Protein AF-0000000075251664 (afdb_homodimer)

Solvent-accessible surface area (backbone atoms only — not comparable to full-atom values): 30124 Å² total; per-residue (Å²): 134,82,79,71,75,82,80,78,74,79,74,78,77,71,72,78,75,77,76,72,76,68,73,71,71,70,67,67,68,66,70,62,72,68,68,76,52,74,74,71,52,50,31,38,42,36,59,42,83,40,33,34,38,37,40,30,72,66,52,72,68,51,50,54,52,48,50,52,50,46,50,72,36,30,91,71,31,74,67,47,73,44,79,52,74,90,24,44,32,39,33,38,47,71,43,55,19,51,52,51,89,83,38,60,64,51,37,52,40,32,52,44,28,53,49,44,49,52,50,51,35,30,63,73,9,37,38,80,66,46,55,38,42,62,50,46,46,84,40,59,39,33,36,36,34,29,35,51,43,84,76,45,61,79,62,59,47,63,32,37,38,40,64,38,87,41,32,34,39,35,35,33,64,56,55,66,69,54,55,52,47,46,51,59,70,54,42,88,43,53,66,46,71,48,79,52,95,72,31,35,38,37,33,42,60,69,38,53,25,58,44,57,78,63,42,45,51,52,33,51,50,51,51,48,50,49,52,48,46,34,45,68,68,45,28,35,78,72,44,52,40,39,64,43,40,42,47,82,88,59,59,46,62,34,29,34,38,33,31,38,22,54,68,80,66,48,87,65,55,85,72,79,83,99,139,84,80,70,75,81,79,78,76,80,77,74,76,71,72,79,72,77,78,71,76,71,74,72,70,71,70,68,68,66,71,65,72,67,67,76,54,75,74,71,51,50,31,38,41,35,59,41,83,41,33,33,38,38,39,32,71,64,52,72,68,50,49,54,52,47,51,52,51,46,49,72,38,30,91,72,31,72,67,49,73,45,78,51,75,91,24,44,33,40,32,38,47,72,41,56,21,51,52,50,90,84,38,61,65,53,37,52,41,31,52,44,29,53,49,44,48,53,50,51,36,30,64,73,10,39,38,80,66,45,57,38,44,62,50,45,47,86,39,59,40,33,37,36,32,27,36,52,44,84,76,45,61,78,62,60,47,65,30,37,38,40,67,39,86,41,33,34,38,36,36,33,66,56,56,66,70,55,55,52,47,45,51,60,70,53,41,88,43,53,67,47,72,48,78,52,96,72,32,36,39,36,34,41,61,68,40,53,24,57,43,56,78,62,41,44,53,51,34,51,51,50,51,48,51,50,51,47,44,34,46,66,68,45,29,34,77,72,45,52,39,39,65,43,40,42,48,83,89,58,59,46,62,35,29,35,38,32,30,38,22,53,66,81,66,48,86,63,54,86,70,81,84,100

Structure (mmCIF, N/CA/C/O backbone):
data_AF-0000000075251664-model_v1
#
loop_
_entity.id
_entity.type
_entity.pdbx_description
1 polymer 'Uncharacterized protein'
#
loop_
_atom_site.group_PDB
_atom_site.id
_atom_site.type_symbol
_atom_site.label_atom_id
_atom_site.label_alt_id
_atom_site.label_comp_id
_atom_site.label_asym_id
_atom_site.label_entity_id
_atom_site.label_seq_id
_atom_site.pdbx_PDB_ins_code
_atom_site.Cartn_x
_atom_site.Cartn_y
_atom_site.Cartn_z
_atom_site.occupancy
_atom_site.B_iso_or_equiv
_atom_site.auth_seq_id
_atom_site.auth_comp_id
_atom_site.auth_asym_id
_atom_site.auth_atom_id
_atom_site.pdbx_PDB_model_num
ATOM 1 N N . MET A 1 1 ? 38.344 79.875 70.438 1 25.27 1 MET A N 1
ATOM 2 C CA . MET A 1 1 ? 37.469 78.875 71.062 1 25.27 1 MET A CA 1
ATOM 3 C C . MET A 1 1 ? 37.438 77.625 70.25 1 25.27 1 MET A C 1
ATOM 5 O O . MET A 1 1 ? 37.312 77.625 69.062 1 25.27 1 MET A O 1
ATOM 9 N N . ASP A 1 2 ? 38.031 76.5 70.75 1 26.92 2 ASP A N 1
ATOM 10 C CA . ASP A 1 2 ? 38.625 75.188 70.375 1 26.92 2 ASP A CA 1
ATOM 11 C C . ASP A 1 2 ? 37.531 74.188 69.875 1 26.92 2 ASP A C 1
ATOM 13 O O . ASP A 1 2 ? 36.719 73.75 70.688 1 26.92 2 ASP A O 1
ATOM 17 N N . ARG A 1 3 ? 36.906 74.625 68.812 1 30.91 3 ARG A N 1
ATOM 18 C CA . ARG A 1 3 ? 35.656 74 68.375 1 30.91 3 ARG A CA 1
ATOM 19 C C . ARG A 1 3 ? 35.844 72.5 68.188 1 30.91 3 ARG A C 1
ATOM 21 O O . ARG A 1 3 ? 36.656 72.062 67.375 1 30.91 3 ARG A O 1
ATOM 28 N N . LYS A 1 4 ? 35.688 71.812 69.312 1 30.16 4 LYS A N 1
ATOM 29 C CA . LYS A 1 4 ? 35.969 70.438 69.5 1 30.16 4 LYS A CA 1
ATOM 30 C C . LYS A 1 4 ? 35.281 69.562 68.438 1 30.16 4 LYS A C 1
ATOM 32 O O . LYS A 1 4 ? 34.094 69.75 68.188 1 30.16 4 LYS A O 1
ATOM 37 N N . PRO A 1 5 ? 36 68.75 67.625 1 32.19 5 PRO A N 1
ATOM 38 C CA . PRO A 1 5 ? 35.562 68 66.438 1 32.19 5 PRO A CA 1
ATOM 39 C C . PRO A 1 5 ? 34.531 66.938 66.75 1 32.19 5 PRO A C 1
ATOM 41 O O . PRO A 1 5 ? 34.531 66.375 67.875 1 32.19 5 PRO A O 1
ATOM 44 N N . PRO A 1 6 ? 33.281 67.062 66.312 1 29.72 6 PRO A N 1
ATOM 45 C CA . PRO A 1 6 ? 32.188 66.188 66.812 1 29.72 6 PRO A CA 1
ATOM 46 C C . PRO A 1 6 ? 32.531 64.688 66.812 1 29.72 6 PRO A C 1
ATOM 48 O O . PRO A 1 6 ? 33.406 64.312 66 1 29.72 6 PRO A O 1
ATOM 51 N N . ALA A 1 7 ? 32.5 64 67.875 1 24.28 7 ALA A N 1
ATOM 52 C CA . ALA A 1 7 ? 32.781 62.656 68.375 1 24.28 7 ALA A CA 1
ATOM 53 C C . ALA A 1 7 ? 32.125 61.625 67.438 1 24.28 7 ALA A C 1
ATOM 55 O O . ALA A 1 7 ? 30.953 61.719 67.125 1 24.28 7 ALA A O 1
ATOM 56 N N . TYR A 1 8 ? 32.875 60.938 66.562 1 25.16 8 TYR A N 1
ATOM 57 C CA . TYR A 1 8 ? 32.656 59.875 65.562 1 25.16 8 TYR A CA 1
ATOM 58 C C . TYR A 1 8 ? 32.062 58.625 66.188 1 25.16 8 TYR A C 1
ATOM 60 O O . TYR A 1 8 ? 32.75 57.875 66.875 1 25.16 8 TYR A O 1
ATOM 68 N N . ASP A 1 9 ? 31.016 58.844 66.938 1 23.27 9 ASP A N 1
ATOM 69 C CA . ASP A 1 9 ? 30.625 57.688 67.75 1 23.27 9 ASP A CA 1
ATOM 70 C C . ASP A 1 9 ? 30.578 56.406 66.938 1 23.27 9 ASP A C 1
ATOM 72 O O . ASP A 1 9 ? 30.203 56.469 65.75 1 23.27 9 ASP A O 1
ATOM 76 N N . GLY A 1 10 ? 31.391 55.406 67.25 1 23.98 10 GLY A N 1
ATOM 77 C CA . GLY A 1 10 ? 31.734 54.031 66.812 1 23.98 10 GLY A CA 1
ATOM 78 C C . GLY A 1 10 ? 30.531 53.125 66.75 1 23.98 10 GLY A C 1
ATOM 79 O O . GLY A 1 10 ? 29.953 52.75 67.75 1 23.98 10 GLY A O 1
ATOM 80 N N . GLY A 1 11 ? 29.562 53.438 65.875 1 23.66 11 GLY A N 1
ATOM 81 C CA . GLY A 1 11 ? 28.297 52.719 65.812 1 23.66 11 GLY A CA 1
ATOM 82 C C . GLY A 1 11 ? 28.469 51.219 65.812 1 23.66 11 GLY A C 1
ATOM 83 O O . GLY A 1 11 ? 29.453 50.719 65.25 1 23.66 11 GLY A O 1
ATOM 84 N N . SER A 1 12 ? 28.094 50.531 66.938 1 24.06 12 SER A N 1
ATOM 85 C CA . SER A 1 12 ? 28.109 49.125 67.312 1 24.06 12 SER A CA 1
ATOM 86 C C . SER A 1 12 ? 27.609 48.219 66.188 1 24.06 12 SER A C 1
ATOM 88 O O . SER A 1 12 ? 26.641 48.562 65.5 1 24.06 12 SER A O 1
ATOM 90 N N . GLU A 1 13 ? 28.531 47.469 65.562 1 24.22 13 GLU A N 1
ATOM 91 C CA . GLU A 1 13 ? 28.422 46.5 64.5 1 24.22 13 GLU A CA 1
ATOM 92 C C . GLU A 1 13 ? 27.375 45.438 64.812 1 24.22 13 GLU A C 1
ATOM 94 O O . GLU A 1 13 ? 27.531 44.656 65.75 1 24.22 13 GLU A O 1
ATOM 99 N N . LYS A 1 14 ? 26.141 45.844 64.938 1 26.12 14 LYS A N 1
ATOM 100 C CA . LYS A 1 14 ? 25.125 44.844 65.188 1 26.12 14 LYS A CA 1
ATOM 101 C C . LYS A 1 14 ? 25.375 43.562 64.375 1 26.12 14 LYS A C 1
ATOM 103 O O . LYS A 1 14 ? 25.641 43.625 63.188 1 26.12 14 LYS A O 1
ATOM 108 N N . ARG A 1 15 ? 25.766 42.594 65.125 1 25.86 15 ARG A N 1
ATOM 109 C CA . ARG A 1 15 ? 26.047 41.219 64.688 1 25.86 15 ARG A CA 1
ATOM 110 C C . ARG A 1 15 ? 24.922 40.688 63.781 1 25.86 15 ARG A C 1
ATOM 112 O O . ARG A 1 15 ? 23.75 40.781 64.125 1 25.86 15 ARG A O 1
ATOM 119 N N . PRO A 1 16 ? 25.172 40.625 62.469 1 25.05 16 PRO A N 1
ATOM 120 C CA . PRO A 1 16 ? 24.078 40.188 61.594 1 25.05 16 PRO A CA 1
ATOM 121 C C . PRO A 1 16 ? 23.453 38.875 62.062 1 25.05 16 PRO A C 1
ATOM 123 O O . PRO A 1 16 ? 24.141 38 62.594 1 25.05 16 PRO A O 1
ATOM 126 N N . ALA A 1 17 ? 22.266 38.969 62.594 1 24.88 17 ALA A N 1
ATOM 127 C CA . ALA A 1 17 ? 21.406 37.875 62.969 1 24.88 17 ALA A CA 1
ATOM 128 C C . ALA A 1 17 ? 21.625 36.656 62.062 1 24.88 17 ALA A C 1
ATOM 130 O O . ALA A 1 17 ? 22.016 36.812 60.906 1 24.88 17 ALA A O 1
ATOM 131 N N . GLU A 1 18 ? 21.828 35.5 62.688 1 23.39 18 GLU A N 1
ATOM 132 C CA . GLU A 1 18 ? 22.031 34.125 62.25 1 23.39 18 GLU A CA 1
ATOM 133 C C . GLU A 1 18 ? 21.031 33.781 61.125 1 23.39 18 GLU A C 1
ATOM 135 O O . GLU A 1 18 ? 19.844 34.031 61.25 1 23.39 18 GLU A O 1
ATOM 140 N N . SER A 1 19 ? 21.5 33.875 59.906 1 24.19 19 SER A N 1
ATOM 141 C CA . SER A 1 19 ? 20.75 33.469 58.719 1 24.19 19 SER A CA 1
ATOM 142 C C . SER A 1 19 ? 20.062 32.125 58.969 1 24.19 19 SER A C 1
ATOM 144 O O . SER A 1 19 ? 20.688 31.156 59.375 1 24.19 19 SER A O 1
ATOM 146 N N . SER A 1 20 ? 18.906 32.125 59.656 1 25.36 20 SER A N 1
ATOM 147 C CA . SER A 1 20 ? 18.094 30.906 59.688 1 25.36 20 SER A CA 1
ATOM 148 C C . SER A 1 20 ? 18.25 30.094 58.406 1 25.36 20 SER A C 1
ATOM 150 O O . SER A 1 20 ? 18.188 30.641 57.312 1 25.36 20 SER A O 1
ATOM 152 N N . GLN A 1 21 ? 19.031 29.047 58.531 1 25.2 21 GLN A N 1
ATOM 153 C CA . GLN A 1 21 ? 19.203 27.984 57.531 1 25.2 21 GLN A CA 1
ATOM 154 C C . GLN A 1 21 ? 17.859 27.609 56.875 1 25.2 21 GLN A C 1
ATOM 156 O O . GLN A 1 21 ? 16.969 27.109 57.562 1 25.2 21 GLN A O 1
ATOM 161 N N . LEU A 1 22 ? 17.25 28.531 56.188 1 25.81 22 LEU A N 1
ATOM 162 C CA . LEU A 1 22 ? 16.141 28.062 55.375 1 25.81 22 LEU A CA 1
ATOM 163 C C . LEU A 1 22 ? 16.406 26.656 54.844 1 25.81 22 LEU A C 1
ATOM 165 O O . LEU A 1 22 ? 17.438 26.422 54.188 1 25.81 22 LEU A O 1
ATOM 169 N N . GLU A 1 23 ? 16.078 25.656 55.625 1 25.62 23 GLU A N 1
ATOM 170 C CA . GLU A 1 23 ? 16.016 24.281 55.156 1 25.62 23 GLU A CA 1
ATOM 171 C C . GLU A 1 23 ? 15.57 24.234 53.688 1 25.62 23 GLU A C 1
ATOM 173 O O . GLU A 1 23 ? 14.508 24.75 53.344 1 25.62 23 GLU A O 1
ATOM 178 N N . SER A 1 24 ? 16.516 24.516 52.812 1 27.05 24 SER A N 1
ATOM 179 C CA . SER A 1 24 ? 16.281 24.234 51.406 1 27.05 24 SER A CA 1
ATOM 180 C C . SER A 1 24 ? 15.477 22.953 51.219 1 27.05 24 SER A C 1
ATOM 182 O O . SER A 1 24 ? 15.945 21.859 51.562 1 27.05 24 SER A O 1
ATOM 184 N N . SER A 1 25 ? 14.289 22.922 51.75 1 26.98 25 SER A N 1
ATOM 185 C CA . SER A 1 25 ? 13.477 21.812 51.25 1 26.98 25 SER A CA 1
ATOM 186 C C . SER A 1 25 ? 13.805 21.484 49.812 1 26.98 25 SER A C 1
ATOM 188 O O . SER A 1 25 ? 13.602 22.312 48.906 1 26.98 25 SER A O 1
ATOM 190 N N . GLN A 1 26 ? 14.93 20.875 49.656 1 27.27 26 GLN A N 1
ATOM 191 C CA . GLN A 1 26 ? 15.195 20.203 48.406 1 27.27 26 GLN A CA 1
ATOM 192 C C . GLN A 1 26 ? 13.914 19.641 47.781 1 27.27 26 GLN A C 1
ATOM 194 O O . GLN A 1 26 ? 13.336 18.688 48.312 1 27.27 26 GLN A O 1
ATOM 199 N N . VAL A 1 27 ? 12.984 20.5 47.531 1 28.64 27 VAL A N 1
ATOM 200 C CA . VAL A 1 27 ? 11.961 19.969 46.625 1 28.64 27 VAL A CA 1
ATOM 201 C C . VAL A 1 27 ? 12.602 19.031 45.625 1 28.64 27 VAL A C 1
ATOM 203 O O . VAL A 1 27 ? 13.461 19.438 44.844 1 28.64 27 VAL A O 1
ATOM 206 N N . GLU A 1 28 ? 12.914 17.844 46.094 1 26.59 28 GLU A N 1
ATOM 207 C CA . GLU A 1 28 ? 13.164 16.781 45.125 1 26.59 28 GLU A CA 1
ATOM 208 C C . GLU A 1 28 ? 12.367 17 43.844 1 26.59 28 GLU A C 1
ATOM 210 O O . GLU A 1 28 ? 11.133 17.016 43.875 1 26.59 28 GLU A O 1
ATOM 215 N N . ALA A 1 29 ? 12.852 17.953 43.156 1 28.92 29 ALA A N 1
ATOM 216 C CA . ALA A 1 29 ? 12.336 17.953 41.781 1 28.92 29 ALA A CA 1
ATOM 217 C C . ALA A 1 29 ? 12 16.547 41.312 1 28.92 29 ALA A C 1
ATOM 219 O O . ALA A 1 29 ? 12.891 15.695 41.188 1 28.92 29 ALA A O 1
ATOM 220 N N . GLN A 1 30 ? 10.969 16.016 41.938 1 27.67 30 GLN A N 1
ATOM 221 C CA . GLN A 1 30 ? 10.461 14.805 41.312 1 27.67 30 GLN A CA 1
ATOM 222 C C . GLN A 1 30 ? 10.805 14.789 39.812 1 27.67 30 GLN A C 1
ATOM 224 O O . GLN A 1 30 ? 10.391 15.672 39.062 1 27.67 30 GLN A O 1
ATOM 229 N N . LEU A 1 31 ? 12.102 14.555 39.562 1 29.08 31 LEU A N 1
ATOM 230 C CA . LEU A 1 31 ? 12.359 14.102 38.188 1 29.08 31 LEU A CA 1
ATOM 231 C C . LEU A 1 31 ? 11.094 13.516 37.562 1 29.08 31 LEU A C 1
ATOM 233 O O . LEU A 1 31 ? 10.641 12.438 37.969 1 29.08 31 LEU A O 1
ATOM 237 N N . SER A 1 32 ? 10.055 14.266 37.625 1 30.16 32 SER A N 1
ATOM 238 C CA . SER A 1 32 ? 8.945 13.781 36.812 1 30.16 32 SER A CA 1
ATOM 239 C C . SER A 1 32 ? 9.438 12.914 35.656 1 30.16 32 SER A C 1
ATOM 241 O O . SER A 1 32 ? 10.32 13.32 34.906 1 30.16 32 SER A O 1
ATOM 243 N N . ALA A 1 33 ? 9.672 11.656 35.938 1 32.16 33 ALA A N 1
ATOM 244 C CA . ALA A 1 33 ? 9.969 10.656 34.906 1 32.16 33 ALA A CA 1
ATOM 245 C C . ALA A 1 33 ? 9.508 11.125 33.531 1 32.16 33 ALA A C 1
ATOM 247 O O . ALA A 1 33 ? 8.312 11.227 33.281 1 32.16 33 ALA A O 1
ATOM 248 N N . THR A 1 34 ? 10.117 12.078 33.062 1 34.78 34 THR A N 1
ATOM 249 C CA . THR A 1 34 ? 9.898 12.336 31.656 1 34.78 34 THR A CA 1
ATOM 250 C C . THR A 1 34 ? 9.578 11.039 30.906 1 34.78 34 THR A C 1
ATOM 252 O O . THR A 1 34 ? 10.406 10.125 30.859 1 34.78 34 THR A O 1
ATOM 255 N N . ALA A 1 35 ? 8.594 10.352 31.25 1 34.88 35 ALA A N 1
ATOM 256 C CA . ALA A 1 35 ? 8.117 9.234 30.422 1 34.88 35 ALA A CA 1
ATOM 257 C C . ALA A 1 35 ? 8.781 9.258 29.047 1 34.88 35 ALA A C 1
ATOM 259 O O . ALA A 1 35 ? 8.594 10.195 28.266 1 34.88 35 ALA A O 1
ATOM 260 N N . THR A 1 36 ? 10.031 8.938 28.891 1 40.97 36 THR A N 1
ATOM 261 C CA . THR A 1 36 ? 10.734 8.727 27.641 1 40.97 36 THR A CA 1
ATOM 262 C C . THR A 1 36 ? 9.766 8.281 26.547 1 40.97 36 THR A C 1
ATOM 264 O O . THR A 1 36 ? 9.203 7.184 26.609 1 40.97 36 THR A O 1
ATOM 267 N N . SER A 1 37 ? 8.852 9.086 26.172 1 46.38 37 SER A N 1
ATOM 268 C CA . SER A 1 37 ? 7.785 8.938 25.188 1 46.38 37 SER A CA 1
ATOM 269 C C . SER A 1 37 ? 8.211 8.031 24.047 1 46.38 37 SER A C 1
ATOM 271 O O . SER A 1 37 ? 9.328 8.133 23.547 1 46.38 37 SER A O 1
ATOM 273 N N . PHE A 1 38 ? 7.75 6.875 24.016 1 48.31 38 PHE A N 1
ATOM 274 C CA . PHE A 1 38 ? 7.926 5.953 22.891 1 48.31 38 PHE A CA 1
ATOM 275 C C . PHE A 1 38 ? 8.055 6.711 21.578 1 48.31 38 PHE A C 1
ATOM 277 O O . PHE A 1 38 ? 7.195 7.535 21.25 1 48.31 38 PHE A O 1
ATOM 284 N N . ARG A 1 39 ? 9.367 7.02 21.172 1 62.47 39 ARG A N 1
ATOM 285 C CA . ARG A 1 39 ? 9.531 7.625 19.844 1 62.47 39 ARG A CA 1
ATOM 286 C C . ARG A 1 39 ? 10.062 6.609 18.844 1 62.47 39 ARG A C 1
ATOM 288 O O . ARG A 1 39 ? 11.07 5.941 19.109 1 62.47 39 ARG A O 1
ATOM 295 N N . THR A 1 40 ? 9.18 6.219 17.906 1 70.19 40 THR A N 1
ATOM 296 C CA . THR A 1 40 ? 9.641 5.387 16.797 1 70.19 40 THR A CA 1
ATOM 297 C C . THR A 1 40 ? 10.367 6.23 15.75 1 70.19 40 THR A C 1
ATOM 299 O O . THR A 1 40 ? 9.969 7.363 15.469 1 70.19 40 THR A O 1
ATOM 302 N N . ASN A 1 41 ? 11.547 5.773 15.438 1 88.69 41 ASN A N 1
ATOM 303 C CA . ASN A 1 41 ? 12.266 6.375 14.32 1 88.69 41 ASN A CA 1
ATOM 304 C C . ASN A 1 41 ? 11.719 5.895 12.984 1 88.69 41 ASN A C 1
ATOM 306 O O . ASN A 1 41 ? 11.523 4.695 12.781 1 88.69 41 ASN A O 1
ATOM 310 N N . PHE A 1 42 ? 11.414 6.902 12.18 1 96.19 42 PHE A N 1
ATOM 311 C CA . PHE A 1 42 ? 10.953 6.582 10.836 1 96.19 42 PHE A CA 1
ATOM 312 C C . PHE A 1 42 ? 12.016 6.938 9.805 1 96.19 42 PHE A C 1
ATOM 314 O O . PHE A 1 42 ? 12.852 7.812 10.039 1 96.19 42 PHE A O 1
ATOM 321 N N . ALA A 1 43 ? 11.977 6.238 8.75 1 98 43 ALA A N 1
ATOM 322 C CA . ALA A 1 43 ? 12.852 6.477 7.605 1 98 43 ALA A CA 1
ATOM 323 C C . ALA A 1 43 ? 12.125 6.207 6.293 1 98 43 ALA A C 1
ATOM 325 O O . ALA A 1 43 ? 11.039 5.625 6.289 1 98 43 ALA A O 1
ATOM 326 N N . SER A 1 44 ? 12.711 6.707 5.258 1 98.12 44 SER A N 1
ATOM 327 C CA . SER A 1 44 ? 12.062 6.516 3.963 1 98.12 44 SER A CA 1
ATOM 328 C C . SER A 1 44 ? 13.07 6.105 2.896 1 98.12 44 SER A C 1
ATOM 330 O O . SER A 1 44 ? 14.234 6.527 2.932 1 98.12 44 SER A O 1
ATOM 332 N N . VAL A 1 45 ? 12.633 5.246 2.035 1 98.44 45 VAL A N 1
ATOM 333 C CA . VAL A 1 45 ? 13.336 4.887 0.808 1 98.44 45 VAL A CA 1
ATOM 334 C C . VAL A 1 45 ? 12.469 5.227 -0.401 1 98.44 45 VAL A C 1
ATOM 336 O O . VAL A 1 45 ? 11.281 4.898 -0.43 1 98.44 45 VAL A O 1
ATOM 339 N N . SER A 1 46 ? 13.055 5.883 -1.346 1 97 46 SER A N 1
ATOM 340 C CA . SER A 1 46 ? 12.297 6.219 -2.549 1 97 46 SER A CA 1
ATOM 341 C C . SER A 1 46 ? 13.141 6.016 -3.805 1 97 46 SER A C 1
ATOM 343 O O . SER A 1 46 ? 14.367 6.172 -3.77 1 97 46 SER A O 1
ATOM 345 N N . LEU A 1 47 ? 12.453 5.637 -4.836 1 96.25 47 LEU A N 1
ATOM 346 C CA . LEU A 1 47 ? 13.086 5.387 -6.125 1 96.25 47 LEU A CA 1
ATOM 347 C C . LEU A 1 47 ? 12.859 6.555 -7.078 1 96.25 47 LEU A C 1
ATOM 349 O O . LEU A 1 47 ? 11.742 7.074 -7.176 1 96.25 47 LEU A O 1
ATOM 353 N N . HIS A 1 48 ? 13.922 6.977 -7.762 1 94.19 48 HIS A N 1
ATOM 354 C CA . HIS A 1 48 ? 13.844 8.195 -8.562 1 94.19 48 HIS A CA 1
ATOM 355 C C . HIS A 1 48 ? 14.445 7.984 -9.945 1 94.19 48 HIS A C 1
ATOM 357 O O . HIS A 1 48 ? 15.359 7.172 -10.109 1 94.19 48 HIS A O 1
ATOM 363 N N . MET A 1 49 ? 13.906 8.773 -10.906 1 92.25 49 MET A N 1
ATOM 364 C CA . MET A 1 49 ? 14.391 8.656 -12.273 1 92.25 49 MET A CA 1
ATOM 365 C C . MET A 1 49 ? 14.383 7.207 -12.734 1 92.25 49 MET A C 1
ATOM 367 O O . MET A 1 49 ? 13.414 6.484 -12.516 1 92.25 49 MET A O 1
ATOM 371 N N . SER A 1 50 ? 15.398 6.77 -13.445 1 93.31 50 SER A N 1
ATOM 372 C CA . SER A 1 50 ? 15.422 5.395 -13.93 1 93.31 50 SER A CA 1
ATOM 373 C C . SER A 1 50 ? 16.438 4.555 -13.156 1 93.31 50 SER A C 1
ATOM 375 O O . SER A 1 50 ? 16.5 3.336 -13.32 1 93.31 50 SER A O 1
ATOM 377 N N . ASP A 1 51 ? 17.188 5.242 -12.156 1 95.81 51 ASP A N 1
ATOM 378 C CA . ASP A 1 51 ? 18.328 4.484 -11.664 1 95.81 51 ASP A CA 1
ATOM 379 C C . ASP A 1 51 ? 18.781 4.988 -10.297 1 95.81 51 ASP A C 1
ATOM 381 O O . ASP A 1 51 ? 19.891 4.711 -9.859 1 95.81 51 ASP A O 1
ATOM 385 N N . ARG A 1 52 ? 17.906 5.73 -9.531 1 96.88 52 ARG A N 1
ATOM 386 C CA . ARG A 1 52 ? 18.359 6.324 -8.273 1 96.88 52 ARG A CA 1
ATOM 387 C C . ARG A 1 52 ? 17.5 5.84 -7.105 1 96.88 52 ARG A C 1
ATOM 389 O O . ARG A 1 52 ? 16.297 5.625 -7.254 1 96.88 52 ARG A O 1
ATOM 396 N N . ILE A 1 53 ? 18.172 5.719 -5.984 1 98.12 53 ILE A N 1
ATOM 397 C CA . ILE A 1 53 ? 17.516 5.457 -4.711 1 98.12 53 ILE A CA 1
ATOM 398 C C . ILE A 1 53 ? 17.891 6.535 -3.699 1 98.12 53 ILE A C 1
ATOM 400 O O . ILE A 1 53 ? 19.062 6.906 -3.592 1 98.12 53 ILE A O 1
ATOM 404 N N . ARG A 1 54 ? 16.953 7.004 -2.977 1 97.69 54 ARG A N 1
ATOM 405 C CA . ARG A 1 54 ? 17.234 7.996 -1.94 1 97.69 54 ARG A CA 1
ATOM 406 C C . ARG A 1 54 ? 16.812 7.48 -0.566 1 97.69 54 ARG A C 1
ATOM 408 O O . ARG A 1 54 ? 15.766 6.844 -0.428 1 97.69 54 ARG A O 1
ATOM 415 N N . PHE A 1 55 ? 17.656 7.797 0.408 1 98.25 55 PHE A N 1
ATOM 416 C CA . PHE A 1 55 ? 17.469 7.352 1.783 1 98.25 55 PHE A CA 1
ATOM 417 C C . PHE A 1 55 ? 17.391 8.539 2.732 1 98.25 55 PHE A C 1
ATOM 419 O O . PHE A 1 55 ? 18.297 9.383 2.75 1 98.25 55 PHE A O 1
ATOM 426 N N . ILE A 1 56 ? 16.312 8.562 3.482 1 97.88 56 ILE A N 1
ATOM 427 C CA . ILE A 1 56 ? 16.125 9.617 4.473 1 97.88 56 ILE A CA 1
ATOM 428 C C . ILE A 1 56 ? 15.883 9 5.844 1 97.88 56 ILE A C 1
ATOM 430 O O . ILE A 1 56 ? 15.078 8.078 5.98 1 97.88 56 ILE A O 1
ATOM 434 N N . GLY A 1 57 ? 16.547 9.523 6.867 1 96.88 57 GLY A N 1
ATOM 435 C CA . GLY A 1 57 ? 16.266 9.109 8.234 1 96.88 57 GLY A CA 1
ATOM 436 C C . GLY A 1 57 ? 17.125 7.953 8.695 1 96.88 57 GLY A C 1
ATOM 437 O O . GLY A 1 57 ? 16.969 7.461 9.812 1 96.88 57 GLY A O 1
ATOM 438 N N . PHE A 1 58 ? 18.047 7.57 7.891 1 97.56 58 PHE A N 1
ATOM 439 C CA . PHE A 1 58 ? 18.969 6.5 8.234 1 97.56 58 PHE A CA 1
ATOM 440 C C . PHE A 1 58 ? 20.281 7.07 8.766 1 97.56 58 PHE A C 1
ATOM 442 O O . PHE A 1 58 ? 20.734 8.117 8.305 1 97.56 58 PHE A O 1
ATOM 449 N N . SER A 1 59 ? 20.859 6.371 9.695 1 95.5 59 SER A N 1
ATOM 450 C CA . SER A 1 59 ? 22.172 6.766 10.156 1 95.5 59 SER A CA 1
ATOM 451 C C . SER A 1 59 ? 23.234 6.488 9.102 1 95.5 59 SER A C 1
ATOM 453 O O . SER A 1 59 ? 22.984 5.777 8.125 1 95.5 59 SER A O 1
ATOM 455 N N . PHE A 1 60 ? 24.375 7.035 9.367 1 94.88 60 PHE A N 1
ATOM 456 C CA . PHE A 1 60 ? 25.5 6.801 8.469 1 94.88 60 PHE A CA 1
ATOM 457 C C . PHE A 1 60 ? 25.844 5.32 8.406 1 94.88 60 PHE A C 1
ATOM 459 O O . PHE A 1 60 ? 26.141 4.793 7.34 1 94.88 60 PHE A O 1
ATOM 466 N N . GLU A 1 61 ? 25.812 4.703 9.5 1 96.38 61 GLU A N 1
ATOM 467 C CA . GLU A 1 61 ? 26.094 3.273 9.562 1 96.38 61 GLU A CA 1
ATOM 468 C C . GLU A 1 61 ? 25.047 2.475 8.773 1 96.38 61 GLU A C 1
ATOM 470 O O . GLU A 1 61 ? 25.406 1.531 8.062 1 96.38 61 GLU A O 1
ATOM 475 N N . ASP A 1 62 ? 23.828 2.873 8.906 1 96.88 62 ASP A N 1
ATOM 476 C CA . ASP A 1 62 ? 22.766 2.223 8.148 1 96.88 62 ASP A CA 1
ATOM 477 C C . ASP A 1 62 ? 23.031 2.305 6.648 1 96.88 62 ASP A C 1
ATOM 479 O O . ASP A 1 62 ? 22.969 1.295 5.945 1 96.88 62 ASP A O 1
ATOM 483 N N . VAL A 1 63 ? 23.344 3.482 6.23 1 97.31 63 VAL A N 1
ATOM 484 C CA . VAL A 1 63 ? 23.5 3.727 4.801 1 97.31 63 VAL A CA 1
ATOM 485 C C . VAL A 1 63 ? 24.688 2.928 4.273 1 97.31 63 VAL A C 1
ATOM 487 O O . VAL A 1 63 ? 24.656 2.406 3.156 1 97.31 63 VAL A O 1
ATOM 490 N N . THR A 1 64 ? 25.703 2.859 5.043 1 96.88 64 THR A N 1
ATOM 491 C CA . THR A 1 64 ? 26.859 2.055 4.656 1 96.88 64 THR A CA 1
ATOM 492 C C . THR A 1 64 ? 26.453 0.591 4.477 1 96.88 64 THR A C 1
ATOM 494 O O . THR A 1 64 ? 26.828 -0.042 3.49 1 96.88 64 THR A O 1
ATOM 497 N N . HIS A 1 65 ? 25.703 0.108 5.414 1 97.56 65 HIS A N 1
ATOM 498 C CA . HIS A 1 65 ? 25.234 -1.267 5.328 1 97.56 65 HIS A CA 1
ATOM 499 C C . HIS A 1 65 ? 24.312 -1.459 4.121 1 97.56 65 HIS A C 1
ATOM 501 O O . HIS A 1 65 ? 24.422 -2.469 3.418 1 97.56 65 HIS A O 1
ATOM 507 N N . ILE A 1 66 ? 23.484 -0.496 3.883 1 98.06 66 ILE A N 1
ATOM 508 C CA . ILE A 1 66 ? 22.547 -0.546 2.766 1 98.06 66 ILE A CA 1
ATOM 509 C C . ILE A 1 66 ? 23.312 -0.576 1.447 1 98.06 66 ILE A C 1
ATOM 511 O O . ILE A 1 66 ? 22.969 -1.316 0.529 1 98.06 66 ILE A O 1
ATOM 515 N N . ARG A 1 67 ? 24.328 0.194 1.378 1 97.75 67 ARG A N 1
ATOM 516 C CA . ARG A 1 67 ? 25.172 0.213 0.181 1 97.75 67 ARG A CA 1
ATOM 517 C C . ARG A 1 67 ? 25.734 -1.172 -0.112 1 97.75 67 ARG A C 1
ATOM 519 O O . ARG A 1 67 ? 25.781 -1.598 -1.268 1 97.75 67 ARG A O 1
ATOM 526 N N . ASN A 1 68 ? 26.125 -1.829 0.884 1 97.69 68 ASN A N 1
ATOM 527 C CA . ASN A 1 68 ? 26.641 -3.184 0.719 1 97.69 68 ASN A CA 1
ATOM 528 C C . ASN A 1 68 ? 25.562 -4.141 0.224 1 97.69 68 ASN A C 1
ATOM 530 O O . ASN A 1 68 ? 25.812 -4.992 -0.627 1 97.69 68 ASN A O 1
ATOM 534 N N . ILE A 1 69 ? 24.391 -4 0.762 1 97.81 69 ILE A N 1
ATOM 535 C CA . ILE A 1 69 ? 23.266 -4.816 0.328 1 97.81 69 ILE A CA 1
ATOM 536 C C . ILE A 1 69 ? 23.016 -4.598 -1.162 1 97.81 69 ILE A C 1
ATOM 538 O O . ILE A 1 69 ? 22.828 -5.559 -1.914 1 97.81 69 ILE A O 1
ATOM 542 N N . ILE A 1 70 ? 23.016 -3.352 -1.553 1 98.19 70 ILE A N 1
ATOM 543 C CA . ILE A 1 70 ? 22.75 -2.996 -2.941 1 98.19 70 ILE A CA 1
ATOM 544 C C . ILE A 1 70 ? 23.812 -3.602 -3.848 1 98.19 70 ILE A C 1
ATOM 546 O O . ILE A 1 70 ? 23.5 -4.148 -4.906 1 98.19 70 ILE A O 1
ATOM 550 N N . ARG A 1 71 ? 25.031 -3.531 -3.438 1 97.19 71 ARG A N 1
ATOM 551 C CA . ARG A 1 71 ? 26.125 -4.09 -4.219 1 97.19 71 ARG A CA 1
ATOM 552 C C . ARG A 1 71 ? 25.953 -5.594 -4.414 1 97.19 71 ARG A C 1
ATOM 554 O O . ARG A 1 71 ? 26.281 -6.129 -5.473 1 97.19 71 ARG A O 1
ATOM 561 N N . GLU A 1 72 ? 25.453 -6.211 -3.488 1 96.88 72 GLU A N 1
ATOM 562 C CA . GLU A 1 72 ? 25.266 -7.656 -3.545 1 96.88 72 GLU A CA 1
ATOM 563 C C . GLU A 1 72 ? 24.047 -8.016 -4.402 1 96.88 72 GLU A C 1
ATOM 565 O O . GLU A 1 72 ? 24.031 -9.062 -5.055 1 96.88 72 GLU A O 1
ATOM 570 N N . CYS A 1 73 ? 23.062 -7.152 -4.402 1 96.69 73 CYS A N 1
ATOM 571 C CA . CYS A 1 73 ? 21.781 -7.516 -4.988 1 96.69 73 CYS A CA 1
ATOM 572 C C . CYS A 1 73 ? 21.672 -7.008 -6.422 1 96.69 73 CYS A C 1
ATOM 574 O O . CYS A 1 73 ? 20.828 -7.477 -7.191 1 96.69 73 CYS A O 1
ATOM 576 N N . TRP A 1 74 ? 22.438 -6.004 -6.77 1 97.44 74 TRP A N 1
ATOM 577 C CA . TRP A 1 74 ? 22.359 -5.434 -8.109 1 97.44 74 TRP A CA 1
ATOM 578 C C . TRP A 1 74 ? 23.609 -5.785 -8.922 1 97.44 74 TRP A C 1
ATOM 580 O O . TRP A 1 74 ? 24.672 -5.207 -8.711 1 97.44 74 TRP A O 1
ATOM 590 N N . PRO A 1 75 ? 23.406 -6.633 -9.93 1 94.88 75 PRO A N 1
ATOM 591 C CA . PRO A 1 75 ? 24.578 -7.18 -10.625 1 94.88 75 PRO A CA 1
ATOM 592 C C . PRO A 1 75 ? 25.391 -6.109 -11.359 1 94.88 75 PRO A C 1
ATOM 594 O O . PRO A 1 75 ? 26.594 -6.258 -11.531 1 94.88 75 PRO A O 1
ATOM 597 N N . LYS A 1 76 ? 24.797 -5.031 -11.773 1 95.5 76 LYS A N 1
ATOM 598 C CA . LYS A 1 76 ? 25.5 -4.004 -12.531 1 95.5 76 LYS A CA 1
ATOM 599 C C . LYS A 1 76 ? 26.234 -3.035 -11.602 1 95.5 76 LYS A C 1
ATOM 601 O O . LYS A 1 76 ? 27.047 -2.223 -12.055 1 95.5 76 LYS A O 1
ATOM 606 N N . GLY A 1 77 ? 25.844 -3.061 -10.344 1 96.88 77 GLY A N 1
ATOM 607 C CA . GLY A 1 77 ? 26.594 -2.334 -9.328 1 96.88 77 GLY A CA 1
ATOM 608 C C . GLY A 1 77 ? 26.156 -0.886 -9.195 1 96.88 77 GLY A C 1
ATOM 609 O O . GLY A 1 77 ? 25.188 -0.461 -9.82 1 96.88 77 GLY A O 1
ATOM 610 N N . ILE A 1 78 ? 26.922 -0.198 -8.328 1 98 78 ILE A N 1
ATOM 611 C CA . ILE A 1 78 ? 26.672 1.198 -8 1 98 78 ILE A CA 1
ATOM 612 C C . ILE A 1 78 ? 27.562 2.104 -8.844 1 98 78 ILE A C 1
ATOM 614 O O . ILE A 1 78 ? 28.766 1.867 -8.945 1 98 78 ILE A O 1
ATOM 618 N N . GLN A 1 79 ? 26.953 3.082 -9.445 1 98 79 GLN A N 1
ATOM 619 C CA . GLN A 1 79 ? 27.688 4.043 -10.25 1 98 79 GLN A CA 1
ATOM 620 C C . GLN A 1 79 ? 28.266 5.164 -9.383 1 98 79 GLN A C 1
ATOM 622 O O . GLN A 1 79 ? 29.422 5.539 -9.531 1 98 79 GLN A O 1
ATOM 627 N N . SER A 1 80 ? 27.406 5.715 -8.508 1 97.25 80 SER A N 1
ATOM 628 C CA . SER A 1 80 ? 27.844 6.797 -7.633 1 97.25 80 SER A CA 1
ATOM 629 C C . SER A 1 80 ? 26.953 6.918 -6.406 1 97.25 80 SER A C 1
ATOM 631 O O . SER A 1 80 ? 25.875 6.32 -6.359 1 97.25 80 SER A O 1
ATOM 633 N N . SER A 1 81 ? 27.5 7.578 -5.375 1 95.69 81 SER A N 1
ATOM 634 C CA . SER A 1 81 ? 26.766 7.934 -4.164 1 95.69 81 SER A CA 1
ATOM 635 C C . SER A 1 81 ? 27.031 9.383 -3.77 1 95.69 81 SER A C 1
ATOM 637 O O . SER A 1 81 ? 28.156 9.875 -3.877 1 95.69 81 SER A O 1
ATOM 639 N N . ARG A 1 82 ? 25.922 10.047 -3.377 1 95.81 82 ARG A N 1
ATOM 640 C CA . ARG A 1 82 ? 26.094 11.445 -2.984 1 95.81 82 ARG A CA 1
ATOM 641 C C . ARG A 1 82 ? 25.031 11.859 -1.98 1 95.81 82 ARG A C 1
ATOM 643 O O . ARG A 1 82 ? 24.016 11.18 -1.831 1 95.81 82 ARG A O 1
ATOM 650 N N . GLU A 1 83 ? 25.375 12.953 -1.353 1 94.81 83 GLU A N 1
ATOM 651 C CA . GLU A 1 83 ? 24.328 13.656 -0.615 1 94.81 83 GLU A CA 1
ATOM 652 C C . GLU A 1 83 ? 23.422 14.445 -1.556 1 94.81 83 GLU A C 1
ATOM 654 O O . GLU A 1 83 ? 23.906 15.094 -2.49 1 94.81 83 GLU A O 1
ATOM 659 N N . TYR A 1 84 ? 22.156 14.367 -1.394 1 95.81 84 TYR A N 1
ATOM 660 C CA . TYR A 1 84 ? 21.156 15.078 -2.172 1 95.81 84 TYR A CA 1
ATOM 661 C C . TYR A 1 84 ? 20.094 15.703 -1.264 1 95.81 84 TYR A C 1
ATOM 663 O O . TYR A 1 84 ? 19.125 15.039 -0.884 1 95.81 84 TYR A O 1
ATOM 671 N N . GLY A 1 85 ? 20.25 16.953 -0.952 1 92.62 85 GLY A N 1
ATOM 672 C CA . GLY A 1 85 ? 19.469 17.484 0.15 1 92.62 85 GLY A CA 1
ATOM 673 C C . GLY A 1 85 ? 19.688 16.75 1.453 1 92.62 85 GLY A C 1
ATOM 674 O O . GLY A 1 85 ? 20.797 16.344 1.766 1 92.62 85 GLY A O 1
ATOM 675 N N . PRO A 1 86 ? 18.703 16.672 2.215 1 92.69 86 PRO A N 1
ATOM 676 C CA . PRO A 1 86 ? 18.844 15.891 3.449 1 92.69 86 PRO A CA 1
ATOM 677 C C . PRO A 1 86 ? 18.609 14.398 3.24 1 92.69 86 PRO A C 1
ATOM 679 O O . PRO A 1 86 ? 17.891 13.766 4.016 1 92.69 86 PRO A O 1
ATOM 682 N N . SER A 1 87 ? 19.219 13.922 2.172 1 96.44 87 SER A N 1
ATOM 683 C CA . SER A 1 87 ? 19.109 12.5 1.875 1 96.44 87 SER A CA 1
ATOM 684 C C . SER A 1 87 ? 20.422 11.961 1.302 1 96.44 87 SER A C 1
ATOM 686 O O . SER A 1 87 ? 21.281 12.734 0.86 1 96.44 87 SER A O 1
ATOM 688 N N . ASP A 1 88 ? 20.594 10.703 1.434 1 97.75 88 ASP A N 1
ATOM 689 C CA . ASP A 1 88 ? 21.641 9.984 0.722 1 97.75 88 ASP A CA 1
ATOM 690 C C . ASP A 1 88 ? 21.109 9.383 -0.578 1 97.75 88 ASP A C 1
ATOM 692 O O . ASP A 1 88 ? 20.125 8.656 -0.571 1 97.75 88 ASP A O 1
ATOM 696 N N . GLU A 1 89 ? 21.828 9.664 -1.656 1 97.94 89 GLU A N 1
ATOM 697 C CA . GLU A 1 89 ? 21.391 9.141 -2.951 1 97.94 89 GLU A CA 1
ATOM 698 C C . GLU A 1 89 ? 22.406 8.156 -3.516 1 97.94 89 GLU A C 1
ATOM 700 O O . GLU A 1 89 ? 23.609 8.43 -3.502 1 97.94 89 GLU A O 1
ATOM 705 N N . ILE A 1 90 ? 21.938 7.062 -4 1 98.38 90 ILE A N 1
ATOM 706 C CA . ILE A 1 90 ? 22.75 6.07 -4.695 1 98.38 90 ILE A CA 1
ATOM 707 C C . ILE A 1 90 ? 22.266 5.926 -6.137 1 98.38 90 ILE A C 1
ATOM 709 O O . ILE A 1 90 ? 21.094 5.672 -6.379 1 98.38 90 ILE A O 1
ATOM 713 N N . ARG A 1 91 ? 23.188 6.121 -7.012 1 98.38 91 ARG A N 1
ATOM 714 C CA . ARG A 1 91 ? 22.906 5.918 -8.43 1 98.38 91 ARG A CA 1
ATOM 715 C C . ARG A 1 91 ? 23.438 4.57 -8.906 1 98.38 91 ARG A C 1
ATOM 717 O O . ARG A 1 91 ? 24.594 4.23 -8.656 1 98.38 91 ARG A O 1
ATOM 724 N N . LEU A 1 92 ? 22.625 3.869 -9.594 1 98.12 92 LEU A N 1
ATOM 725 C CA . LEU A 1 92 ? 22.969 2.527 -10.055 1 98.12 92 LEU A CA 1
ATOM 726 C C . LEU A 1 92 ? 23.344 2.535 -11.531 1 98.12 92 LEU A C 1
ATOM 728 O O . LEU A 1 92 ? 22.906 3.406 -12.281 1 98.12 92 LEU A O 1
ATOM 732 N N . HIS A 1 93 ? 24.219 1.542 -11.875 1 97.44 93 HIS A N 1
ATOM 733 C CA . HIS A 1 93 ? 24.406 1.296 -13.297 1 97.44 93 HIS A CA 1
ATOM 734 C C . HIS A 1 93 ? 23.156 0.67 -13.922 1 97.44 93 HIS A C 1
ATOM 736 O O . HIS A 1 93 ? 22.516 -0.187 -13.312 1 97.44 93 HIS A O 1
ATOM 742 N N . GLY A 1 94 ? 22.859 1.146 -15.133 1 94.62 94 GLY A N 1
ATOM 743 C CA . GLY A 1 94 ? 21.672 0.65 -15.805 1 94.62 94 GLY A CA 1
ATOM 744 C C . GLY A 1 94 ? 20.406 1.4 -15.414 1 94.62 94 GLY A C 1
ATOM 745 O O . GLY A 1 94 ? 20.484 2.551 -14.977 1 94.62 94 GLY A O 1
ATOM 746 N N . ASN A 1 95 ? 19.188 0.756 -15.758 1 94.06 95 ASN A N 1
ATOM 747 C CA . ASN A 1 95 ? 17.891 1.39 -15.5 1 94.06 95 ASN A CA 1
ATOM 748 C C . ASN A 1 95 ? 16.922 0.419 -14.852 1 94.06 95 ASN A C 1
ATOM 750 O O . ASN A 1 95 ? 15.914 0.044 -15.453 1 94.06 95 ASN A O 1
ATOM 754 N N . PRO A 1 96 ? 17.188 0.185 -13.523 1 94.94 96 PRO A N 1
ATOM 755 C CA . PRO A 1 96 ? 16.375 -0.831 -12.852 1 94.94 96 PRO A CA 1
ATOM 756 C C . PRO A 1 96 ? 14.898 -0.446 -12.766 1 94.94 96 PRO A C 1
ATOM 758 O O . PRO A 1 96 ? 14.031 -1.32 -12.672 1 94.94 96 PRO A O 1
ATOM 761 N N . TRP A 1 97 ? 14.555 0.895 -12.867 1 94.75 97 TRP A N 1
ATOM 762 C CA . TRP A 1 97 ? 13.18 1.321 -12.656 1 94.75 97 TRP A CA 1
ATOM 763 C C . TRP A 1 97 ? 12.445 1.46 -13.992 1 94.75 97 TRP A C 1
ATOM 765 O O . TRP A 1 97 ? 11.266 1.812 -14.023 1 94.75 97 TRP A O 1
ATOM 775 N N . THR A 1 98 ? 13.125 1.31 -15.102 1 89.06 98 THR A N 1
ATOM 776 C CA . THR A 1 98 ? 12.539 1.312 -16.438 1 89.06 98 THR A CA 1
ATOM 777 C C . THR A 1 98 ? 12.938 0.053 -17.203 1 89.06 98 THR A C 1
ATOM 779 O O . THR A 1 98 ? 13.648 0.128 -18.219 1 89.06 98 THR A O 1
ATOM 782 N N . PRO A 1 99 ? 12.406 -0.958 -16.672 1 75.88 99 PRO A N 1
ATOM 783 C CA . PRO A 1 99 ? 12.852 -2.186 -17.344 1 75.88 99 PRO A CA 1
ATOM 784 C C . PRO A 1 99 ? 12.281 -2.34 -18.75 1 75.88 99 PRO A C 1
ATOM 786 O O . PRO A 1 99 ? 11.133 -1.955 -19 1 75.88 99 PRO A O 1
ATOM 789 N N . SER A 1 100 ? 13.219 -2.719 -19.578 1 73.75 100 SER A N 1
ATOM 790 C CA . SER A 1 100 ? 12.805 -2.98 -20.953 1 73.75 100 SER A CA 1
ATOM 791 C C . SER A 1 100 ? 11.953 -4.242 -21.047 1 73.75 100 SER A C 1
ATOM 793 O O . SER A 1 100 ? 12.211 -5.219 -20.344 1 73.75 100 SER A O 1
ATOM 795 N N . ALA A 1 101 ? 10.93 -4.117 -21.766 1 64.88 101 ALA A N 1
ATOM 796 C CA . ALA A 1 101 ? 10.086 -5.281 -22.016 1 64.88 101 ALA A CA 1
ATOM 797 C C . ALA A 1 101 ? 10.883 -6.406 -22.672 1 64.88 101 ALA A C 1
ATOM 799 O O . ALA A 1 101 ? 10.516 -7.578 -22.578 1 64.88 101 ALA A O 1
ATOM 800 N N . TRP A 1 102 ? 12.016 -6.008 -23.156 1 66.69 102 TRP A N 1
ATOM 801 C CA . TRP A 1 102 ? 12.781 -6.957 -23.969 1 66.69 102 TRP A CA 1
ATOM 802 C C . TRP A 1 102 ? 13.836 -7.656 -23.125 1 66.69 102 TRP A C 1
ATOM 804 O O . TRP A 1 102 ? 14.344 -8.711 -23.5 1 66.69 102 TRP A O 1
ATOM 814 N N . PHE A 1 103 ? 14.039 -7.062 -22.047 1 68.12 103 PHE A N 1
ATOM 815 C CA . PHE A 1 103 ? 15.078 -7.637 -21.203 1 68.12 103 PHE A CA 1
ATOM 816 C C . PHE A 1 103 ? 14.5 -8.109 -19.875 1 68.12 103 PHE A C 1
ATOM 818 O O . PHE A 1 103 ? 14.656 -7.445 -18.859 1 68.12 103 PHE A O 1
ATOM 825 N N . GLU A 1 104 ? 14 -9.273 -19.891 1 78.94 104 GLU A N 1
ATOM 826 C CA . GLU A 1 104 ? 13.305 -9.852 -18.75 1 78.94 104 GLU A CA 1
ATOM 827 C C . GLU A 1 104 ? 14.266 -10.094 -17.578 1 78.94 104 GLU A C 1
ATOM 829 O O . GLU A 1 104 ? 13.875 -9.977 -16.422 1 78.94 104 GLU A O 1
ATOM 834 N N . ASP A 1 105 ? 15.461 -10.258 -17.938 1 84 105 ASP A N 1
ATOM 835 C CA . ASP A 1 105 ? 16.453 -10.516 -16.906 1 84 105 ASP A CA 1
ATOM 836 C C . ASP A 1 105 ? 16.688 -9.273 -16.047 1 84 105 ASP A C 1
ATOM 838 O O . ASP A 1 105 ? 16.859 -9.375 -14.836 1 84 105 ASP A O 1
ATOM 842 N N . GLU A 1 106 ? 16.719 -8.203 -16.734 1 87.38 106 GLU A N 1
ATOM 843 C CA . GLU A 1 106 ? 16.938 -6.965 -15.992 1 87.38 106 GLU A CA 1
ATOM 844 C C . GLU A 1 106 ? 15.742 -6.641 -15.094 1 87.38 106 GLU A C 1
ATOM 846 O O . GLU A 1 106 ? 15.914 -6.125 -13.984 1 87.38 106 GLU A O 1
ATOM 851 N N . LYS A 1 107 ? 14.602 -6.938 -15.602 1 90.5 107 LYS A N 1
ATOM 852 C CA . LYS A 1 107 ? 13.398 -6.746 -14.797 1 90.5 107 LYS A CA 1
ATOM 853 C C . LYS A 1 107 ? 13.422 -7.625 -13.555 1 90.5 107 LYS A C 1
ATOM 855 O O . LYS A 1 107 ? 13.117 -7.156 -12.453 1 90.5 107 LYS A O 1
ATOM 860 N N . THR A 1 108 ? 13.781 -8.828 -13.773 1 94 108 THR A N 1
ATOM 861 C CA . THR A 1 108 ? 13.898 -9.766 -12.664 1 94 108 THR A CA 1
ATOM 862 C C . THR A 1 108 ? 14.945 -9.289 -11.656 1 94 108 THR A C 1
ATOM 864 O O . THR A 1 108 ? 14.719 -9.344 -10.445 1 94 108 THR A O 1
ATOM 867 N N . ALA A 1 109 ? 16.047 -8.82 -12.164 1 94.81 109 ALA A N 1
ATOM 868 C CA . ALA A 1 109 ? 17.109 -8.32 -11.305 1 94.81 109 ALA A CA 1
ATOM 869 C C . ALA A 1 109 ? 16.641 -7.113 -10.5 1 94.81 109 ALA A C 1
ATOM 871 O O . ALA A 1 109 ? 17.016 -6.949 -9.336 1 94.81 109 ALA A O 1
ATOM 872 N N . ALA A 1 110 ? 15.867 -6.277 -11.133 1 95.56 110 ALA A N 1
ATOM 873 C CA . ALA A 1 110 ? 15.344 -5.098 -10.445 1 95.56 110 ALA A CA 1
ATOM 874 C C . ALA A 1 110 ? 14.43 -5.496 -9.297 1 95.56 110 ALA A C 1
ATOM 876 O O . ALA A 1 110 ? 14.469 -4.887 -8.227 1 95.56 110 ALA A O 1
ATOM 877 N N . ARG A 1 111 ? 13.609 -6.5 -9.531 1 96.5 111 ARG A N 1
ATOM 878 C CA . ARG A 1 111 ? 12.75 -7.004 -8.469 1 96.5 111 ARG A CA 1
ATOM 879 C C . ARG A 1 111 ? 13.57 -7.617 -7.34 1 96.5 111 ARG A C 1
ATOM 881 O O . ARG A 1 111 ? 13.281 -7.398 -6.16 1 96.5 111 ARG A O 1
ATOM 888 N N . ARG A 1 112 ? 14.609 -8.281 -7.688 1 96.81 112 ARG A N 1
ATOM 889 C CA . ARG A 1 112 ? 15.508 -8.875 -6.695 1 96.81 112 ARG A CA 1
ATOM 890 C C . ARG A 1 112 ? 16.203 -7.797 -5.867 1 96.81 112 ARG A C 1
ATOM 892 O O . ARG A 1 112 ? 16.422 -7.977 -4.668 1 96.81 112 ARG A O 1
ATOM 899 N N . LEU A 1 113 ? 16.531 -6.793 -6.531 1 97.88 113 LEU A N 1
ATOM 900 C CA . LEU A 1 113 ? 17.188 -5.684 -5.84 1 97.88 113 LEU A CA 1
ATOM 901 C C . LEU A 1 113 ? 16.281 -5.133 -4.734 1 97.88 113 LEU A C 1
ATOM 903 O O . LEU A 1 113 ? 16.719 -4.996 -3.59 1 97.88 113 LEU A O 1
ATOM 907 N N . VAL A 1 114 ? 15.055 -4.844 -5.094 1 98.38 114 VAL A N 1
ATOM 908 C CA . VAL A 1 114 ? 14.133 -4.289 -4.105 1 98.38 114 VAL A CA 1
ATOM 909 C C . VAL A 1 114 ? 13.852 -5.324 -3.021 1 98.38 114 VAL A C 1
ATOM 911 O O . VAL A 1 114 ? 13.773 -4.992 -1.836 1 98.38 114 VAL A O 1
ATOM 914 N N . CYS A 1 115 ? 13.734 -6.535 -3.424 1 98.5 115 CYS A N 1
ATOM 915 C CA . CYS A 1 115 ? 13.531 -7.613 -2.463 1 98.5 115 CYS A CA 1
ATOM 916 C C . CYS A 1 115 ? 14.695 -7.691 -1.479 1 98.5 115 CYS A C 1
ATOM 918 O O . CYS A 1 115 ? 14.477 -7.785 -0.268 1 98.5 115 CYS A O 1
ATOM 920 N N . GLY A 1 116 ? 15.867 -7.645 -1.994 1 98.38 116 GLY A N 1
ATOM 921 C CA . GLY A 1 116 ? 17.047 -7.652 -1.153 1 98.38 116 GLY A CA 1
ATOM 922 C C . GLY A 1 116 ? 17.125 -6.461 -0.219 1 98.38 116 GLY A C 1
ATOM 923 O O . GLY A 1 116 ? 17.547 -6.594 0.934 1 98.38 1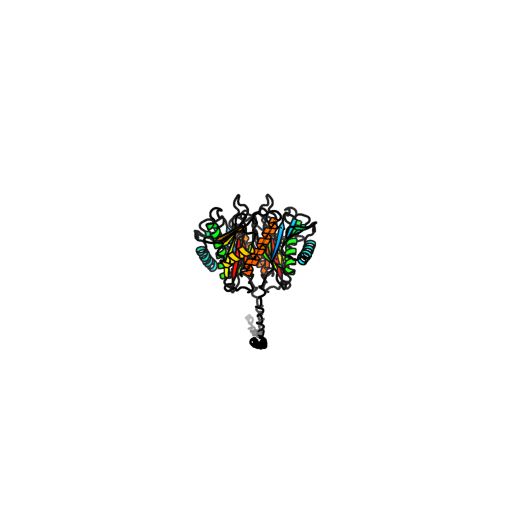16 GLY A O 1
ATOM 924 N N . LEU A 1 117 ? 16.781 -5.363 -0.726 1 98.62 117 LEU A N 1
ATOM 925 C CA . LEU A 1 117 ? 16.766 -4.152 0.092 1 98.62 117 LEU A CA 1
ATOM 926 C C . LEU A 1 117 ? 15.789 -4.297 1.25 1 98.62 117 LEU A C 1
ATOM 928 O O . LEU A 1 117 ? 16.125 -3.973 2.393 1 98.62 117 LEU A O 1
ATOM 932 N N . LEU A 1 118 ? 14.594 -4.777 0.925 1 98.56 118 LEU A N 1
ATOM 933 C CA . LEU A 1 118 ? 13.586 -4.977 1.959 1 98.56 118 LEU A CA 1
ATOM 934 C C . LEU A 1 118 ? 14.062 -5.98 3 1 98.56 118 LEU A C 1
ATOM 936 O O . LEU A 1 118 ? 13.914 -5.758 4.203 1 98.56 118 LEU A O 1
ATOM 940 N N . GLN A 1 119 ? 14.641 -7.016 2.545 1 98.31 119 GLN A N 1
ATOM 941 C CA . GLN A 1 119 ? 15.188 -8.031 3.445 1 98.31 119 GLN A CA 1
ATOM 942 C C . GLN A 1 119 ? 16.281 -7.441 4.34 1 98.31 119 GLN A C 1
ATOM 944 O O . GLN A 1 119 ? 16.281 -7.66 5.551 1 98.31 119 GLN A O 1
ATOM 949 N N . GLY A 1 120 ? 17.188 -6.785 3.75 1 98.25 120 GLY A N 1
ATOM 950 C CA . GLY A 1 120 ? 18.266 -6.191 4.516 1 98.25 120 GLY A CA 1
ATOM 951 C C . GLY A 1 120 ? 17.781 -5.219 5.574 1 98.25 120 GLY A C 1
ATOM 952 O O . GLY A 1 120 ? 18.25 -5.262 6.719 1 98.25 120 GLY A O 1
ATOM 953 N N . LEU A 1 121 ? 16.953 -4.328 5.16 1 98.25 121 LEU A N 1
ATOM 954 C CA . LEU A 1 121 ? 16.391 -3.361 6.102 1 98.25 121 LEU A CA 1
ATOM 955 C C . LEU A 1 121 ? 15.641 -4.07 7.227 1 98.25 121 LEU A C 1
ATOM 957 O O . LEU A 1 121 ? 15.781 -3.705 8.398 1 98.25 121 LEU A O 1
ATOM 961 N N . TYR A 1 122 ? 14.891 -5.07 6.848 1 97.44 122 TYR A N 1
ATOM 962 C CA . TYR A 1 122 ? 14.156 -5.895 7.805 1 97.44 122 TYR A CA 1
ATOM 963 C C . TYR A 1 122 ? 15.109 -6.508 8.828 1 97.44 122 TYR A C 1
ATOM 965 O O . TYR A 1 122 ? 14.844 -6.453 10.031 1 97.44 122 TYR A O 1
ATOM 973 N N . ASP A 1 123 ? 16.188 -6.996 8.383 1 96.75 123 ASP A N 1
ATOM 974 C CA . ASP A 1 123 ? 17.172 -7.641 9.25 1 96.75 123 ASP A CA 1
ATOM 975 C C . ASP A 1 123 ? 17.859 -6.621 10.164 1 96.75 123 ASP A C 1
ATOM 977 O O . ASP A 1 123 ? 18.328 -6.969 11.242 1 96.75 123 ASP A O 1
ATOM 981 N N . MET A 1 124 ? 17.891 -5.391 9.727 1 96.69 124 MET A N 1
ATOM 982 C CA . MET A 1 124 ? 18.516 -4.316 10.492 1 96.69 124 MET A CA 1
ATOM 983 C C . MET A 1 124 ? 17.547 -3.756 11.531 1 96.69 124 MET A C 1
ATOM 985 O O . MET A 1 124 ? 17.938 -2.965 12.391 1 96.69 124 MET A O 1
ATOM 989 N N . GLY A 1 125 ? 16.25 -4.102 11.391 1 95.69 125 GLY A N 1
ATOM 990 C CA . GLY A 1 125 ? 15.25 -3.602 12.32 1 95.69 125 GLY A CA 1
ATOM 991 C C . GLY A 1 125 ? 14.336 -2.559 11.703 1 95.69 125 GLY A C 1
ATOM 992 O O . GLY A 1 125 ? 13.414 -2.074 12.359 1 95.69 125 GLY A O 1
ATOM 993 N N . TRP A 1 126 ? 14.586 -2.182 10.477 1 96.75 126 TRP A N 1
ATOM 994 C CA . TRP A 1 126 ? 13.695 -1.273 9.766 1 96.75 126 TRP A CA 1
ATOM 995 C C . TRP A 1 126 ? 12.555 -2.037 9.102 1 96.75 126 TRP A C 1
ATOM 997 O O . TRP A 1 126 ? 12.742 -2.676 8.062 1 96.75 126 TRP A O 1
ATOM 1007 N N . VAL A 1 127 ? 11.359 -1.894 9.664 1 95.69 127 VAL A N 1
ATOM 1008 C CA . VAL A 1 127 ? 10.203 -2.645 9.188 1 95.69 127 VAL A CA 1
ATOM 1009 C C . VAL A 1 127 ? 9.297 -1.732 8.367 1 95.69 127 VAL A C 1
ATOM 1011 O O . VAL A 1 127 ? 8.977 -0.617 8.789 1 95.69 127 VAL A O 1
ATOM 1014 N N . LEU A 1 128 ? 8.914 -2.217 7.211 1 96.81 128 LEU A N 1
ATOM 1015 C CA . LEU A 1 128 ? 8.062 -1.421 6.332 1 96.81 128 LEU A CA 1
ATOM 1016 C C . LEU A 1 128 ? 6.723 -1.12 6.996 1 96.81 128 LEU A C 1
ATOM 1018 O O . LEU A 1 128 ? 6.027 -2.035 7.441 1 96.81 128 LEU A O 1
ATOM 1022 N N . LYS A 1 129 ? 6.449 0.093 7.078 1 94.44 129 LYS A N 1
ATOM 1023 C CA . LYS A 1 129 ? 5.156 0.536 7.602 1 94.44 129 LYS A CA 1
ATOM 1024 C C . LYS A 1 129 ? 4.129 0.672 6.48 1 94.44 129 LYS A C 1
ATOM 1026 O O . LYS A 1 129 ? 2.979 0.262 6.637 1 94.44 129 LYS A O 1
ATOM 1031 N N . ALA A 1 130 ? 4.613 1.258 5.391 1 95.25 130 ALA A N 1
ATOM 1032 C CA . ALA A 1 130 ? 3.684 1.456 4.281 1 95.25 130 ALA A CA 1
ATOM 1033 C C . ALA A 1 130 ? 4.43 1.812 2.998 1 95.25 130 ALA A C 1
ATOM 1035 O O . ALA A 1 130 ? 5.512 2.402 3.045 1 95.25 130 ALA A O 1
ATOM 1036 N N . SER A 1 131 ? 3.891 1.358 1.883 1 96.69 131 SER A N 1
ATOM 1037 C CA . SER A 1 131 ? 4.219 1.894 0.566 1 96.69 131 SER A CA 1
ATOM 1038 C C . SER A 1 131 ? 3.186 2.916 0.109 1 96.69 131 SER A C 1
ATOM 1040 O O . SER A 1 131 ? 1.994 2.609 0.034 1 96.69 131 SER A O 1
ATOM 1042 N N . VAL A 1 132 ? 3.652 4.137 -0.192 1 96.06 132 VAL A N 1
ATOM 1043 C CA . VAL A 1 132 ? 2.658 5.184 -0.408 1 96.06 132 VAL A CA 1
ATOM 1044 C C . VAL A 1 132 ? 2.951 5.914 -1.716 1 96.06 132 VAL A C 1
ATOM 1046 O O . VAL A 1 132 ? 4.102 5.984 -2.15 1 96.06 132 VAL A O 1
ATOM 1049 N N . ASP A 1 133 ? 1.914 6.406 -2.336 1 92.44 133 ASP A N 1
ATOM 1050 C CA . ASP A 1 133 ? 1.998 7.277 -3.504 1 92.44 133 ASP A CA 1
ATOM 1051 C C . ASP A 1 133 ? 1.237 8.586 -3.271 1 92.44 133 ASP A C 1
ATOM 1053 O O . ASP A 1 133 ? 0.012 8.625 -3.395 1 92.44 133 ASP A O 1
ATOM 1057 N N . VAL A 1 134 ? 2.016 9.641 -2.953 1 88.88 134 VAL A N 1
ATOM 1058 C CA . VAL A 1 134 ? 1.347 10.906 -2.652 1 88.88 134 VAL A CA 1
ATOM 1059 C C . VAL A 1 134 ? 1.78 11.969 -3.654 1 88.88 134 VAL A C 1
ATOM 1061 O O . VAL A 1 134 ? 1.355 13.125 -3.564 1 88.88 134 VAL A O 1
ATOM 1064 N N . LEU A 1 135 ? 2.631 11.602 -4.523 1 86.06 135 LEU A N 1
ATOM 1065 C CA . LEU A 1 135 ? 3.119 12.562 -5.508 1 86.06 135 LEU A CA 1
ATOM 1066 C C . LEU A 1 135 ? 2.246 12.555 -6.758 1 86.06 135 LEU A C 1
ATOM 1068 O O . LEU A 1 135 ? 1.884 11.492 -7.262 1 86.06 135 LEU A O 1
ATOM 1072 N N . LYS A 1 136 ? 1.944 13.695 -7.281 1 79.81 136 LYS A N 1
ATOM 1073 C CA . LYS A 1 136 ? 1.062 13.844 -8.438 1 79.81 136 LYS A CA 1
ATOM 1074 C C . LYS A 1 136 ? 1.861 13.93 -9.734 1 79.81 136 LYS A C 1
ATOM 1076 O O . LYS A 1 136 ? 1.422 14.555 -10.695 1 79.81 136 LYS A O 1
ATOM 1081 N N . LYS A 1 137 ? 2.949 13.383 -9.758 1 76.88 137 LYS A N 1
ATOM 1082 C CA . LYS A 1 137 ? 3.748 13.359 -10.977 1 76.88 137 LYS A CA 1
ATOM 1083 C C . LYS A 1 137 ? 3.609 12.016 -11.703 1 76.88 137 LYS A C 1
ATOM 1085 O O . LYS A 1 137 ? 3.549 10.969 -11.062 1 76.88 137 LYS A O 1
ATOM 1090 N N . ASP A 1 138 ? 3.578 12.188 -13 1 68.38 138 ASP A N 1
ATOM 1091 C CA . ASP A 1 138 ? 3.521 10.984 -13.82 1 68.38 138 ASP A CA 1
ATOM 1092 C C . ASP A 1 138 ? 4.77 10.125 -13.625 1 68.38 138 ASP A C 1
ATOM 1094 O O . ASP A 1 138 ? 5.879 10.648 -13.516 1 68.38 138 ASP A O 1
ATOM 1098 N N . GLY A 1 139 ? 4.547 8.914 -13.625 1 68.81 139 GLY A N 1
ATOM 1099 C CA . GLY A 1 139 ? 5.66 7.984 -13.562 1 68.81 139 GLY A CA 1
ATOM 1100 C C . GLY A 1 139 ? 6.246 7.844 -12.172 1 68.81 139 GLY A C 1
ATOM 1101 O O . GLY A 1 139 ? 7.371 7.375 -12.008 1 68.81 139 GLY A O 1
ATOM 1102 N N . ASN A 1 140 ? 5.441 8.227 -11.25 1 77.81 140 ASN A N 1
ATOM 1103 C CA . ASN A 1 140 ? 5.98 8.148 -9.898 1 77.81 140 ASN A CA 1
ATOM 1104 C C . ASN A 1 140 ? 5.926 6.723 -9.352 1 77.81 140 ASN A C 1
ATOM 1106 O O . ASN A 1 140 ? 5.102 5.918 -9.789 1 77.81 140 ASN A O 1
ATOM 1110 N N . LYS A 1 141 ? 6.926 6.469 -8.508 1 89.94 141 LYS A N 1
ATOM 1111 C CA . LYS A 1 141 ? 7.035 5.215 -7.773 1 89.94 141 LYS A CA 1
ATOM 1112 C C . LYS A 1 141 ? 6.645 5.402 -6.309 1 89.94 141 LYS A C 1
ATOM 1114 O O . LYS A 1 141 ? 6.508 6.531 -5.836 1 89.94 141 LYS A O 1
ATOM 1119 N N . ASP A 1 142 ? 6.496 4.273 -5.707 1 93.12 142 ASP A N 1
ATOM 1120 C CA . ASP A 1 142 ? 6.086 4.359 -4.309 1 93.12 142 ASP A CA 1
ATOM 1121 C C . ASP A 1 142 ? 7.238 4.844 -3.43 1 93.12 142 ASP A C 1
ATOM 1123 O O . ASP A 1 142 ? 8.406 4.566 -3.715 1 93.12 142 ASP A O 1
ATOM 1127 N N . THR A 1 143 ? 6.859 5.605 -2.465 1 96.5 143 THR A N 1
ATOM 1128 C CA . THR A 1 143 ? 7.738 5.867 -1.331 1 96.5 143 THR A CA 1
ATOM 1129 C C . THR A 1 143 ? 7.551 4.812 -0.246 1 96.5 143 THR A C 1
ATOM 1131 O O . THR A 1 143 ? 6.422 4.508 0.143 1 96.5 143 THR A O 1
ATOM 1134 N N . LEU A 1 144 ? 8.641 4.246 0.204 1 98.25 144 LEU A N 1
ATOM 1135 C CA . LEU A 1 144 ? 8.594 3.236 1.257 1 98.25 144 LEU A CA 1
ATOM 1136 C C . LEU A 1 144 ? 8.906 3.854 2.615 1 98.25 144 LEU A C 1
ATOM 1138 O O . LEU A 1 144 ? 9.984 4.426 2.809 1 98.25 144 LEU A O 1
ATOM 1142 N N . LEU A 1 145 ? 7.977 3.729 3.502 1 97.75 145 LEU A N 1
ATOM 1143 C CA . LEU A 1 145 ? 8.133 4.273 4.848 1 97.75 145 LEU A CA 1
ATOM 1144 C C . LEU A 1 145 ? 8.398 3.16 5.855 1 97.75 145 LEU A C 1
ATOM 1146 O O . LEU A 1 145 ? 7.652 2.18 5.914 1 97.75 145 LEU A O 1
ATOM 1150 N N . PHE A 1 146 ? 9.43 3.416 6.648 1 97.19 146 PHE A N 1
ATOM 1151 C CA . PHE A 1 146 ? 9.859 2.383 7.5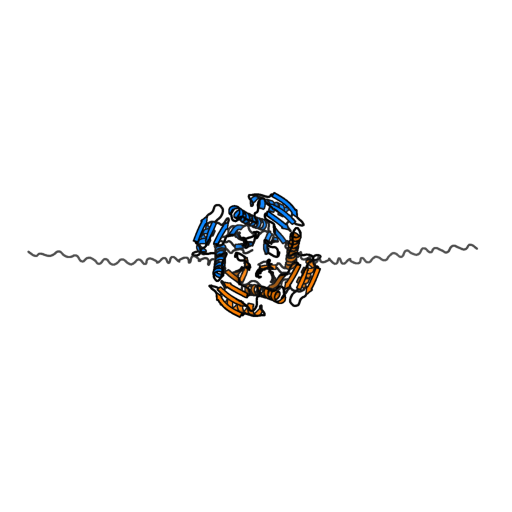86 1 97.19 146 PHE A CA 1
ATOM 1152 C C . PHE A 1 146 ? 9.781 2.887 9.023 1 97.19 146 PHE A C 1
ATOM 1154 O O . PHE A 1 146 ? 9.938 4.086 9.273 1 97.19 146 PHE A O 1
ATOM 1161 N N . ARG A 1 147 ? 9.547 1.944 9.844 1 94.56 147 ARG A N 1
ATOM 1162 C CA . ARG A 1 147 ? 9.68 2.158 11.281 1 94.56 147 ARG A CA 1
ATOM 1163 C C . ARG A 1 147 ? 10.797 1.299 11.859 1 94.56 147 ARG A C 1
ATOM 1165 O O . ARG A 1 147 ? 10.969 0.144 11.461 1 94.56 147 ARG A O 1
ATOM 1172 N N . PHE A 1 148 ? 11.461 1.897 12.859 1 93.56 148 PHE A N 1
ATOM 1173 C CA . PHE A 1 148 ? 12.555 1.166 13.484 1 93.56 148 PHE A CA 1
ATOM 1174 C C . PHE A 1 148 ? 12.07 0.399 14.703 1 93.56 148 PHE A C 1
ATOM 1176 O O . PHE A 1 148 ? 11.32 0.936 15.523 1 93.56 148 PHE A O 1
ATOM 1183 N N . GLN A 1 149 ? 12.477 -0.874 14.68 1 89.56 149 GLN A N 1
ATOM 1184 C CA . GLN A 1 149 ? 12.133 -1.721 15.82 1 89.56 149 GLN A CA 1
ATOM 1185 C C . GLN A 1 149 ? 13.359 -2.467 16.344 1 89.56 149 GLN A C 1
ATOM 1187 O O . GLN A 1 149 ? 14.172 -2.949 15.555 1 89.56 149 GLN A O 1
ATOM 1192 N N . GLN A 1 150 ? 13.422 -2.535 17.734 1 88.56 150 GLN A N 1
ATOM 1193 C CA . GLN A 1 150 ? 14.438 -3.348 18.406 1 88.56 150 GLN A CA 1
ATOM 1194 C C . GLN A 1 150 ? 13.797 -4.281 19.438 1 88.56 150 GLN A C 1
ATOM 1196 O O . GLN A 1 150 ? 12.922 -3.869 20.203 1 88.56 150 GLN A O 1
ATOM 1201 N N . PRO A 1 151 ? 14.211 -5.508 19.516 1 92.12 151 PRO A N 1
ATOM 1202 C CA . PRO A 1 151 ? 15.109 -6.172 18.578 1 92.12 151 PRO A CA 1
ATOM 1203 C C . PRO A 1 151 ? 14.5 -6.312 17.172 1 92.12 151 PRO A C 1
ATOM 1205 O O . PRO A 1 151 ? 13.281 -6.168 17.016 1 92.12 151 PRO A O 1
ATOM 1208 N N . PRO A 1 152 ? 15.406 -6.578 16.188 1 93 152 PRO A N 1
ATOM 1209 C CA . PRO A 1 152 ? 14.852 -6.801 14.844 1 93 152 PRO A CA 1
ATOM 1210 C C . PRO A 1 152 ? 13.953 -8.031 14.773 1 93 152 PRO A C 1
ATOM 1212 O O . PRO A 1 152 ? 14.031 -8.906 15.633 1 93 152 PRO A O 1
ATOM 1215 N N . PRO A 1 153 ? 13.078 -7.992 13.805 1 92.5 153 PRO A N 1
ATOM 1216 C CA . PRO A 1 153 ? 12.25 -9.188 13.625 1 92.5 153 PRO A CA 1
ATOM 1217 C C . PRO A 1 153 ? 13.07 -10.43 13.273 1 92.5 153 PRO A C 1
ATOM 1219 O O . PRO A 1 153 ? 14.234 -10.305 12.891 1 92.5 153 PRO A O 1
ATOM 1222 N N . PRO A 1 154 ? 12.406 -11.555 13.453 1 91.31 154 PRO A N 1
ATOM 1223 C CA . PRO A 1 154 ? 13.133 -12.781 13.125 1 91.31 154 PRO A CA 1
ATOM 1224 C C . PRO A 1 154 ? 13.516 -12.859 11.648 1 91.31 154 PRO A C 1
ATOM 1226 O O . PRO A 1 154 ? 12.773 -12.375 10.789 1 91.31 154 PRO A O 1
ATOM 1229 N N . ARG A 1 155 ? 14.602 -13.516 11.414 1 94.19 155 ARG A N 1
ATOM 1230 C CA . ARG A 1 155 ? 15.07 -13.688 10.039 1 94.19 155 ARG A CA 1
ATOM 1231 C C . ARG A 1 155 ? 14.047 -14.438 9.195 1 94.19 155 ARG A C 1
ATOM 1233 O O . ARG A 1 155 ? 13.328 -15.297 9.711 1 94.19 155 ARG A O 1
ATOM 1240 N N . SER A 1 156 ? 14.062 -14.094 7.887 1 96.5 156 SER A N 1
ATOM 1241 C CA . SER A 1 156 ? 13.031 -14.656 7.02 1 96.5 156 SER A CA 1
ATOM 1242 C C . SER A 1 156 ? 13.586 -14.992 5.641 1 96.5 156 SER A C 1
ATOM 1244 O O . SER A 1 156 ? 14.586 -14.406 5.207 1 96.5 156 SER A O 1
ATOM 1246 N N . ASN A 1 157 ? 12.922 -16.016 5.016 1 96.44 157 ASN A N 1
ATOM 1247 C CA . ASN A 1 157 ? 13.086 -16.234 3.584 1 96.44 157 ASN A CA 1
ATOM 1248 C C . ASN A 1 157 ? 12.25 -15.258 2.768 1 96.44 157 ASN A C 1
ATOM 1250 O O . ASN A 1 157 ? 11.148 -14.891 3.168 1 96.44 157 ASN A O 1
ATOM 1254 N N . TRP A 1 158 ? 12.836 -14.867 1.625 1 97.75 158 TRP A N 1
ATOM 1255 C CA . TRP A 1 158 ? 12.148 -13.844 0.845 1 97.75 158 TRP A CA 1
ATOM 1256 C C . TRP A 1 158 ? 11.953 -14.305 -0.597 1 97.75 158 TRP A C 1
ATOM 1258 O O . TRP A 1 158 ? 12.773 -15.047 -1.136 1 97.75 158 TRP A O 1
ATOM 1268 N N . MET A 1 159 ? 10.898 -13.938 -1.168 1 97.88 159 MET A N 1
ATOM 1269 C CA . MET A 1 159 ? 10.602 -14.078 -2.59 1 97.88 159 MET A CA 1
ATOM 1270 C C . MET A 1 159 ? 9.758 -12.914 -3.094 1 97.88 159 MET A C 1
ATOM 1272 O O . MET A 1 159 ? 9.203 -12.148 -2.297 1 97.88 159 MET A O 1
ATOM 1276 N N . CYS A 1 160 ? 9.75 -12.734 -4.348 1 97.81 160 CYS A N 1
ATOM 1277 C CA . CYS A 1 160 ? 8.844 -11.703 -4.855 1 97.81 160 CYS A CA 1
ATOM 1278 C C . CYS A 1 160 ? 8.055 -12.219 -6.055 1 97.81 160 CYS A C 1
ATOM 1280 O O . CYS A 1 160 ? 8.414 -13.234 -6.652 1 97.81 160 CYS A O 1
ATOM 1282 N N . ILE A 1 161 ? 6.938 -11.648 -6.309 1 98.06 161 ILE A N 1
ATOM 1283 C CA . ILE A 1 161 ? 5.996 -12 -7.363 1 98.06 161 ILE A CA 1
ATOM 1284 C C . ILE A 1 161 ? 5.746 -10.797 -8.266 1 98.06 161 ILE A C 1
ATOM 1286 O O . ILE A 1 161 ? 5.402 -9.719 -7.789 1 98.06 161 ILE A O 1
ATOM 1290 N N . SER A 1 162 ? 5.961 -11.031 -9.531 1 95.44 162 SER A N 1
ATOM 1291 C CA . SER A 1 162 ? 5.77 -9.977 -10.523 1 95.44 162 SER A CA 1
ATOM 1292 C C . SER A 1 162 ? 4.621 -10.305 -11.469 1 95.44 162 SER A C 1
ATOM 1294 O O . SER A 1 162 ? 4.465 -11.453 -11.891 1 95.44 162 SER A O 1
ATOM 1296 N N . PHE A 1 163 ? 3.826 -9.336 -11.727 1 94.69 163 PHE A N 1
ATOM 1297 C CA . PHE A 1 163 ? 2.725 -9.43 -12.68 1 94.69 163 PHE A CA 1
ATOM 1298 C C . PHE A 1 163 ? 3.111 -8.82 -14.016 1 94.69 163 PHE A C 1
ATOM 1300 O O . PHE A 1 163 ? 3.193 -7.598 -14.148 1 94.69 163 PHE A O 1
ATOM 1307 N N . ASN A 1 164 ? 3.303 -9.688 -14.938 1 90.56 164 ASN A N 1
ATOM 1308 C CA . ASN A 1 164 ? 3.938 -9.219 -16.172 1 90.56 164 ASN A CA 1
ATOM 1309 C C . ASN A 1 164 ? 2.996 -9.328 -17.359 1 90.56 164 ASN A C 1
ATOM 1311 O O . ASN A 1 164 ? 2.16 -10.227 -17.422 1 90.56 164 ASN A O 1
ATOM 1315 N N . LYS A 1 165 ? 3.223 -8.383 -18.219 1 89.5 165 LYS A N 1
ATOM 1316 C CA . LYS A 1 165 ? 2.383 -8.344 -19.406 1 89.5 165 LYS A CA 1
ATOM 1317 C C . LYS A 1 165 ? 0.902 -8.359 -19.047 1 89.5 165 LYS A C 1
ATOM 1319 O O . LYS A 1 165 ? 0.474 -7.641 -18.141 1 89.5 165 LYS A O 1
ATOM 1324 N N . SER A 1 166 ? 0.095 -9.125 -19.766 1 91.56 166 SER A N 1
ATOM 1325 C CA . SER A 1 166 ? -1.335 -9.133 -19.484 1 91.56 166 SER A CA 1
ATOM 1326 C C . SER A 1 166 ? -1.758 -10.453 -18.844 1 91.56 166 SER A C 1
ATOM 1328 O O . SER A 1 166 ? -2.875 -10.578 -18.344 1 91.56 166 SER A O 1
ATOM 1330 N N . ASP A 1 167 ? -0.758 -11.422 -18.797 1 95.31 167 ASP A N 1
ATOM 1331 C CA . ASP A 1 167 ? -1.238 -12.742 -18.406 1 95.31 167 ASP A CA 1
ATOM 1332 C C . ASP A 1 167 ? -0.117 -13.57 -17.797 1 95.31 167 ASP A C 1
ATOM 1334 O O . ASP A 1 167 ? -0.219 -14.797 -17.703 1 95.31 167 ASP A O 1
ATOM 1338 N N . LEU A 1 168 ? 0.958 -12.93 -17.344 1 94.81 168 LEU A N 1
ATOM 1339 C CA . LEU A 1 168 ? 2.074 -13.695 -16.797 1 94.81 168 LEU A CA 1
ATOM 1340 C C . LEU A 1 168 ? 2.279 -13.375 -15.328 1 94.81 168 LEU A C 1
ATOM 1342 O O . LEU A 1 168 ? 2.184 -12.219 -14.914 1 94.81 168 LEU A O 1
ATOM 1346 N N . LEU A 1 169 ? 2.508 -14.445 -14.617 1 96.94 169 LEU A N 1
ATOM 1347 C CA . LEU A 1 169 ? 2.91 -14.367 -13.219 1 96.94 169 LEU A CA 1
ATOM 1348 C C . LEU A 1 169 ? 4.309 -14.938 -13.023 1 96.94 169 LEU A C 1
ATOM 1350 O O . LEU A 1 169 ? 4.574 -16.078 -13.391 1 96.94 169 LEU A O 1
ATOM 1354 N N . GLN A 1 170 ? 5.121 -14.109 -12.492 1 96.69 170 GLN A N 1
ATOM 1355 C CA . GLN A 1 170 ? 6.492 -14.562 -12.289 1 96.69 170 GLN A CA 1
ATOM 1356 C C . GLN A 1 170 ? 6.824 -14.648 -10.805 1 96.69 170 GLN A C 1
ATOM 1358 O O . GLN A 1 170 ? 6.703 -13.664 -10.078 1 96.69 170 GLN A O 1
ATOM 1363 N N . LEU A 1 171 ? 7.176 -15.82 -10.32 1 98.19 171 LEU A N 1
ATOM 1364 C CA . LEU A 1 171 ? 7.684 -16.031 -8.969 1 98.19 171 LEU A CA 1
ATOM 1365 C C . LEU A 1 171 ? 9.211 -16.031 -8.961 1 98.19 171 LEU A C 1
ATOM 1367 O O . LEU A 1 171 ? 9.836 -16.906 -9.57 1 98.19 171 LEU A O 1
ATOM 1371 N N . ILE A 1 172 ? 9.75 -15.102 -8.266 1 97.69 172 ILE A N 1
ATOM 1372 C CA . ILE A 1 172 ? 11.203 -14.914 -8.258 1 97.69 172 ILE A CA 1
ATOM 1373 C C . ILE A 1 172 ? 11.781 -15.391 -6.93 1 97.69 172 ILE A C 1
ATOM 1375 O O . ILE A 1 172 ? 11.352 -14.945 -5.863 1 97.69 172 ILE A O 1
ATOM 1379 N N . ASP A 1 173 ? 12.773 -16.344 -6.969 1 96.75 173 ASP A N 1
ATOM 1380 C CA . ASP A 1 173 ? 13.461 -16.938 -5.824 1 96.75 173 ASP A CA 1
ATOM 1381 C C . ASP A 1 173 ? 12.492 -17.688 -4.914 1 96.75 173 ASP A C 1
ATOM 1383 O O . ASP A 1 173 ? 12.664 -17.703 -3.695 1 96.75 173 ASP A O 1
ATOM 1387 N N . ALA A 1 174 ? 11.414 -18.141 -5.535 1 97.5 174 ALA A N 1
ATOM 1388 C CA . ALA A 1 174 ? 10.438 -18.953 -4.801 1 97.5 174 ALA A CA 1
ATOM 1389 C C . ALA A 1 174 ? 10.891 -20.391 -4.688 1 97.5 174 ALA A C 1
ATOM 1391 O O . ALA A 1 174 ? 11.383 -20.984 -5.66 1 97.5 174 ALA A O 1
ATOM 1392 N N . PRO A 1 175 ? 10.703 -20.984 -3.496 1 95.5 175 PRO A N 1
ATOM 1393 C CA . PRO A 1 175 ? 10.977 -22.406 -3.396 1 95.5 175 PRO A CA 1
ATOM 1394 C C . PRO A 1 175 ? 10.094 -23.25 -4.328 1 95.5 175 PRO A C 1
ATOM 1396 O O . PRO A 1 175 ? 8.922 -22.922 -4.535 1 95.5 175 PRO A O 1
ATOM 1399 N N . LYS A 1 176 ? 10.641 -24.328 -4.789 1 96 176 LYS A N 1
ATOM 1400 C CA . LYS A 1 176 ? 9.953 -25.188 -5.75 1 96 176 LYS A CA 1
ATOM 1401 C C . LYS A 1 176 ? 8.602 -25.641 -5.211 1 96 176 LYS A C 1
ATOM 1403 O O . LYS A 1 176 ? 7.602 -25.625 -5.934 1 96 176 LYS A O 1
ATOM 1408 N N . PRO A 1 177 ? 8.523 -26 -3.92 1 95.31 177 PRO A N 1
ATOM 1409 C CA . PRO A 1 177 ? 7.219 -26.422 -3.408 1 95.31 177 PRO A CA 1
ATOM 1410 C C . PRO A 1 177 ? 6.168 -25.328 -3.49 1 95.31 177 PRO A C 1
ATOM 1412 O O . PRO A 1 177 ? 4.984 -25.609 -3.707 1 95.31 177 PRO A O 1
ATOM 1415 N N . VAL A 1 178 ? 6.578 -24.125 -3.32 1 96.56 178 VAL A N 1
ATOM 1416 C CA . VAL A 1 178 ? 5.645 -23.016 -3.391 1 96.56 178 VAL A CA 1
ATOM 1417 C C . VAL A 1 178 ? 5.168 -22.828 -4.828 1 96.56 178 VAL A C 1
ATOM 1419 O O . VAL A 1 178 ? 3.99 -22.562 -5.07 1 96.56 178 VAL A O 1
ATOM 1422 N N . CYS A 1 179 ? 6.066 -22.953 -5.777 1 98 179 CYS A N 1
ATOM 1423 C CA . CYS A 1 179 ? 5.723 -22.844 -7.191 1 98 179 CYS A CA 1
ATOM 1424 C C . CYS A 1 179 ? 4.672 -23.891 -7.57 1 98 179 CYS A C 1
ATOM 1426 O O . CYS A 1 179 ? 3.672 -23.562 -8.211 1 98 179 CYS A O 1
ATOM 1428 N N . GLN A 1 180 ? 4.906 -25.047 -7.129 1 97.5 180 GLN A N 1
ATOM 1429 C CA . GLN A 1 180 ? 3.982 -26.125 -7.441 1 97.5 180 GLN A CA 1
ATOM 1430 C C . GLN A 1 180 ? 2.629 -25.906 -6.77 1 97.5 180 GLN A C 1
ATOM 1432 O O . GLN A 1 180 ? 1.584 -26.141 -7.383 1 97.5 180 GLN A O 1
ATOM 1437 N N . ALA A 1 181 ? 2.707 -25.484 -5.523 1 97.25 181 ALA A N 1
ATOM 1438 C CA . ALA A 1 181 ? 1.473 -25.203 -4.801 1 97.25 181 ALA A CA 1
ATOM 1439 C C . ALA A 1 181 ? 0.66 -24.125 -5.512 1 97.25 181 ALA A C 1
ATOM 1441 O O . ALA A 1 181 ? -0.57 -24.188 -5.562 1 97.25 181 ALA A O 1
ATOM 1442 N N . MET A 1 182 ? 1.332 -23.172 -6.051 1 98.19 182 MET A N 1
ATOM 1443 C CA . MET A 1 182 ? 0.672 -22.078 -6.758 1 98.19 182 MET A CA 1
ATOM 1444 C C . MET A 1 182 ? -0.028 -22.578 -8.016 1 98.19 182 MET A C 1
ATOM 1446 O O . MET A 1 182 ? -1.182 -22.234 -8.266 1 98.19 182 MET A O 1
ATOM 1450 N N . VAL A 1 183 ? 0.64 -23.375 -8.734 1 98.31 183 VAL A N 1
ATOM 1451 C CA . VAL A 1 183 ? 0.059 -23.953 -9.945 1 98.31 183 VAL A CA 1
ATOM 1452 C C . VAL A 1 183 ? -1.183 -24.766 -9.594 1 98.31 183 VAL A C 1
ATOM 1454 O O . VAL A 1 183 ? -2.225 -24.625 -10.234 1 98.31 183 VAL A O 1
ATOM 1457 N N . ASN A 1 184 ? -1.064 -25.516 -8.586 1 97.56 184 ASN A N 1
ATOM 1458 C CA . ASN A 1 184 ? -2.18 -26.344 -8.156 1 97.56 184 ASN A CA 1
ATOM 1459 C C . ASN A 1 184 ? -3.369 -25.516 -7.703 1 97.56 184 ASN A C 1
ATOM 1461 O O . ASN A 1 184 ? -4.516 -25.844 -8.008 1 97.56 184 ASN A O 1
ATOM 1465 N N . THR A 1 185 ? -3.074 -24.547 -6.965 1 96.62 185 THR A N 1
ATOM 1466 C CA . THR A 1 185 ? -4.105 -23.656 -6.422 1 96.62 185 THR A CA 1
ATOM 1467 C C . THR A 1 185 ? -4.844 -22.938 -7.547 1 96.62 185 THR A C 1
ATOM 1469 O O . THR A 1 185 ? -6.066 -22.797 -7.496 1 96.62 185 THR A O 1
ATOM 1472 N N . LEU A 1 186 ? -4.117 -22.484 -8.539 1 97.19 186 LEU A N 1
ATOM 1473 C CA . LEU A 1 186 ? -4.707 -21.734 -9.641 1 97.19 186 LEU A CA 1
ATOM 1474 C C . LEU A 1 186 ? -5.441 -22.672 -10.602 1 97.19 186 LEU A C 1
ATOM 1476 O O . LEU A 1 186 ? -6.391 -22.266 -11.266 1 97.19 186 LEU A O 1
ATOM 1480 N N . GLY A 1 187 ? -4.988 -23.875 -10.727 1 95.06 187 GLY A N 1
ATOM 1481 C CA . GLY A 1 187 ? -5.727 -24.953 -11.375 1 95.06 187 GLY A CA 1
ATOM 1482 C C . GLY A 1 187 ? -6.008 -24.672 -12.836 1 95.06 187 GLY A C 1
ATOM 1483 O O . GLY A 1 187 ? -5.082 -24.453 -13.625 1 95.06 187 GLY A O 1
ATOM 1484 N N . ASP A 1 188 ? -7.324 -24.5 -13.07 1 94.19 188 ASP A N 1
ATOM 1485 C CA . ASP A 1 188 ? -7.797 -24.453 -14.453 1 94.19 188 ASP A CA 1
ATOM 1486 C C . ASP A 1 188 ? -7.504 -23.109 -15.094 1 94.19 188 ASP A C 1
ATOM 1488 O O . ASP A 1 188 ? -7.676 -22.938 -16.297 1 94.19 188 ASP A O 1
ATOM 1492 N N . LYS A 1 189 ? -7.008 -22.25 -14.391 1 96.5 189 LYS A N 1
ATOM 1493 C CA . LYS A 1 189 ? -6.688 -20.938 -14.938 1 96.5 189 LYS A CA 1
ATOM 1494 C C . LYS A 1 189 ? -5.312 -20.938 -15.594 1 96.5 189 LYS A C 1
ATOM 1496 O O . LYS A 1 189 ? -4.98 -20.016 -16.344 1 96.5 189 LYS A O 1
ATOM 1501 N N . VAL A 1 190 ? -4.555 -21.984 -15.336 1 98.12 190 VAL A N 1
ATOM 1502 C CA . VAL A 1 190 ? -3.168 -22.047 -15.789 1 98.12 190 VAL A CA 1
ATOM 1503 C C . VAL A 1 190 ? -3.109 -22.641 -17.188 1 98.12 190 VAL A C 1
ATOM 1505 O O . VAL A 1 190 ? -3.615 -23.734 -17.438 1 98.12 190 VAL A O 1
ATOM 1508 N N . GLN A 1 191 ? -2.523 -21.875 -18.094 1 98.12 191 GLN A N 1
ATOM 1509 C CA . GLN A 1 191 ? -2.268 -22.375 -19.438 1 98.12 191 GLN A CA 1
ATOM 1510 C C . GLN A 1 191 ? -0.961 -23.156 -19.5 1 98.12 191 GLN A C 1
ATOM 1512 O O . GLN A 1 191 ? -0.908 -24.234 -20.078 1 98.12 191 GLN A O 1
ATOM 1517 N N . ARG A 1 192 ? 0.034 -22.578 -18.906 1 97.69 192 ARG A N 1
ATOM 1518 C CA . ARG A 1 192 ? 1.35 -23.219 -18.859 1 97.69 192 ARG A CA 1
ATOM 1519 C C . ARG A 1 192 ? 2.156 -22.719 -17.672 1 97.69 192 ARG A C 1
ATOM 1521 O O . ARG A 1 192 ? 1.944 -21.594 -17.188 1 97.69 192 ARG A O 1
ATOM 1528 N N . ALA A 1 193 ? 3.02 -23.531 -17.172 1 97.75 193 ALA A N 1
ATOM 1529 C CA . ALA A 1 193 ? 3.953 -23.188 -16.109 1 97.75 193 ALA A CA 1
ATOM 1530 C C . ALA A 1 193 ? 5.348 -23.734 -16.406 1 97.75 193 ALA A C 1
ATOM 1532 O O . ALA A 1 193 ? 5.492 -24.859 -16.875 1 97.75 193 ALA A O 1
ATOM 1533 N N . GLN A 1 194 ? 6.375 -22.922 -16.156 1 96.44 194 GLN A N 1
ATOM 1534 C CA . GLN A 1 194 ? 7.727 -23.375 -16.469 1 96.44 194 GLN A CA 1
ATOM 1535 C C . GLN A 1 194 ? 8.75 -22.703 -15.547 1 96.44 194 GLN A C 1
ATOM 1537 O O . GLN A 1 194 ? 8.586 -21.531 -15.188 1 96.44 194 GLN A O 1
ATOM 1542 N N . TYR A 1 195 ? 9.758 -23.438 -15.258 1 94.56 195 TYR A N 1
ATOM 1543 C CA . TYR A 1 195 ? 10.922 -22.875 -14.57 1 94.56 195 TYR A CA 1
ATOM 1544 C C . TYR A 1 195 ? 11.852 -22.172 -15.547 1 94.56 195 TYR A C 1
ATOM 1546 O O . TYR A 1 195 ? 12.148 -22.703 -16.625 1 94.56 195 TYR A O 1
ATOM 1554 N N . LEU A 1 196 ? 12.148 -20.984 -15.156 1 89.94 196 LEU A N 1
ATOM 1555 C CA . LEU A 1 196 ? 13.164 -20.234 -15.891 1 89.94 196 LEU A CA 1
ATOM 1556 C C . LEU A 1 196 ? 14.477 -20.203 -15.109 1 89.94 196 LEU A C 1
ATOM 1558 O O . LEU A 1 196 ? 14.602 -20.844 -14.062 1 89.94 196 LEU A O 1
ATOM 1562 N N . GLU A 1 197 ? 15.477 -19.625 -15.594 1 81.44 197 GLU A N 1
ATOM 1563 C CA . GLU A 1 197 ? 16.797 -19.594 -14.969 1 81.44 197 GLU A CA 1
ATOM 1564 C C . GLU A 1 197 ? 16.734 -19 -13.57 1 81.44 197 GLU A C 1
ATOM 1566 O O . GLU A 1 197 ? 17.344 -19.516 -12.641 1 81.44 197 GLU A O 1
ATOM 1571 N N . SER A 1 198 ? 15.977 -18 -13.406 1 80.94 198 SER A N 1
ATOM 1572 C CA . SER A 1 198 ? 16.031 -17.281 -12.141 1 80.94 198 SER A CA 1
ATOM 1573 C C . SER A 1 198 ? 14.641 -17.094 -11.547 1 80.94 198 SER A C 1
ATOM 1575 O O . SER A 1 198 ? 14.453 -16.25 -10.664 1 80.94 198 SER A O 1
ATOM 1577 N N . SER A 1 199 ? 13.734 -17.828 -12.188 1 93.25 199 SER A N 1
ATOM 1578 C CA . SER A 1 199 ? 12.367 -17.594 -11.719 1 93.25 199 SER A CA 1
ATOM 1579 C C . SER A 1 199 ? 11.422 -18.672 -12.25 1 93.25 199 SER A C 1
ATOM 1581 O O . SER A 1 199 ? 11.844 -19.594 -12.945 1 93.25 199 SER A O 1
ATOM 1583 N N . PHE A 1 200 ? 10.289 -18.734 -11.742 1 97.44 200 PHE A N 1
ATOM 1584 C CA . PHE A 1 200 ? 9.203 -19.609 -12.164 1 97.44 200 PHE A CA 1
ATOM 1585 C C . PHE A 1 200 ? 8.062 -18.797 -12.773 1 97.44 200 PHE A C 1
ATOM 1587 O O . PHE A 1 200 ? 7.605 -17.812 -12.18 1 97.44 200 PHE A O 1
ATOM 1594 N N . GLU A 1 201 ? 7.605 -19.188 -13.945 1 97.44 201 GLU A N 1
ATOM 1595 C CA . GLU A 1 201 ? 6.621 -18.406 -14.68 1 97.44 201 GLU A CA 1
ATOM 1596 C C . GLU A 1 201 ? 5.328 -19.188 -14.883 1 97.44 201 GLU A C 1
ATOM 1598 O O . GLU A 1 201 ? 5.359 -20.359 -15.258 1 97.44 201 GLU A O 1
ATOM 1603 N N . ILE A 1 202 ? 4.234 -18.562 -14.656 1 98.25 202 ILE A N 1
ATOM 1604 C CA . ILE A 1 202 ? 2.9 -19.109 -14.922 1 98.25 202 ILE A CA 1
ATOM 1605 C C . ILE A 1 202 ? 2.191 -18.234 -15.953 1 98.25 202 ILE A C 1
ATOM 1607 O O . ILE A 1 202 ? 2.062 -17.016 -15.766 1 98.25 202 ILE A O 1
ATOM 1611 N N . LYS A 1 203 ? 1.757 -18.844 -17 1 98.25 203 LYS A N 1
ATOM 1612 C CA . LYS A 1 203 ? 0.927 -18.188 -18 1 98.25 203 LYS A CA 1
ATOM 1613 C C . LYS A 1 203 ? -0.548 -18.516 -17.797 1 98.25 203 LYS A C 1
ATOM 1615 O O . LYS A 1 203 ? -0.917 -19.688 -17.688 1 98.25 203 LYS A O 1
ATOM 1620 N N . PHE A 1 204 ? -1.353 -17.516 -17.781 1 98 204 PHE A N 1
ATOM 1621 C CA . PHE A 1 204 ? -2.777 -17.703 -17.531 1 98 204 PHE A CA 1
ATOM 1622 C C . PHE A 1 204 ? -3.539 -17.859 -18.844 1 98 204 PHE A C 1
ATOM 1624 O O . PHE A 1 204 ? -3.113 -17.344 -19.891 1 98 204 PHE A O 1
ATOM 1631 N N . LEU A 1 205 ? -4.648 -18.609 -18.641 1 97 205 LEU A N 1
ATOM 1632 C CA . LEU A 1 205 ? -5.695 -18.484 -19.656 1 97 205 LEU A CA 1
ATOM 1633 C C . LEU A 1 205 ? -6.402 -17.141 -19.547 1 97 205 LEU A C 1
ATOM 1635 O O . LEU A 1 205 ? -6.801 -16.734 -18.453 1 97 205 LEU A O 1
ATOM 1639 N N . GLY A 1 206 ? -6.426 -16.469 -20.672 1 95.19 206 GLY A N 1
ATOM 1640 C CA . GLY A 1 206 ? -6.996 -15.133 -20.625 1 95.19 206 GLY A CA 1
ATOM 1641 C C . GLY A 1 206 ? -5.98 -14.062 -20.281 1 95.19 206 GLY A C 1
ATOM 1642 O O . GLY A 1 206 ? -4.781 -14.242 -20.5 1 95.19 206 GLY A O 1
ATOM 1643 N N . TYR A 1 207 ? -6.582 -12.844 -19.797 1 94.94 207 TYR A N 1
ATOM 1644 C CA . TYR A 1 207 ? -5.742 -11.688 -19.5 1 94.94 207 TYR A CA 1
ATOM 1645 C C . TYR A 1 207 ? -6.113 -11.062 -18.156 1 94.94 207 TYR A C 1
ATOM 1647 O O . TYR A 1 207 ? -6.609 -9.938 -18.109 1 94.94 207 TYR A O 1
ATOM 1655 N N . PRO A 1 208 ? -5.68 -11.805 -17.125 1 95.12 208 PRO A N 1
ATOM 1656 C CA . PRO A 1 208 ? -6.148 -11.367 -15.805 1 95.12 208 PRO A CA 1
ATOM 1657 C C . PRO A 1 208 ? -5.645 -9.969 -15.438 1 95.12 208 PRO A C 1
ATOM 1659 O O . PRO A 1 208 ? -6.305 -9.25 -14.688 1 95.12 208 PRO A O 1
ATOM 1662 N N . TRP A 1 209 ? -4.496 -9.555 -15.984 1 94.56 209 TRP A N 1
ATOM 1663 C CA . TRP A 1 209 ? -3.926 -8.273 -15.562 1 94.56 209 TRP A CA 1
ATOM 1664 C C . TRP A 1 209 ? -4.484 -7.129 -16.391 1 94.56 209 TRP A C 1
ATOM 1666 O O . TRP A 1 209 ? -4.23 -5.957 -16.109 1 94.56 209 TRP A O 1
ATOM 1676 N N . LYS A 1 210 ? -5.188 -7.434 -17.438 1 92.38 210 LYS A N 1
ATOM 1677 C CA . LYS A 1 210 ? -5.918 -6.465 -18.25 1 92.38 210 LYS A CA 1
ATOM 1678 C C . LYS A 1 210 ? -7.398 -6.828 -18.328 1 92.38 210 LYS A C 1
ATOM 1680 O O . LYS A 1 210 ? -7.977 -6.848 -19.422 1 92.38 210 LYS A O 1
ATOM 1685 N N . ALA A 1 211 ? -7.926 -7.02 -17.234 1 90.06 211 ALA A N 1
ATOM 1686 C CA . ALA A 1 211 ? -9.273 -7.57 -17.156 1 90.06 211 ALA A CA 1
ATOM 1687 C C . ALA A 1 211 ? -10.328 -6.477 -17.312 1 90.06 211 ALA A C 1
ATOM 1689 O O . ALA A 1 211 ? -10.102 -5.332 -16.922 1 90.06 211 ALA A O 1
ATOM 1690 N N . GLY A 1 212 ? -11.43 -6.875 -17.938 1 88.5 212 GLY A N 1
ATOM 1691 C CA . GLY A 1 212 ? -12.625 -6.055 -18.016 1 88.5 212 GLY A CA 1
ATOM 1692 C C . GLY A 1 212 ? -13.883 -6.797 -17.594 1 88.5 212 GLY A C 1
ATOM 1693 O O . GLY A 1 212 ? -13.891 -8.023 -17.516 1 88.5 212 GLY A O 1
ATOM 1694 N N . GLY A 1 213 ? -14.859 -6.043 -17.25 1 88.81 213 GLY A N 1
ATOM 1695 C CA . GLY A 1 213 ? -16.109 -6.688 -16.891 1 88.81 213 GLY A CA 1
ATOM 1696 C C . GLY A 1 213 ? -15.977 -7.676 -15.75 1 88.81 213 GLY A C 1
ATOM 1697 O O . GLY A 1 213 ? -15.344 -7.379 -14.734 1 88.81 213 GLY A O 1
ATOM 1698 N N . THR A 1 214 ? -16.578 -8.797 -15.898 1 90.94 214 THR A N 1
ATOM 1699 C CA . THR A 1 214 ? -16.578 -9.805 -14.844 1 90.94 214 THR A CA 1
ATOM 1700 C C . THR A 1 214 ? -15.195 -10.438 -14.695 1 90.94 214 THR A C 1
ATOM 1702 O O . THR A 1 214 ? -14.891 -11.047 -13.664 1 90.94 214 THR A O 1
ATOM 1705 N N . ASP A 1 215 ? -14.406 -10.273 -15.695 1 91.75 215 ASP A N 1
ATOM 1706 C CA . ASP A 1 215 ? -13.039 -10.773 -15.594 1 91.75 215 ASP A CA 1
ATOM 1707 C C . ASP A 1 215 ? -12.273 -10.062 -14.469 1 91.75 215 ASP A C 1
ATOM 1709 O O . ASP A 1 215 ? -11.32 -10.617 -13.914 1 91.75 215 ASP A O 1
ATOM 1713 N N . THR A 1 216 ? -12.711 -8.875 -14.172 1 91.75 216 THR A N 1
ATOM 1714 C CA . THR A 1 216 ? -12.086 -8.164 -13.062 1 91.75 216 THR A CA 1
ATOM 1715 C C . THR A 1 216 ? -12.344 -8.891 -11.742 1 91.75 216 THR A C 1
ATOM 1717 O O . THR A 1 216 ? -11.516 -8.844 -10.836 1 91.75 216 THR A O 1
ATOM 1720 N N . VAL A 1 217 ? -13.484 -9.516 -11.656 1 94.62 217 VAL A N 1
ATOM 1721 C CA . VAL A 1 217 ? -13.82 -10.297 -10.469 1 94.62 217 VAL A CA 1
ATOM 1722 C C . VAL A 1 217 ? -12.922 -11.531 -10.398 1 94.62 217 VAL A C 1
ATOM 1724 O O . VAL A 1 217 ? -12.359 -11.836 -9.336 1 94.62 217 VAL A O 1
ATOM 1727 N N . GLU A 1 218 ? -12.758 -12.109 -11.508 1 94.69 218 GLU A N 1
ATOM 1728 C CA . GLU A 1 218 ? -11.914 -13.297 -11.578 1 94.69 218 GLU A CA 1
ATOM 1729 C C . GLU A 1 218 ? -10.477 -12.969 -11.18 1 94.69 218 GLU A C 1
ATOM 1731 O O . GLU A 1 218 ? -9.805 -13.781 -10.531 1 94.69 218 GLU A O 1
ATOM 1736 N N . THR A 1 219 ? -10.031 -11.898 -11.586 1 95.38 219 THR A N 1
ATOM 1737 C CA . THR A 1 219 ? -8.688 -11.469 -11.219 1 95.38 219 THR A CA 1
ATOM 1738 C C . THR A 1 219 ? -8.539 -11.398 -9.703 1 95.38 219 THR A C 1
ATOM 1740 O O . THR A 1 219 ? -7.539 -11.867 -9.148 1 95.38 219 THR A O 1
ATOM 1743 N N . ARG A 1 220 ? -9.523 -10.867 -9.055 1 96.25 220 ARG A N 1
ATOM 1744 C CA . ARG A 1 220 ? -9.461 -10.742 -7.598 1 96.25 220 ARG A CA 1
ATOM 1745 C C . ARG A 1 220 ? -9.562 -12.109 -6.93 1 96.25 220 ARG A C 1
ATOM 1747 O O . ARG A 1 220 ? -8.945 -12.344 -5.887 1 96.25 220 ARG A O 1
ATOM 1754 N N . LEU A 1 221 ? -10.289 -12.961 -7.535 1 96.06 221 LEU A N 1
ATOM 1755 C CA . LEU A 1 221 ? -10.32 -14.328 -7.027 1 96.06 221 LEU A CA 1
ATOM 1756 C C . LEU A 1 221 ? -8.945 -14.977 -7.125 1 96.06 221 LEU A C 1
ATOM 1758 O O . LEU A 1 221 ? -8.523 -15.68 -6.207 1 96.06 221 LEU A O 1
ATOM 1762 N N . VAL A 1 222 ? -8.32 -14.734 -8.18 1 97 222 VAL A N 1
ATOM 1763 C CA . VAL A 1 222 ? -6.965 -15.234 -8.359 1 97 222 VAL A CA 1
ATOM 1764 C C . VAL A 1 222 ? -6.059 -14.688 -7.258 1 97 222 VAL A C 1
ATOM 1766 O O . VAL A 1 222 ? -5.277 -15.438 -6.664 1 97 222 VAL A O 1
ATOM 1769 N N . LEU A 1 223 ? -6.176 -13.438 -6.961 1 97.38 223 LEU A N 1
ATOM 1770 C CA . LEU A 1 223 ? -5.352 -12.82 -5.926 1 97.38 223 LEU A CA 1
ATOM 1771 C C . LEU A 1 223 ? -5.621 -13.461 -4.57 1 97.38 223 LEU A C 1
ATOM 1773 O O . LEU A 1 223 ? -4.684 -13.727 -3.807 1 97.38 223 LEU A O 1
ATOM 1777 N N . LEU A 1 224 ? -6.828 -13.711 -4.301 1 97.06 224 LEU A N 1
ATOM 1778 C CA . LEU A 1 224 ? -7.188 -14.344 -3.033 1 97.06 224 LEU A CA 1
ATOM 1779 C C . LEU A 1 224 ? -6.629 -15.758 -2.947 1 97.06 224 LEU A C 1
ATOM 1781 O O . LEU A 1 224 ? -6.129 -16.172 -1.898 1 97.06 224 LEU A O 1
ATOM 1785 N N . LYS A 1 225 ? -6.707 -16.422 -4.039 1 96.31 225 LYS A N 1
ATOM 1786 C CA . LYS A 1 225 ? -6.137 -17.766 -4.098 1 96.31 225 LYS A CA 1
ATOM 1787 C C . LYS A 1 225 ? -4.629 -17.734 -3.877 1 96.31 225 LYS A C 1
ATOM 1789 O O . LYS A 1 225 ? -4.078 -18.594 -3.186 1 96.31 225 LYS A O 1
ATOM 1794 N N . MET A 1 226 ? -4.027 -16.797 -4.453 1 97.38 226 MET A N 1
ATOM 1795 C CA . MET A 1 226 ? -2.584 -16.641 -4.281 1 97.38 226 MET A CA 1
ATOM 1796 C C . MET A 1 226 ? -2.234 -16.391 -2.82 1 97.38 226 MET A C 1
ATOM 1798 O O . MET A 1 226 ? -1.284 -16.969 -2.293 1 97.38 226 MET A O 1
ATOM 1802 N N . LEU A 1 227 ? -2.975 -15.539 -2.188 1 96.25 227 LEU A N 1
ATOM 1803 C CA . LEU A 1 227 ? -2.73 -15.234 -0.782 1 96.25 227 LEU A CA 1
ATOM 1804 C C . LEU A 1 227 ? -2.887 -16.484 0.078 1 96.25 227 LEU A C 1
ATOM 1806 O O . LEU A 1 227 ? -2.08 -16.734 0.976 1 96.25 227 LEU A O 1
ATOM 1810 N N . ASP A 1 228 ? -3.895 -17.188 -0.241 1 93.75 228 ASP A N 1
ATOM 1811 C CA . ASP A 1 228 ? -4.129 -18.438 0.476 1 93.75 228 ASP A CA 1
ATOM 1812 C C . ASP A 1 228 ? -2.965 -19.406 0.292 1 93.75 228 ASP A C 1
ATOM 1814 O O . ASP A 1 228 ? -2.508 -20.031 1.254 1 93.75 228 ASP A O 1
ATOM 1818 N N . CYS A 1 229 ? -2.555 -19.516 -0.876 1 95.12 229 CYS A N 1
ATOM 1819 C CA . CYS A 1 229 ? -1.436 -20.391 -1.196 1 95.12 229 CYS A CA 1
ATOM 1820 C C . CYS A 1 229 ? -0.176 -19.953 -0.454 1 95.12 229 CYS A C 1
ATOM 1822 O O . CYS A 1 229 ? 0.531 -20.797 0.111 1 95.12 229 CYS A O 1
ATOM 1824 N N . LEU A 1 230 ? 0.102 -18.672 -0.476 1 95.62 230 LEU A N 1
ATOM 1825 C CA . LEU A 1 230 ? 1.259 -18.141 0.236 1 95.62 230 LEU A CA 1
ATOM 1826 C C . LEU A 1 230 ? 1.19 -18.484 1.72 1 95.62 230 LEU A C 1
ATOM 1828 O O . LEU A 1 230 ? 2.164 -18.984 2.293 1 95.62 230 LEU A O 1
ATOM 1832 N N . GLU A 1 231 ? 0.115 -18.312 2.281 1 92.62 231 GLU A N 1
ATOM 1833 C CA . GLU A 1 231 ? -0.045 -18.562 3.711 1 92.62 231 GLU A CA 1
ATOM 1834 C C . GLU A 1 231 ? 0.139 -20.031 4.039 1 92.62 231 GLU A C 1
ATOM 1836 O O . GLU A 1 231 ? 0.781 -20.375 5.031 1 92.62 231 GLU A O 1
ATOM 1841 N N . GLN A 1 232 ? -0.426 -20.828 3.213 1 91.38 232 GLN A N 1
ATOM 1842 C CA . GLN A 1 232 ? -0.303 -22.266 3.43 1 91.38 232 GLN A CA 1
ATOM 1843 C C . GLN A 1 232 ? 1.152 -22.719 3.328 1 91.38 232 GLN A C 1
ATOM 1845 O O . GLN A 1 232 ? 1.523 -23.766 3.869 1 91.38 232 GLN A O 1
ATOM 1850 N N . SER A 1 233 ? 1.868 -21.938 2.658 1 93.5 233 SER A N 1
ATOM 1851 C CA . SER A 1 233 ? 3.279 -22.266 2.473 1 93.5 233 SER A CA 1
ATOM 1852 C C . SER A 1 233 ? 4.156 -21.5 3.457 1 93.5 233 SER A C 1
ATOM 1854 O O . SER A 1 233 ? 5.383 -21.5 3.328 1 93.5 233 SER A O 1
ATOM 1856 N N . GLY A 1 234 ? 3.525 -20.734 4.348 1 93.06 234 GLY A N 1
ATOM 1857 C CA . GLY A 1 234 ? 4.246 -20.047 5.398 1 93.06 234 GLY A CA 1
ATOM 1858 C C . GLY A 1 234 ? 4.668 -18.641 5.004 1 93.06 234 GLY A C 1
ATOM 1859 O O . GLY A 1 234 ? 5.285 -17.922 5.797 1 93.06 234 GLY A O 1
ATOM 1860 N N . PHE A 1 235 ? 4.344 -18.266 3.805 1 95.25 235 PHE A N 1
ATOM 1861 C CA . PHE A 1 235 ? 4.699 -16.922 3.35 1 95.25 235 PHE A CA 1
ATOM 1862 C C . PHE A 1 235 ? 3.578 -15.93 3.654 1 95.25 235 PHE A C 1
ATOM 1864 O O . PHE A 1 235 ? 2.414 -16.328 3.775 1 95.25 235 PHE A O 1
ATOM 1871 N N . THR A 1 236 ? 3.971 -14.727 3.855 1 94.5 236 THR A N 1
ATOM 1872 C CA . THR A 1 236 ? 3.02 -13.625 3.979 1 94.5 236 THR A CA 1
ATOM 1873 C C . THR A 1 236 ? 3.363 -12.5 3.006 1 94.5 236 THR A C 1
ATOM 1875 O O . THR A 1 236 ? 4.531 -12.297 2.668 1 94.5 236 THR A O 1
ATOM 1878 N N . LEU A 1 237 ? 2.367 -11.891 2.482 1 96.31 237 LEU A N 1
ATOM 1879 C CA . LEU A 1 237 ? 2.59 -10.68 1.698 1 96.31 237 LEU A CA 1
ATOM 1880 C C . LEU A 1 237 ? 3.08 -9.539 2.586 1 96.31 237 LEU A C 1
ATOM 1882 O O . LEU A 1 237 ? 2.322 -9.016 3.402 1 96.31 237 LEU A O 1
ATOM 1886 N N . TYR A 1 238 ? 4.305 -9.234 2.432 1 96.56 238 TYR A N 1
ATOM 1887 C CA . TYR A 1 238 ? 4.949 -8.219 3.264 1 96.56 238 TYR A CA 1
ATOM 1888 C C . TYR A 1 238 ? 4.746 -6.824 2.682 1 96.56 238 TYR A C 1
ATOM 1890 O O . TYR A 1 238 ? 4.512 -5.867 3.422 1 96.56 238 TYR A O 1
ATOM 1898 N N . ALA A 1 239 ? 4.801 -6.766 1.371 1 97.12 239 ALA A N 1
ATOM 1899 C CA . ALA A 1 239 ? 4.695 -5.461 0.729 1 97.12 239 ALA A CA 1
ATOM 1900 C C . ALA A 1 239 ? 4.172 -5.59 -0.698 1 97.12 239 ALA A C 1
ATOM 1902 O O . ALA A 1 239 ? 4.426 -6.594 -1.37 1 97.12 239 ALA A O 1
ATOM 1903 N N . SER A 1 240 ? 3.445 -4.652 -1.145 1 97.25 240 SER A N 1
ATOM 1904 C CA . SER A 1 240 ? 3.066 -4.402 -2.531 1 97.25 240 SER A CA 1
ATOM 1905 C C . SER A 1 240 ? 3.574 -3.045 -3.006 1 97.25 240 SER A C 1
ATOM 1907 O O . SER A 1 240 ? 3.148 -2.006 -2.5 1 97.25 240 SER A O 1
ATOM 1909 N N . VAL A 1 241 ? 4.488 -3.092 -3.98 1 96.88 241 VAL A N 1
ATOM 1910 C CA . VAL A 1 241 ? 5.23 -1.87 -4.27 1 96.88 241 VAL A CA 1
ATOM 1911 C C . VAL A 1 241 ? 5.23 -1.607 -5.773 1 96.88 241 VAL A C 1
ATOM 1913 O O . VAL A 1 241 ? 5.508 -2.51 -6.566 1 96.88 241 VAL A O 1
ATOM 1916 N N . ASN A 1 242 ? 4.887 -0.396 -6.137 1 94.25 242 ASN A N 1
ATOM 1917 C CA . ASN A 1 242 ? 5.141 0.059 -7.5 1 94.25 242 ASN A CA 1
ATOM 1918 C C . ASN A 1 242 ? 6.574 0.564 -7.66 1 94.25 242 ASN A C 1
ATOM 1920 O O . ASN A 1 242 ? 6.91 1.65 -7.188 1 94.25 242 ASN A O 1
ATOM 1924 N N . GLN A 1 243 ? 7.41 -0.168 -8.383 1 94.69 243 GLN A N 1
ATOM 1925 C CA . GLN A 1 243 ? 8.82 0.205 -8.5 1 94.69 243 GLN A CA 1
ATOM 1926 C C . GLN A 1 243 ? 9.164 0.615 -9.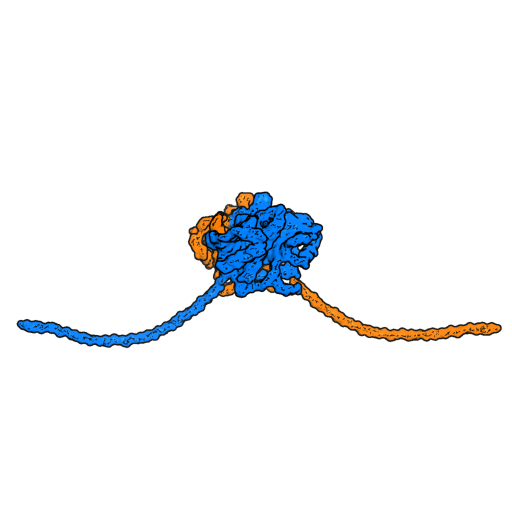922 1 94.69 243 GLN A C 1
ATOM 1928 O O . GLN A 1 243 ? 10.305 0.991 -10.211 1 94.69 243 GLN A O 1
ATOM 1933 N N . ASP A 1 244 ? 8.203 0.556 -10.797 1 90.38 244 ASP A N 1
ATOM 1934 C CA . ASP A 1 244 ? 8.484 0.839 -12.195 1 90.38 244 ASP A CA 1
ATOM 1935 C C . ASP A 1 244 ? 8.055 2.256 -12.57 1 90.38 244 ASP A C 1
ATOM 1937 O O . ASP A 1 244 ? 7.02 2.74 -12.102 1 90.38 244 ASP A O 1
ATOM 1941 N N . THR A 1 245 ? 8.875 2.873 -13.43 1 83.69 245 THR A N 1
ATOM 1942 C CA . THR A 1 245 ? 8.5 4.168 -13.984 1 83.69 245 THR A CA 1
ATOM 1943 C C . THR A 1 245 ? 7.508 3.994 -15.133 1 83.69 245 THR A C 1
ATOM 1945 O O . THR A 1 245 ? 7.707 3.156 -16.016 1 83.69 245 THR A O 1
ATOM 1948 N N . LYS A 1 246 ? 6.434 4.758 -15.016 1 67.5 246 LYS A N 1
ATOM 1949 C CA . LYS A 1 246 ? 5.449 4.727 -16.094 1 67.5 246 LYS A CA 1
ATOM 1950 C C . LYS A 1 246 ? 5.984 5.414 -17.344 1 67.5 246 LYS A C 1
ATOM 1952 O O . LYS A 1 246 ? 6.469 6.547 -17.281 1 67.5 246 LYS A O 1
ATOM 1957 N N . HIS A 1 247 ? 6.449 4.688 -18.438 1 56.97 247 HIS A N 1
ATOM 1958 C CA . HIS A 1 247 ? 6.898 5.371 -19.641 1 56.97 247 HIS A CA 1
ATOM 1959 C C . HIS A 1 247 ? 5.91 5.176 -20.781 1 56.97 247 HIS A C 1
ATOM 1961 O O . HIS A 1 247 ? 5.523 4.047 -21.094 1 56.97 247 HIS A O 1
ATOM 1967 N N . GLY A 1 248 ? 5.754 6.242 -21.469 1 48.38 248 GLY A N 1
ATOM 1968 C CA . GLY A 1 248 ? 5.102 6.297 -22.766 1 48.38 248 GLY A CA 1
ATOM 1969 C C . GLY A 1 248 ? 3.803 5.512 -22.812 1 48.38 248 GLY A C 1
ATOM 1970 O O . GLY A 1 248 ? 2.959 5.645 -21.922 1 48.38 248 GLY A O 1
ATOM 1971 N N . GLU A 1 249 ? 3.982 4.508 -23.75 1 48.06 249 GLU A N 1
ATOM 1972 C CA . GLU A 1 249 ? 2.891 3.627 -24.156 1 48.06 249 GLU A CA 1
ATOM 1973 C C . GLU A 1 249 ? 2.613 2.57 -23.094 1 48.06 249 GLU A C 1
ATOM 1975 O O . GLU A 1 249 ? 1.548 1.951 -23.094 1 48.06 249 GLU A O 1
ATOM 1980 N N . GLN A 1 250 ? 3.6 2.242 -22.359 1 52 250 GLN A N 1
ATOM 1981 C CA . GLN A 1 250 ? 3.406 1.214 -21.344 1 52 250 GLN A CA 1
ATOM 1982 C C . GLN A 1 250 ? 2.949 1.824 -20.016 1 52 250 GLN A C 1
ATOM 1984 O O . GLN A 1 250 ? 3.75 1.99 -19.094 1 52 250 GLN A O 1
ATOM 1989 N N . LYS A 1 251 ? 1.845 2.508 -20.062 1 52.53 251 LYS A N 1
ATOM 1990 C CA . LYS A 1 251 ? 1.232 3.439 -19.109 1 52.53 251 LYS A CA 1
ATOM 1991 C C . LYS A 1 251 ? 0.933 2.758 -17.781 1 52.53 251 LYS A C 1
ATOM 1993 O O . LYS A 1 251 ? 0.66 3.428 -16.781 1 52.53 251 LYS A O 1
ATOM 1998 N N . ASN A 1 252 ? 0.825 1.386 -17.844 1 56.38 252 ASN A N 1
ATOM 1999 C CA . ASN A 1 252 ? 0.212 0.975 -16.594 1 56.38 252 ASN A CA 1
ATOM 2000 C C . ASN A 1 252 ? 1.101 -0.005 -15.828 1 56.38 252 ASN A C 1
ATOM 2002 O O . ASN A 1 252 ? 1.374 -1.105 -16.312 1 56.38 252 ASN A O 1
ATOM 2006 N N . ASP A 1 253 ? 1.871 0.509 -14.781 1 70.69 253 ASP A N 1
ATOM 2007 C CA . ASP A 1 253 ? 2.74 -0.334 -13.969 1 70.69 253 ASP A CA 1
ATOM 2008 C C . ASP A 1 253 ? 1.966 -0.964 -12.812 1 70.69 253 ASP A C 1
ATOM 2010 O O . ASP A 1 253 ? 0.938 -0.435 -12.383 1 70.69 253 ASP A O 1
ATOM 2014 N N . THR A 1 254 ? 2.293 -2.189 -12.633 1 85.81 254 THR A N 1
ATOM 2015 C CA . THR A 1 254 ? 1.706 -2.982 -11.562 1 85.81 254 THR A CA 1
ATOM 2016 C C . THR A 1 254 ? 2.666 -3.09 -10.375 1 85.81 254 THR A C 1
ATOM 2018 O O . THR A 1 254 ? 3.869 -2.877 -10.531 1 85.81 254 THR A O 1
ATOM 2021 N N . ASP A 1 255 ? 2.07 -3.359 -9.281 1 94.69 255 ASP A N 1
ATOM 2022 C CA . ASP A 1 255 ? 2.859 -3.604 -8.078 1 94.69 255 ASP A CA 1
ATOM 2023 C C . ASP A 1 255 ? 3.652 -4.902 -8.195 1 94.69 255 ASP A C 1
ATOM 2025 O O . ASP A 1 255 ? 3.287 -5.793 -8.969 1 94.69 255 ASP A O 1
ATOM 2029 N N . THR A 1 256 ? 4.715 -4.883 -7.527 1 96.81 256 THR A N 1
ATOM 2030 C CA . THR A 1 256 ? 5.406 -6.125 -7.203 1 96.81 256 THR A CA 1
ATOM 2031 C C . THR A 1 256 ? 5.105 -6.551 -5.77 1 96.81 256 THR A C 1
ATOM 2033 O O . THR A 1 256 ? 5.098 -5.719 -4.859 1 96.81 256 THR A O 1
ATOM 2036 N N . TRP A 1 257 ? 4.82 -7.859 -5.633 1 98.31 257 TRP A N 1
ATOM 2037 C CA . TRP A 1 257 ? 4.578 -8.398 -4.301 1 98.31 257 TRP A CA 1
ATOM 2038 C C . TRP A 1 257 ? 5.867 -8.93 -3.688 1 98.31 257 TRP A C 1
ATOM 2040 O O . TRP A 1 257 ? 6.605 -9.68 -4.332 1 98.31 257 TRP A O 1
ATOM 2050 N N . PHE A 1 258 ? 6.172 -8.516 -2.512 1 98.5 258 PHE A N 1
ATOM 2051 C CA . PHE A 1 258 ? 7.289 -9.039 -1.74 1 98.5 258 PHE A CA 1
ATOM 2052 C C . PHE A 1 258 ? 6.793 -9.844 -0.545 1 98.5 258 PHE A C 1
ATOM 2054 O O . PHE A 1 258 ? 5.996 -9.352 0.256 1 98.5 258 PHE A O 1
ATOM 2061 N N . CYS A 1 259 ? 7.258 -11.055 -0.504 1 97.75 259 CYS A N 1
ATOM 2062 C CA . CYS A 1 259 ? 6.762 -11.992 0.496 1 97.75 259 CYS A CA 1
ATOM 2063 C C . CYS A 1 259 ? 7.902 -12.523 1.356 1 97.75 259 CYS A C 1
ATOM 2065 O O . CYS A 1 259 ? 9.031 -12.672 0.88 1 97.75 259 CYS A O 1
ATOM 2067 N N . ASN A 1 260 ? 7.574 -12.75 2.6 1 97.06 260 ASN A N 1
ATOM 2068 C CA . ASN A 1 260 ? 8.586 -13.328 3.473 1 97.06 260 ASN A CA 1
ATOM 2069 C C . ASN A 1 260 ? 8.008 -14.438 4.344 1 97.06 260 ASN A C 1
ATOM 2071 O O . ASN A 1 260 ? 6.789 -14.547 4.492 1 97.06 260 ASN A O 1
ATOM 2075 N N . GLN A 1 261 ? 8.844 -15.312 4.746 1 95.75 261 GLN A N 1
ATOM 2076 C CA . GLN A 1 261 ? 8.562 -16.484 5.57 1 95.75 261 GLN A CA 1
ATOM 2077 C C . GLN A 1 261 ? 9.609 -16.641 6.672 1 95.75 261 GLN A C 1
ATOM 2079 O O . GLN A 1 261 ? 10.805 -16.672 6.395 1 95.75 261 GLN A O 1
ATOM 2084 N N . GLN A 1 262 ? 9.102 -16.781 7.898 1 93.81 262 GLN A N 1
ATOM 2085 C CA . GLN A 1 262 ? 10.062 -17 8.977 1 93.81 262 GLN A CA 1
ATOM 2086 C C . GLN A 1 262 ? 10.891 -18.25 8.727 1 93.81 262 GLN A C 1
ATOM 2088 O O . GLN A 1 262 ? 10.359 -19.281 8.305 1 93.81 262 GLN A O 1
ATOM 2093 N N . ILE A 1 263 ? 12.078 -17.875 9.211 1 90.94 263 ILE A N 1
ATOM 2094 C CA . ILE A 1 263 ? 12.969 -19.016 9.055 1 90.94 263 ILE A CA 1
ATOM 2095 C C . ILE A 1 263 ? 12.547 -20.141 10.008 1 90.94 263 ILE A C 1
ATOM 2097 O O . ILE A 1 263 ? 12.156 -19.875 11.148 1 90.94 263 ILE A O 1
ATOM 2101 N N . ASN A 1 264 ? 12.172 -21.297 9.688 1 87.12 264 ASN A N 1
ATOM 2102 C CA . ASN A 1 264 ? 11.828 -22.484 10.469 1 87.12 264 ASN A CA 1
ATOM 2103 C C . ASN A 1 264 ? 10.312 -22.688 10.531 1 87.12 264 ASN A C 1
ATOM 2105 O O . ASN A 1 264 ? 9.82 -23.391 11.422 1 87.12 264 ASN A O 1
ATOM 2109 N N . TRP A 1 265 ? 9.805 -21.938 9.766 1 89.19 265 TRP A N 1
ATOM 2110 C CA . TRP A 1 265 ? 8.359 -22.156 9.711 1 89.19 265 TRP A CA 1
ATOM 2111 C C . TRP A 1 265 ? 8.047 -23.594 9.305 1 89.19 265 TRP A C 1
ATOM 2113 O O . TRP A 1 265 ? 8.703 -24.156 8.422 1 89.19 265 TRP A O 1
ATOM 2123 N N . GLU A 1 266 ? 7.047 -24.062 9.961 1 86.75 266 GLU A N 1
ATOM 2124 C CA . GLU A 1 266 ? 6.543 -25.391 9.609 1 86.75 266 GLU A CA 1
ATOM 2125 C C . GLU A 1 266 ? 5.055 -25.344 9.289 1 86.75 266 GLU A C 1
ATOM 2127 O O . GLU A 1 266 ? 4.312 -24.531 9.852 1 86.75 266 GLU A O 1
ATOM 2132 N N . PRO A 1 267 ? 4.738 -26.281 8.422 1 81.94 267 PRO A N 1
ATOM 2133 C CA . PRO A 1 267 ? 3.316 -26.312 8.078 1 81.94 267 PRO A CA 1
ATOM 2134 C C . PRO A 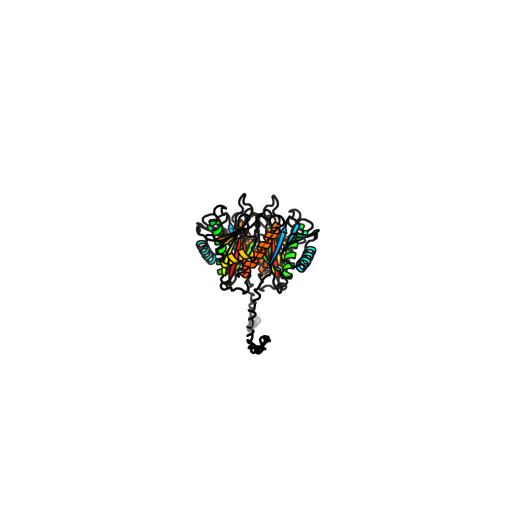1 267 ? 2.41 -26.359 9.305 1 81.94 267 PRO A C 1
ATOM 2136 O O . PRO A 1 267 ? 2.658 -27.156 10.219 1 81.94 267 PRO A O 1
ATOM 2139 N N . GLY A 1 268 ? 1.461 -25.438 9.328 1 75.69 268 GLY A N 1
ATOM 2140 C CA . GLY A 1 268 ? 0.523 -25.391 10.438 1 75.69 268 GLY A CA 1
ATOM 2141 C C . GLY A 1 268 ? 0.881 -24.344 11.484 1 75.69 268 GLY A C 1
ATOM 2142 O O . GLY A 1 268 ? 0.052 -24 12.32 1 75.69 268 GLY A O 1
ATOM 2143 N N . ALA A 1 269 ? 2.064 -23.859 11.43 1 76.44 269 ALA A N 1
ATOM 2144 C CA . ALA A 1 269 ? 2.467 -22.828 12.375 1 76.44 269 ALA A CA 1
ATOM 2145 C C . ALA A 1 269 ? 1.826 -21.484 12.023 1 76.44 269 ALA A C 1
ATOM 2147 O O . ALA A 1 269 ? 1.543 -21.219 10.859 1 76.44 269 ALA A O 1
ATOM 2148 N N . PRO A 1 270 ? 1.577 -20.734 13.078 1 75.19 270 PRO A N 1
ATOM 2149 C CA . PRO A 1 270 ? 1.045 -19.406 12.789 1 75.19 270 PRO A CA 1
ATOM 2150 C C . PRO A 1 270 ? 2.006 -18.547 11.961 1 75.19 270 PRO A C 1
ATOM 2152 O O . PRO A 1 270 ? 3.219 -18.766 11.992 1 75.19 270 PRO A O 1
ATOM 2155 N N . ILE A 1 271 ? 1.373 -17.734 11.219 1 76.25 271 ILE A N 1
ATOM 2156 C CA . ILE A 1 271 ? 2.178 -16.828 10.406 1 76.25 271 ILE A CA 1
ATOM 2157 C C . ILE A 1 271 ? 2.203 -15.445 11.047 1 76.25 271 ILE A C 1
ATOM 2159 O O . ILE A 1 271 ? 1.174 -14.953 11.508 1 76.25 271 ILE A O 1
ATOM 2163 N N . TYR A 1 272 ? 3.373 -14.945 11.117 1 66.62 272 TYR A N 1
ATOM 2164 C CA . TYR A 1 272 ? 3.549 -13.586 11.617 1 66.62 272 TYR A CA 1
ATOM 2165 C C . TYR A 1 272 ? 3.262 -12.562 10.523 1 66.62 272 TYR A C 1
ATOM 2167 O O . TYR A 1 272 ? 3.91 -12.57 9.469 1 66.62 272 TYR A O 1
ATOM 2175 N N . HIS A 1 273 ? 2.197 -11.82 10.68 1 62.59 273 HIS A N 1
ATOM 2176 C CA . HIS A 1 273 ? 1.834 -10.852 9.648 1 62.59 273 HIS A CA 1
ATOM 2177 C C . HIS A 1 273 ? 2.42 -9.477 9.953 1 62.59 273 HIS A C 1
ATOM 2179 O O . HIS A 1 273 ? 2.125 -8.5 9.258 1 62.59 273 HIS A O 1
ATOM 2185 N N . GLY A 1 274 ? 3.549 -9.297 10.758 1 57.62 274 GLY A N 1
ATOM 2186 C CA . GLY A 1 274 ? 4.227 -8.031 11.016 1 57.62 274 GLY A CA 1
ATOM 2187 C C . GLY A 1 274 ? 3.488 -7.152 12.008 1 57.62 274 GLY A C 1
ATOM 2188 O O . GLY A 1 274 ? 2.316 -7.395 12.305 1 57.62 274 GLY A O 1
ATOM 2189 N N . MET B 1 1 ? -23.625 -115.188 -7.344 1 24.83 1 MET B N 1
ATOM 2190 C CA . MET B 1 1 ? -22.391 -114.625 -6.777 1 24.83 1 MET B CA 1
ATOM 2191 C C . MET B 1 1 ? -22.609 -113.188 -6.371 1 24.83 1 MET B C 1
ATOM 2193 O O . MET B 1 1 ? -23.109 -112.375 -7.156 1 24.83 1 MET B O 1
ATOM 2197 N N . ASP B 1 2 ? -22.734 -112.812 -5.023 1 23.86 2 ASP B N 1
ATOM 2198 C CA . ASP B 1 2 ? -23.297 -111.938 -4.027 1 23.86 2 ASP B CA 1
ATOM 2199 C C . ASP B 1 2 ? -22.531 -110.625 -4.012 1 23.86 2 ASP B C 1
ATOM 2201 O O . ASP B 1 2 ? -21.375 -110.562 -3.596 1 23.86 2 ASP B O 1
ATOM 2205 N N . ARG B 1 3 ? -22.656 -109.812 -5.16 1 26.31 3 ARG B N 1
ATOM 2206 C CA . ARG B 1 3 ? -21.906 -108.625 -5.562 1 26.31 3 ARG B CA 1
ATOM 2207 C C . ARG B 1 3 ? -21.938 -107.562 -4.477 1 26.31 3 ARG B C 1
ATOM 2209 O O . ARG B 1 3 ? -22.938 -106.812 -4.328 1 26.31 3 ARG B O 1
ATOM 2216 N N . LYS B 1 4 ? -21.359 -107.812 -3.295 1 26.41 4 LYS B N 1
ATOM 2217 C CA . LYS B 1 4 ? -21.609 -107.062 -2.08 1 26.41 4 LYS B CA 1
ATOM 2218 C C . LYS B 1 4 ? -21.078 -105.625 -2.209 1 26.41 4 LYS B C 1
ATOM 2220 O O . LYS B 1 4 ? -19.875 -105.438 -2.395 1 26.41 4 LYS B O 1
ATOM 2225 N N . PRO B 1 5 ? -21.75 -104.688 -2.795 1 32.81 5 PRO B N 1
ATOM 2226 C CA . PRO B 1 5 ? -21.078 -103.438 -3.197 1 32.81 5 PRO B CA 1
ATOM 2227 C C . PRO B 1 5 ? -20.422 -102.75 -2.023 1 32.81 5 PRO B C 1
ATOM 2229 O O . PRO B 1 5 ? -20.828 -102.938 -0.874 1 32.81 5 PRO B O 1
ATOM 2232 N N . PRO B 1 6 ? -19.141 -102.25 -2.125 1 28.72 6 PRO B N 1
ATOM 2233 C CA . PRO B 1 6 ? -18.266 -101.812 -1.057 1 28.72 6 PRO B CA 1
ATOM 2234 C C . PRO B 1 6 ? -18.859 -100.625 -0.263 1 28.72 6 PRO B C 1
ATOM 2236 O O . PRO B 1 6 ? -19.75 -99.938 -0.756 1 28.72 6 PRO B O 1
ATOM 2239 N N . ALA B 1 7 ? -18.719 -100.625 1.022 1 25.58 7 ALA B N 1
ATOM 2240 C CA . ALA B 1 7 ? -19.188 -99.938 2.223 1 25.58 7 ALA B CA 1
ATOM 2241 C C . ALA B 1 7 ? -18.828 -98.438 2.188 1 25.58 7 ALA B C 1
ATOM 2243 O O . ALA B 1 7 ? -17.656 -98.062 2.092 1 25.58 7 ALA B O 1
ATOM 2244 N N . TYR B 1 8 ? -19.547 -97.562 1.562 1 24.77 8 TYR B N 1
ATOM 2245 C CA . TYR B 1 8 ? -19.328 -96.125 1.325 1 24.77 8 TYR B CA 1
ATOM 2246 C C . TYR B 1 8 ? -19.094 -95.375 2.637 1 24.77 8 TYR B C 1
ATOM 2248 O O . TYR B 1 8 ? -19.984 -95.312 3.488 1 24.77 8 TYR B O 1
ATOM 2256 N N . ASP B 1 9 ? -17.922 -95.562 3.203 1 22.94 9 ASP B N 1
ATOM 2257 C CA . ASP B 1 9 ? -17.578 -95.125 4.539 1 22.94 9 ASP B CA 1
ATOM 2258 C C . ASP B 1 9 ? -18.016 -93.625 4.727 1 22.94 9 ASP B C 1
ATOM 2260 O O . ASP B 1 9 ? -18.031 -92.875 3.766 1 22.94 9 ASP B O 1
ATOM 2264 N N . GLY B 1 10 ? -18.812 -93.312 5.75 1 22.86 10 GLY B N 1
ATOM 2265 C CA . GLY B 1 10 ? -19.516 -92.25 6.406 1 22.86 10 GLY B CA 1
ATOM 2266 C C . GLY B 1 10 ? -18.625 -91.062 6.719 1 22.86 10 GLY B C 1
ATOM 2267 O O . GLY B 1 10 ? -17.703 -91.125 7.531 1 22.86 10 GLY B O 1
ATOM 2268 N N . GLY B 1 11 ? -18.219 -90.25 5.711 1 23.89 11 GLY B N 1
ATOM 2269 C CA . GLY B 1 11 ? -17.312 -89.125 5.707 1 23.89 11 GLY B CA 1
ATOM 2270 C C . GLY B 1 11 ? -17.594 -88.125 6.824 1 23.89 11 GLY B C 1
ATOM 2271 O O . GLY B 1 11 ? -18.719 -87.688 7.008 1 23.89 11 GLY B O 1
ATOM 2272 N N . SER B 1 12 ? -16.969 -88.375 8 1 23.72 12 SER B N 1
ATOM 2273 C CA . SER B 1 12 ? -17.078 -87.625 9.258 1 23.72 12 SER B CA 1
ATOM 2274 C C . SER B 1 12 ? -17.016 -86.125 9.039 1 23.72 12 SER B C 1
ATOM 2276 O O . SER B 1 12 ? -16.172 -85.625 8.281 1 23.72 12 SER B O 1
ATOM 2278 N N . GLU B 1 13 ? -18.141 -85.438 9.148 1 24.16 13 GLU B N 1
ATOM 2279 C CA . GLU B 1 13 ? -18.438 -84.062 9.047 1 24.16 13 GLU B CA 1
ATOM 2280 C C . GLU B 1 13 ? -17.531 -83.188 9.961 1 24.16 13 GLU B C 1
ATOM 2282 O O . GLU B 1 13 ? -17.578 -83.375 11.18 1 24.16 13 GLU B O 1
ATOM 2287 N N . LYS B 1 14 ? -16.297 -83.188 9.625 1 26.67 14 LYS B N 1
ATOM 2288 C CA . LYS B 1 14 ? -15.359 -82.438 10.445 1 26.67 14 LYS B CA 1
ATOM 2289 C C . LYS B 1 14 ? -15.961 -81.125 10.875 1 26.67 14 LYS B C 1
ATOM 2291 O O . LYS B 1 14 ? -16.562 -80.375 10.062 1 26.67 14 LYS B O 1
ATOM 2296 N N . ARG B 1 15 ? -16.188 -81.062 12.117 1 25.23 15 ARG B N 1
ATOM 2297 C CA . ARG B 1 15 ? -16.734 -79.938 12.906 1 25.23 15 ARG B CA 1
ATOM 2298 C C . ARG B 1 15 ? -16.031 -78.625 12.555 1 25.23 15 ARG B C 1
ATOM 2300 O O . ARG B 1 15 ? -14.805 -78.562 12.469 1 25.23 15 ARG B O 1
ATOM 2307 N N . PRO B 1 16 ? -16.781 -77.75 11.938 1 25.2 16 PRO B N 1
ATOM 2308 C CA . PRO B 1 16 ? -16.219 -76.438 11.5 1 25.2 16 PRO B CA 1
ATOM 2309 C C . PRO B 1 16 ? -15.469 -75.688 12.617 1 25.2 16 PRO B C 1
ATOM 2311 O O . PRO B 1 16 ? -15.93 -75.688 13.758 1 25.2 16 PRO B O 1
ATOM 2314 N N . ALA B 1 17 ? -14.203 -75.938 12.656 1 24.7 17 ALA B N 1
ATOM 2315 C CA . ALA B 1 17 ? -13.297 -75.25 13.602 1 24.7 17 ALA B CA 1
ATOM 2316 C C . ALA B 1 17 ? -13.789 -73.875 13.969 1 24.7 17 ALA B C 1
ATOM 2318 O O . ALA B 1 17 ? -14.477 -73.188 13.172 1 24.7 17 ALA B O 1
ATOM 2319 N N . GLU B 1 18 ? -13.852 -73.625 15.266 1 23.14 18 GLU B N 1
ATOM 2320 C CA . GLU B 1 18 ? -14.203 -72.438 16.062 1 23.14 18 GLU B CA 1
ATOM 2321 C C . GLU B 1 18 ? -13.562 -71.188 15.492 1 23.14 18 GLU B C 1
ATOM 2323 O O . GLU B 1 18 ? -12.375 -71.188 15.141 1 23.14 18 GLU B O 1
ATOM 2328 N N . SER B 1 19 ? -14.383 -70.375 14.836 1 24.23 19 SER B N 1
ATOM 2329 C CA . SER B 1 19 ? -14.07 -69.062 14.289 1 24.23 19 SER B CA 1
ATOM 2330 C C . SER B 1 19 ? -13.266 -68.25 15.273 1 24.23 19 SER B C 1
ATOM 2332 O O . SER B 1 19 ? -13.711 -68 16.391 1 24.23 19 SER B O 1
ATOM 2334 N N . SER B 1 20 ? -12.016 -68.625 15.531 1 25.5 20 SER B N 1
ATOM 2335 C CA . SER B 1 20 ? -11.18 -67.75 16.344 1 25.5 20 SER B CA 1
ATOM 2336 C C . SER B 1 20 ? -11.539 -66.25 16.141 1 25.5 20 SER B C 1
ATOM 2338 O O . SER B 1 20 ? -11.688 -65.812 15.008 1 25.5 20 SER B O 1
ATOM 2340 N N . GLN B 1 21 ? -12.227 -65.75 17.141 1 25.23 21 GLN B N 1
ATOM 2341 C CA . GLN B 1 21 ? -12.547 -64.312 17.344 1 25.23 21 GLN B CA 1
ATOM 2342 C C . GLN B 1 21 ? -11.352 -63.438 17.016 1 25.23 21 GLN B C 1
ATOM 2344 O O . GLN B 1 21 ? -10.32 -63.5 17.703 1 25.23 21 GLN B O 1
ATOM 2349 N N . LEU B 1 22 ? -10.945 -63.406 15.789 1 25.98 22 LEU B N 1
ATOM 2350 C CA . LEU B 1 22 ? -9.969 -62.375 15.445 1 25.98 22 LEU B CA 1
ATOM 2351 C C . LEU B 1 22 ? -10.25 -61.094 16.219 1 25.98 22 LEU B C 1
ATOM 2353 O O . LEU B 1 22 ? -11.352 -60.531 16.141 1 25.98 22 LEU B O 1
ATOM 2357 N N . GLU B 1 23 ? -9.727 -61 17.422 1 25.97 23 GLU B N 1
ATOM 2358 C CA . GLU B 1 23 ? -9.641 -59.75 18.156 1 25.97 23 GLU B CA 1
ATOM 2359 C C . GLU B 1 23 ? -9.43 -58.562 17.203 1 25.97 23 GLU B C 1
ATOM 2361 O O . GLU B 1 23 ? -8.461 -58.562 16.438 1 25.97 23 GLU B O 1
ATOM 2366 N N . SER B 1 24 ? -10.523 -58.125 16.625 1 27.8 24 SER B N 1
ATOM 2367 C CA . SER B 1 24 ? -10.523 -56.875 15.883 1 27.8 24 SER B CA 1
ATOM 2368 C C . SER B 1 24 ? -9.656 -55.812 16.578 1 27.8 24 SER B C 1
ATOM 2370 O O . SER B 1 24 ? -9.984 -55.375 17.672 1 27.8 24 SER B O 1
ATOM 2372 N N . SER B 1 25 ? -8.406 -56.062 16.703 1 27.75 25 SER B N 1
ATOM 2373 C CA . SER B 1 25 ? -7.59 -54.938 17.109 1 27.75 25 SER B CA 1
ATOM 2374 C C . SER B 1 25 ? -8.102 -53.625 16.484 1 27.75 25 SER B C 1
ATOM 2376 O O . SER B 1 25 ? -8.102 -53.5 15.266 1 27.75 25 SER B O 1
ATOM 2378 N N . GLN B 1 26 ? -9.141 -53.125 17.078 1 27.47 26 GLN B N 1
ATOM 2379 C CA . GLN B 1 26 ? -9.531 -51.75 16.812 1 27.47 26 GLN B CA 1
ATOM 2380 C C . GLN B 1 26 ? -8.305 -50.844 16.641 1 27.47 26 GLN B C 1
ATOM 2382 O O . GLN B 1 26 ? -7.578 -50.594 17.609 1 27.47 26 GLN B O 1
ATOM 2387 N N . VAL B 1 27 ? -7.5 -51.156 15.672 1 28.92 27 VAL B N 1
ATOM 2388 C CA . VAL B 1 27 ? -6.57 -50.094 15.328 1 28.92 27 VAL B CA 1
ATOM 2389 C C . VAL B 1 27 ? -7.254 -48.719 15.516 1 28.92 27 VAL B C 1
ATOM 2391 O O . VAL B 1 27 ? -8.242 -48.438 14.844 1 28.92 27 VAL B O 1
ATOM 2394 N N . GLU B 1 28 ? -7.352 -48.281 16.75 1 27.31 28 GLU B N 1
ATOM 2395 C CA . GLU B 1 28 ? -7.641 -46.875 16.984 1 27.31 28 GLU B CA 1
ATOM 2396 C C . GLU B 1 28 ? -7.047 -46 15.898 1 27.31 28 GLU B C 1
ATOM 2398 O O . GLU B 1 28 ? -5.828 -45.969 15.711 1 27.31 28 GLU B O 1
ATOM 2403 N N . ALA B 1 29 ? -7.707 -46.062 14.812 1 28.95 29 ALA B N 1
ATOM 2404 C CA . ALA B 1 29 ? -7.387 -45 13.859 1 28.95 29 ALA B CA 1
ATOM 2405 C C . ALA B 1 29 ? -6.996 -43.719 14.586 1 28.95 29 ALA B C 1
ATOM 2407 O O . ALA B 1 29 ? -7.816 -43.125 15.281 1 28.95 29 ALA B O 1
ATOM 2408 N N . GLN B 1 30 ? -5.848 -43.781 15.219 1 27.47 30 GLN B N 1
ATOM 2409 C CA . GLN B 1 30 ? -5.332 -42.5 15.656 1 27.47 30 GLN B CA 1
ATOM 2410 C C . GLN B 1 30 ? -5.848 -41.375 14.766 1 27.47 30 GLN B C 1
ATOM 2412 O O . GLN B 1 30 ? -5.613 -41.375 13.555 1 27.47 30 GLN B O 1
ATOM 2417 N N . LEU B 1 31 ? -7.105 -41.031 15.016 1 28.86 31 LEU B N 1
ATOM 2418 C CA . LEU B 1 31 ? -7.504 -39.719 14.508 1 28.86 31 LEU B CA 1
ATOM 2419 C C . LEU B 1 31 ? -6.285 -38.812 14.305 1 28.86 31 LEU B C 1
ATOM 2421 O O . LEU B 1 31 ? -5.652 -38.406 15.273 1 28.86 31 LEU B O 1
ATOM 2425 N N . SER B 1 32 ? -5.344 -39.312 13.57 1 30.48 32 SER B N 1
ATOM 2426 C CA . SER B 1 32 ? -4.324 -38.344 13.188 1 30.48 32 SER B CA 1
ATOM 2427 C C . SER B 1 32 ? -4.883 -36.906 13.195 1 30.48 32 SER B C 1
ATOM 2429 O O . SER B 1 32 ? -5.918 -36.656 12.578 1 30.48 32 SER B O 1
ATOM 2431 N N . ALA B 1 33 ? -4.926 -36.281 14.344 1 32 33 ALA B N 1
ATOM 2432 C CA . ALA B 1 33 ? -5.266 -34.844 14.492 1 32 33 ALA B CA 1
ATOM 2433 C C . ALA B 1 33 ? -5.074 -34.094 13.18 1 32 33 ALA B C 1
ATOM 2435 O O . ALA B 1 33 ? -3.947 -33.938 12.711 1 32 33 ALA B O 1
ATOM 2436 N N . THR B 1 34 ? -5.852 -34.406 12.289 1 34.28 34 THR B N 1
ATOM 2437 C CA . THR B 1 34 ? -5.91 -33.469 11.164 1 34.28 34 THR B CA 1
ATOM 2438 C C . THR B 1 34 ? -5.582 -32.062 11.617 1 34.28 34 THR B C 1
ATOM 2440 O O . THR B 1 34 ? -6.312 -31.453 12.414 1 34.28 34 THR B O 1
ATOM 2443 N N . ALA B 1 35 ? -4.469 -31.797 12.195 1 34.5 35 ALA B N 1
ATOM 2444 C CA . ALA B 1 35 ? -4.039 -30.422 12.43 1 34.5 35 ALA B CA 1
ATOM 2445 C C . ALA B 1 35 ? -4.887 -29.438 11.625 1 34.5 35 ALA B C 1
ATOM 2447 O O . ALA B 1 35 ? -4.898 -29.469 10.391 1 34.5 35 ALA B O 1
ATOM 2448 N N . THR B 1 36 ? -6.109 -29.219 11.953 1 40.06 36 THR B N 1
ATOM 2449 C CA . THR B 1 36 ? -6.98 -28.188 11.406 1 40.06 36 THR B CA 1
ATOM 2450 C C . THR B 1 36 ? -6.164 -27 10.906 1 40.06 36 THR B C 1
ATOM 2452 O O . THR B 1 36 ? -5.496 -26.328 11.695 1 40.06 36 THR B O 1
ATOM 2455 N N . SER B 1 37 ? -5.391 -27.141 9.898 1 45.31 37 SER B N 1
ATOM 2456 C CA . SER B 1 37 ? -4.492 -26.219 9.203 1 45.31 37 SER B CA 1
ATOM 2457 C C . SER B 1 37 ? -5 -24.781 9.281 1 45.31 37 SER B C 1
ATOM 2459 O O . SER B 1 37 ? -6.188 -24.531 9.062 1 45.31 37 SER B O 1
ATOM 2461 N N . PHE B 1 38 ? -4.5 -24.016 10.141 1 47.41 38 PHE B N 1
ATOM 2462 C CA . PHE B 1 38 ? -4.754 -22.578 10.211 1 47.41 38 PHE B CA 1
ATOM 2463 C C . PHE B 1 38 ? -5.105 -22.016 8.836 1 47.41 38 PHE B C 1
ATOM 2465 O O . PHE B 1 38 ? -4.344 -22.188 7.879 1 47.41 38 PHE B O 1
ATOM 2472 N N . ARG B 1 39 ? -6.465 -22.062 8.461 1 60.53 39 ARG B N 1
ATOM 2473 C CA . ARG B 1 39 ? -6.828 -21.422 7.203 1 60.53 39 ARG B CA 1
ATOM 2474 C C . ARG B 1 39 ? -7.383 -20.016 7.441 1 60.53 39 ARG B C 1
ATOM 2476 O O . ARG B 1 39 ? -8.32 -19.844 8.219 1 60.53 39 ARG B O 1
ATOM 2483 N N . THR B 1 40 ? -6.57 -18.984 7.125 1 68.62 40 THR B N 1
ATOM 2484 C CA . THR B 1 40 ? -7.074 -17.609 7.125 1 68.62 40 THR B CA 1
ATOM 2485 C C . THR B 1 40 ? -8.016 -17.391 5.941 1 68.62 40 THR B C 1
ATOM 2487 O O . THR B 1 40 ? -7.742 -17.844 4.828 1 68.62 40 THR B O 1
ATOM 2490 N N . ASN B 1 41 ? -9.18 -16.938 6.281 1 88.44 41 ASN B N 1
ATOM 2491 C CA . ASN B 1 41 ? -10.094 -16.5 5.23 1 88.44 41 ASN B CA 1
ATOM 2492 C C . ASN B 1 41 ? -9.711 -15.117 4.711 1 88.44 41 ASN B C 1
ATOM 2494 O O . ASN B 1 41 ? -9.461 -14.195 5.496 1 88.44 41 ASN B O 1
ATOM 2498 N N . PHE B 1 42 ? -9.594 -15.094 3.391 1 96.12 42 PHE B N 1
ATOM 2499 C CA . PHE B 1 42 ? -9.305 -13.82 2.752 1 96.12 42 PHE B CA 1
ATOM 2500 C C . PHE B 1 42 ? -10.531 -13.305 1.998 1 96.12 42 PHE B C 1
ATOM 2502 O O . PHE B 1 42 ? -11.383 -14.086 1.578 1 96.12 42 PHE B O 1
ATOM 2509 N N . ALA B 1 43 ? -10.594 -12.039 1.9 1 98 43 ALA B N 1
ATOM 2510 C CA . ALA B 1 43 ? -11.641 -11.352 1.145 1 98 43 ALA B CA 1
ATOM 2511 C C . ALA B 1 43 ? -11.086 -10.109 0.449 1 98 43 ALA B C 1
ATOM 2513 O O . ALA B 1 43 ? -9.969 -9.672 0.741 1 98 43 ALA B O 1
ATOM 2514 N N . SER B 1 44 ? -11.852 -9.656 -0.489 1 98.12 44 SER B N 1
ATOM 2515 C CA . SER B 1 44 ? -11.383 -8.492 -1.223 1 98.12 44 SER B CA 1
ATOM 2516 C C . SER B 1 44 ? -12.5 -7.469 -1.409 1 98.12 44 SER B C 1
ATOM 2518 O O . SER B 1 44 ? -13.672 -7.836 -1.557 1 98.12 44 SER B O 1
ATOM 2520 N N . VAL B 1 45 ? -12.125 -6.227 -1.313 1 98.44 45 VAL B N 1
ATOM 2521 C CA . VAL B 1 45 ? -12.969 -5.094 -1.681 1 98.44 45 VAL B CA 1
ATOM 2522 C C . VAL B 1 45 ? -12.312 -4.301 -2.807 1 98.44 45 VAL B C 1
ATOM 2524 O O . VAL B 1 45 ? -11.117 -3.992 -2.742 1 98.44 45 VAL B O 1
ATOM 2527 N N . SER B 1 46 ? -13.07 -4.02 -3.82 1 96.94 46 SER B N 1
ATOM 2528 C CA . SER B 1 46 ? -12.523 -3.238 -4.926 1 96.94 46 SER B CA 1
ATOM 2529 C C . SER B 1 46 ? -13.516 -2.193 -5.41 1 96.94 46 SER B C 1
ATOM 2531 O O . SER B 1 46 ? -14.727 -2.404 -5.34 1 96.94 46 SER B O 1
ATOM 2533 N N . LEU B 1 47 ? -12.969 -1.101 -5.828 1 96.25 47 LEU B N 1
ATOM 2534 C CA . LEU B 1 47 ? -13.758 0.017 -6.332 1 96.25 47 LEU B CA 1
ATOM 2535 C C . LEU B 1 47 ? -13.75 0.046 -7.855 1 96.25 47 LEU B C 1
ATOM 2537 O O . LEU B 1 47 ? -12.703 -0.123 -8.477 1 96.25 47 LEU B O 1
ATOM 2541 N N . HIS B 1 48 ? -14.922 0.242 -8.445 1 94.19 48 HIS B N 1
ATOM 2542 C CA . HIS B 1 48 ? -15.039 0.111 -9.898 1 94.19 48 HIS B CA 1
ATOM 2543 C C . HIS B 1 48 ? -15.82 1.278 -10.492 1 94.19 48 HIS B C 1
ATOM 2545 O O . HIS B 1 48 ? -16.688 1.852 -9.828 1 94.19 48 HIS B O 1
ATOM 2551 N N . MET B 1 49 ? -15.484 1.557 -11.758 1 92.25 49 MET B N 1
ATOM 2552 C CA . MET B 1 49 ? -16.156 2.662 -12.438 1 92.25 49 MET B CA 1
ATOM 2553 C C . MET B 1 49 ? -16.109 3.932 -11.594 1 92.25 49 MET B C 1
ATOM 2555 O O . MET B 1 49 ? -15.07 4.266 -11.023 1 92.25 49 MET B O 1
ATOM 2559 N N . SER B 1 50 ? -17.172 4.68 -11.547 1 93.31 50 SER B N 1
ATOM 2560 C CA . SER B 1 50 ? -17.172 5.914 -10.766 1 93.31 50 SER B CA 1
ATOM 2561 C C . SER B 1 50 ? -18 5.766 -9.5 1 93.31 50 SER B C 1
ATOM 2563 O O . SER B 1 50 ? -18.016 6.652 -8.648 1 93.31 50 SER B O 1
ATOM 2565 N N . ASP B 1 51 ? -18.641 4.5 -9.312 1 95.81 51 ASP B N 1
ATOM 2566 C CA . ASP B 1 51 ? -19.656 4.516 -8.266 1 95.81 51 ASP B CA 1
ATOM 2567 C C . ASP B 1 51 ? -19.938 3.104 -7.754 1 95.81 51 ASP B C 1
ATOM 2569 O O . ASP B 1 51 ? -20.953 2.863 -7.102 1 95.81 51 ASP B O 1
ATOM 2573 N N . ARG B 1 52 ? -19.031 2.109 -7.992 1 96.88 52 ARG B N 1
ATOM 2574 C CA . ARG B 1 52 ? -19.328 0.732 -7.621 1 96.88 52 ARG B CA 1
ATOM 2575 C C . ARG B 1 52 ? -18.297 0.183 -6.652 1 96.88 52 ARG B C 1
ATOM 2577 O O . ARG B 1 52 ? -17.109 0.517 -6.746 1 96.88 52 ARG B O 1
ATOM 2584 N N . ILE B 1 53 ? -18.766 -0.66 -5.777 1 98.19 53 ILE B N 1
ATOM 2585 C CA . ILE B 1 53 ? -17.922 -1.44 -4.887 1 98.19 53 ILE B CA 1
ATOM 2586 C C . ILE B 1 53 ? -18.219 -2.928 -5.055 1 98.19 53 ILE B C 1
ATOM 2588 O O . ILE B 1 53 ? -19.391 -3.326 -5.105 1 98.19 53 ILE B O 1
ATOM 2592 N N . ARG B 1 54 ? -17.234 -3.719 -5.117 1 97.75 54 ARG B N 1
ATOM 2593 C CA . ARG B 1 54 ? -17.422 -5.164 -5.223 1 97.75 54 ARG B CA 1
ATOM 2594 C C . ARG B 1 54 ? -16.781 -5.883 -4.043 1 97.75 54 ARG B C 1
ATOM 2596 O O . ARG B 1 54 ? -15.68 -5.523 -3.615 1 97.75 54 ARG B O 1
ATOM 2603 N N . PHE B 1 55 ? -17.5 -6.91 -3.584 1 98.25 55 PHE B N 1
ATOM 2604 C CA . PHE B 1 55 ? -17.078 -7.691 -2.426 1 98.25 55 PHE B CA 1
ATOM 2605 C C . PHE B 1 55 ? -16.953 -9.164 -2.787 1 98.25 55 PHE B C 1
ATOM 2607 O O . PHE B 1 55 ? -17.906 -9.766 -3.305 1 98.25 55 PHE B O 1
ATOM 2614 N N . ILE B 1 56 ? -15.797 -9.68 -2.492 1 97.88 56 ILE B N 1
ATOM 2615 C CA . ILE B 1 56 ? -15.539 -11.094 -2.74 1 97.88 56 ILE B CA 1
ATOM 2616 C C . ILE B 1 56 ? -15.055 -11.766 -1.455 1 97.88 56 ILE B C 1
ATOM 2618 O O . ILE B 1 56 ? -14.18 -11.234 -0.765 1 97.88 56 ILE B O 1
ATOM 2622 N N . GLY B 1 57 ? -15.594 -12.93 -1.137 1 96.88 57 GLY B N 1
ATOM 2623 C CA . GLY B 1 57 ? -15.094 -13.711 -0.021 1 96.88 57 GLY B CA 1
ATOM 2624 C C . GLY B 1 57 ? -15.805 -13.414 1.286 1 96.88 57 GLY B C 1
ATOM 2625 O O . GLY B 1 57 ? -15.453 -13.977 2.328 1 96.88 57 GLY B O 1
ATOM 2626 N N . PHE B 1 58 ? -16.781 -12.609 1.219 1 97.5 58 PHE B N 1
ATOM 2627 C CA . PHE B 1 58 ? -17.578 -12.281 2.395 1 97.5 58 PHE B CA 1
ATOM 2628 C C . PHE B 1 58 ? -18.844 -13.141 2.457 1 97.5 58 PHE B C 1
ATOM 2630 O O . PHE B 1 58 ? -19.422 -13.461 1.425 1 97.5 58 PHE B O 1
ATOM 2637 N N . SER B 1 59 ? -19.219 -13.469 3.648 1 95.5 59 SER B N 1
ATOM 2638 C CA . SER B 1 59 ? -20.5 -14.172 3.818 1 95.5 59 SER B CA 1
ATOM 2639 C C . SER B 1 59 ? -21.672 -13.25 3.537 1 95.5 59 SER B C 1
ATOM 2641 O O . SER B 1 59 ? -21.516 -12.031 3.463 1 95.5 59 SER B O 1
ATOM 2643 N N . PHE B 1 60 ? -22.797 -13.875 3.436 1 94.88 60 PHE B N 1
ATOM 2644 C CA . PHE B 1 60 ? -24.016 -13.109 3.232 1 94.88 60 PHE B CA 1
ATOM 2645 C C . PHE B 1 60 ? -24.266 -12.164 4.402 1 94.88 60 PHE B C 1
ATOM 2647 O O . PHE B 1 60 ? -24.688 -11.023 4.203 1 94.88 60 PHE B O 1
ATOM 2654 N N . GLU B 1 61 ? -24.031 -12.625 5.531 1 96.31 61 GLU B N 1
ATOM 2655 C CA . GLU B 1 61 ? -24.203 -11.805 6.727 1 96.31 61 GLU B CA 1
ATOM 2656 C C . GLU B 1 61 ? -23.234 -10.625 6.719 1 96.31 61 GLU B C 1
ATOM 2658 O O . GLU B 1 61 ? -23.625 -9.5 7.07 1 96.31 61 GLU B O 1
ATOM 2663 N N . ASP B 1 62 ? -22.031 -10.891 6.32 1 96.88 62 ASP B N 1
ATOM 2664 C CA . ASP B 1 62 ? -21.047 -9.82 6.215 1 96.88 62 ASP B CA 1
ATOM 2665 C C . ASP B 1 62 ? -21.531 -8.719 5.27 1 96.88 62 ASP B C 1
ATOM 2667 O O . ASP B 1 62 ? -21.484 -7.539 5.613 1 96.88 62 ASP B O 1
ATOM 2671 N N . VAL B 1 63 ? -21.969 -9.148 4.141 1 97.31 63 VAL B N 1
ATOM 2672 C CA . VAL B 1 63 ? -22.359 -8.203 3.102 1 97.31 63 VAL B CA 1
ATOM 2673 C C . VAL B 1 63 ? -23.547 -7.375 3.572 1 97.31 63 VAL B C 1
ATOM 2675 O O . VAL B 1 63 ? -23.641 -6.176 3.293 1 97.31 63 VAL B O 1
ATOM 2678 N N . THR B 1 64 ? -24.422 -7.988 4.234 1 96.94 64 THR B N 1
ATOM 2679 C CA . THR B 1 64 ? -25.562 -7.27 4.793 1 96.94 64 THR B CA 1
ATOM 2680 C C . THR B 1 64 ? -25.094 -6.191 5.77 1 96.94 64 THR B C 1
ATOM 2682 O O . THR B 1 64 ? -25.578 -5.055 5.715 1 96.94 64 THR B O 1
ATOM 2685 N N . HIS B 1 65 ? -24.203 -6.578 6.609 1 97.56 65 HIS B N 1
ATOM 2686 C CA . HIS B 1 65 ? -23.641 -5.625 7.562 1 97.56 65 HIS B CA 1
ATOM 2687 C C . HIS B 1 65 ? -22.906 -4.496 6.844 1 97.56 65 HIS B C 1
ATOM 2689 O O . HIS B 1 65 ? -23.031 -3.33 7.219 1 97.56 65 HIS B O 1
ATOM 2695 N N . ILE B 1 66 ? -22.188 -4.859 5.832 1 98.06 66 ILE B N 1
ATOM 2696 C CA . ILE B 1 66 ? -21.406 -3.891 5.055 1 98.06 66 ILE B CA 1
ATOM 2697 C C . ILE B 1 66 ? -22.359 -2.898 4.383 1 98.06 66 ILE B C 1
ATOM 2699 O O . ILE B 1 66 ? -22.078 -1.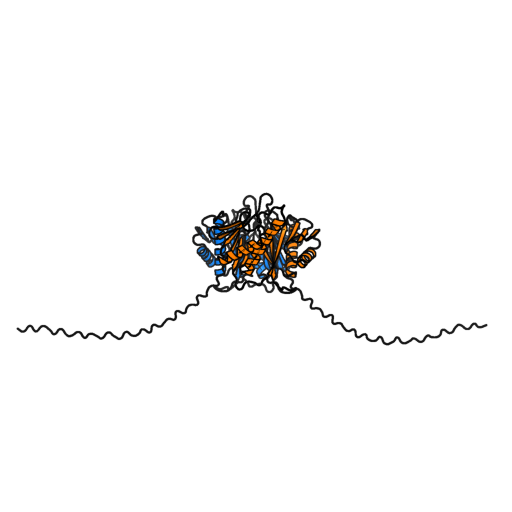696 4.352 1 98.06 66 ILE B O 1
ATOM 2703 N N . ARG B 1 67 ? -23.406 -3.391 3.893 1 97.69 67 ARG B N 1
ATOM 2704 C CA . ARG B 1 67 ? -24.406 -2.529 3.266 1 97.69 67 ARG B CA 1
ATOM 2705 C C . ARG B 1 67 ? -24.922 -1.479 4.25 1 97.69 67 ARG B C 1
ATOM 2707 O O . ARG B 1 67 ? -25.109 -0.317 3.881 1 97.69 67 ARG B O 1
ATOM 2714 N N . ASN B 1 68 ? -25.109 -1.871 5.422 1 97.69 68 ASN B N 1
ATOM 2715 C CA . ASN B 1 68 ? -25.547 -0.936 6.449 1 97.69 68 ASN B CA 1
ATOM 2716 C C . ASN B 1 68 ? -24.484 0.123 6.738 1 97.69 68 ASN B C 1
ATOM 2718 O O . ASN B 1 68 ? -24.812 1.298 6.926 1 97.69 68 ASN B O 1
ATOM 2722 N N . ILE B 1 69 ? -23.281 -0.301 6.793 1 97.75 69 ILE B N 1
ATOM 2723 C CA . ILE B 1 69 ? -22.172 0.625 7.004 1 97.75 69 ILE B CA 1
ATOM 2724 C C . ILE B 1 69 ? -22.156 1.668 5.887 1 97.75 69 ILE B C 1
ATOM 2726 O O . ILE B 1 69 ? -22.016 2.865 6.148 1 97.75 69 ILE B O 1
ATOM 2730 N N . ILE B 1 70 ? -22.297 1.193 4.684 1 98.19 70 ILE B N 1
ATOM 2731 C CA . ILE B 1 70 ? -22.25 2.072 3.52 1 98.19 70 ILE B CA 1
ATOM 2732 C C . ILE B 1 70 ? -23.406 3.082 3.592 1 98.19 70 ILE B C 1
ATOM 2734 O O . ILE B 1 70 ? -23.203 4.27 3.326 1 98.19 70 ILE B O 1
ATOM 2738 N N . ARG B 1 71 ? -24.531 2.639 3.959 1 97.12 71 ARG B N 1
ATOM 2739 C CA . ARG B 1 71 ? -25.688 3.521 4.074 1 97.12 71 ARG B CA 1
ATOM 2740 C C . ARG B 1 71 ? -25.438 4.621 5.102 1 97.12 71 ARG B C 1
ATOM 2742 O O . ARG B 1 71 ? -25.875 5.758 4.922 1 97.12 71 ARG B O 1
ATOM 2749 N N . GLU B 1 72 ? -24.781 4.309 6.074 1 96.88 72 GLU B N 1
ATOM 2750 C CA . GLU B 1 72 ? -24.5 5.266 7.137 1 96.88 72 GLU B CA 1
ATOM 2751 C C . GLU B 1 72 ? -23.406 6.246 6.723 1 96.88 72 GLU B C 1
ATOM 2753 O O . GLU B 1 72 ? -23.422 7.41 7.129 1 96.88 72 GLU B O 1
ATOM 2758 N N . CYS B 1 73 ? -22.5 5.777 5.906 1 96.69 73 CYS B N 1
ATOM 2759 C CA . CYS B 1 73 ? -21.281 6.555 5.645 1 96.69 73 CYS B CA 1
ATOM 2760 C C . CYS B 1 73 ? -21.422 7.359 4.359 1 96.69 73 CYS B C 1
ATOM 2762 O O . CYS B 1 73 ? -20.672 8.305 4.129 1 96.69 73 CYS B O 1
ATOM 2764 N N . TRP B 1 74 ? -22.297 6.934 3.479 1 97.44 74 TRP B N 1
ATOM 2765 C CA . TRP B 1 74 ? -22.453 7.625 2.205 1 97.44 74 TRP B CA 1
ATOM 2766 C C . TRP B 1 74 ? -23.766 8.391 2.164 1 97.44 74 TRP B C 1
ATOM 2768 O O . TRP B 1 74 ? -24.828 7.801 1.98 1 97.44 74 TRP B O 1
ATOM 2778 N N . PRO B 1 75 ? -23.656 9.734 2.191 1 94.81 75 PRO B N 1
ATOM 2779 C CA . PRO B 1 75 ? -24.859 10.547 2.359 1 94.81 75 PRO B CA 1
ATOM 2780 C C . PRO B 1 75 ? -25.844 10.398 1.195 1 94.81 75 PRO B C 1
ATOM 2782 O O . PRO B 1 75 ? -27.047 10.547 1.379 1 94.81 75 PRO B O 1
ATOM 2785 N N . LYS B 1 76 ? -25.391 10.086 0.017 1 95.44 76 LYS B N 1
ATOM 2786 C CA . LYS B 1 76 ? -26.281 9.992 -1.147 1 95.44 76 LYS B CA 1
ATOM 2787 C C . LYS B 1 76 ? -26.938 8.617 -1.233 1 95.44 76 LYS B C 1
ATOM 2789 O O . LYS B 1 76 ? -27.859 8.414 -2.027 1 95.44 76 LYS B O 1
ATOM 2794 N N . GLY B 1 77 ? -26.375 7.684 -0.5 1 96.81 77 GLY B N 1
ATOM 2795 C CA . GLY B 1 77 ? -27.016 6.387 -0.34 1 96.81 77 GLY B CA 1
ATOM 2796 C C . GLY B 1 77 ? -26.672 5.41 -1.447 1 96.81 77 GLY B C 1
ATOM 2797 O O . GLY B 1 77 ? -25.828 5.699 -2.299 1 96.81 77 GLY B O 1
ATOM 2798 N N . ILE B 1 78 ? -27.359 4.254 -1.353 1 98.06 78 ILE B N 1
ATOM 2799 C CA . ILE B 1 78 ? -27.141 3.139 -2.273 1 98.06 78 ILE B CA 1
ATOM 2800 C C . ILE B 1 78 ? -28.219 3.166 -3.365 1 98.06 78 ILE B C 1
ATOM 2802 O O . ILE B 1 78 ? -29.406 3.312 -3.076 1 98.06 78 ILE B O 1
ATOM 2806 N N . GLN B 1 79 ? -27.766 3.07 -4.582 1 97.94 79 GLN B N 1
ATOM 2807 C CA . GLN B 1 79 ? -28.672 3.047 -5.719 1 97.94 79 GLN B CA 1
ATOM 2808 C C . GLN B 1 79 ? -29.188 1.635 -5.984 1 97.94 79 GLN B C 1
ATOM 2810 O O . GLN B 1 79 ? -30.391 1.435 -6.207 1 97.94 79 GLN B O 1
ATOM 2815 N N . SER B 1 80 ? -28.266 0.668 -6.004 1 97.25 80 SER B N 1
ATOM 2816 C CA . SER B 1 80 ? -28.641 -0.718 -6.25 1 97.25 80 SER B CA 1
ATOM 2817 C C . SER B 1 80 ? -27.594 -1.685 -5.719 1 97.25 80 SER B C 1
ATOM 2819 O O . SER B 1 80 ? -26.469 -1.274 -5.383 1 97.25 80 SER B O 1
ATOM 2821 N N . SER B 1 81 ? -28.031 -2.932 -5.527 1 95.69 81 SER B N 1
ATOM 2822 C CA . SER B 1 81 ? -27.156 -4.051 -5.168 1 95.69 81 SER B CA 1
ATOM 2823 C C . SER B 1 81 ? -27.453 -5.277 -6.02 1 95.69 81 SER B C 1
ATOM 2825 O O . SER B 1 81 ? -28.625 -5.578 -6.301 1 95.69 81 SER B O 1
ATOM 2827 N N . ARG B 1 82 ? -26.375 -5.918 -6.449 1 95.81 82 ARG B N 1
ATOM 2828 C CA . ARG B 1 82 ? -26.578 -7.105 -7.277 1 95.81 82 ARG B CA 1
ATOM 2829 C C . ARG B 1 82 ? -25.406 -8.07 -7.148 1 95.81 82 ARG B C 1
ATOM 2831 O O . ARG B 1 82 ? -24.328 -7.691 -6.68 1 95.81 82 ARG B O 1
ATOM 2838 N N . GLU B 1 83 ? -25.734 -9.266 -7.578 1 95 83 GLU B N 1
ATOM 2839 C CA . GLU B 1 83 ? -24.641 -10.203 -7.824 1 95 83 GLU B CA 1
ATOM 2840 C C . GLU B 1 83 ? -23.938 -9.891 -9.148 1 95 83 GLU B C 1
ATOM 2842 O O . GLU B 1 83 ? -24.578 -9.594 -10.148 1 95 83 GLU B O 1
ATOM 2847 N N . TYR B 1 84 ? -22.656 -9.883 -9.156 1 96 84 TYR B N 1
ATOM 2848 C CA . TYR B 1 84 ? -21.812 -9.656 -10.336 1 96 84 TYR B CA 1
ATOM 2849 C C . TYR B 1 84 ? -20.688 -10.68 -10.414 1 96 84 TYR B C 1
ATOM 2851 O O . TYR B 1 84 ? -19.641 -10.508 -9.805 1 96 84 TYR B O 1
ATOM 2859 N N . GLY B 1 85 ? -20.906 -11.719 -11.195 1 93 85 GLY B N 1
ATOM 2860 C CA . GLY B 1 85 ? -20 -12.859 -11.055 1 93 85 GLY B CA 1
ATOM 2861 C C . GLY B 1 85 ? -19.984 -13.422 -9.641 1 93 85 GLY B C 1
ATOM 2862 O O . GLY B 1 85 ? -21.016 -13.484 -8.977 1 93 85 GLY B O 1
ATOM 2863 N N . PRO B 1 86 ? -18.906 -13.906 -9.25 1 92.94 86 PRO B N 1
ATOM 2864 C CA . PRO B 1 86 ? -18.812 -14.398 -7.875 1 92.94 86 PRO B CA 1
ATOM 2865 C C . PRO B 1 86 ? -18.516 -13.289 -6.871 1 92.94 86 PRO B C 1
ATOM 2867 O O . PRO B 1 86 ? -17.641 -13.453 -6.012 1 92.94 86 PRO B O 1
ATOM 2870 N N . SER B 1 87 ? -19.219 -12.211 -7.055 1 96.5 87 SER B N 1
ATOM 2871 C CA . SER B 1 87 ? -19.062 -11.086 -6.141 1 96.5 87 SER B CA 1
ATOM 2872 C C . SER B 1 87 ? -20.406 -10.398 -5.883 1 96.5 87 SER B C 1
ATOM 2874 O O . SER B 1 87 ? -21.375 -10.602 -6.621 1 96.5 87 SER B O 1
ATOM 2876 N N . ASP B 1 88 ? -20.453 -9.703 -4.801 1 97.81 88 ASP B N 1
ATOM 2877 C CA . ASP B 1 88 ? -21.547 -8.781 -4.527 1 97.81 88 ASP B CA 1
ATOM 2878 C C . ASP B 1 88 ? -21.172 -7.352 -4.922 1 97.81 88 ASP B C 1
ATOM 2880 O O . ASP B 1 88 ? -20.141 -6.836 -4.488 1 97.81 88 ASP B O 1
ATOM 2884 N N . GLU B 1 89 ? -22.031 -6.738 -5.695 1 98 89 GLU B N 1
ATOM 2885 C CA . GLU B 1 89 ? -21.766 -5.371 -6.141 1 98 89 GLU B CA 1
ATOM 2886 C C . GLU B 1 89 ? -22.781 -4.395 -5.562 1 98 89 GLU B C 1
ATOM 2888 O O . GLU B 1 89 ? -23.984 -4.656 -5.594 1 98 89 GLU B O 1
ATOM 2893 N N . ILE B 1 90 ? -22.312 -3.309 -5.07 1 98.38 90 ILE B N 1
ATOM 2894 C CA . ILE B 1 90 ? -23.141 -2.205 -4.602 1 98.38 90 ILE B CA 1
ATOM 2895 C C . ILE B 1 90 ? -22.859 -0.958 -5.438 1 98.38 90 ILE B C 1
ATOM 2897 O O . ILE B 1 90 ? -21.719 -0.525 -5.551 1 98.38 90 ILE B O 1
ATOM 2901 N N . ARG B 1 91 ? -23.906 -0.457 -6 1 98.38 91 ARG B N 1
ATOM 2902 C CA . ARG B 1 91 ? -23.812 0.792 -6.75 1 98.38 91 ARG B CA 1
ATOM 2903 C C . ARG B 1 91 ? -24.312 1.968 -5.918 1 98.38 91 ARG B C 1
ATOM 2905 O O . ARG B 1 91 ? -25.391 1.903 -5.336 1 98.38 91 ARG B O 1
ATOM 2912 N N . LEU B 1 92 ? -23.562 2.994 -5.895 1 98.12 92 LEU B N 1
ATOM 2913 C CA . LEU B 1 92 ? -23.875 4.164 -5.086 1 98.12 92 LEU B CA 1
ATOM 2914 C C . LEU B 1 92 ? -24.453 5.281 -5.945 1 98.12 92 LEU B C 1
ATOM 2916 O O . LEU B 1 92 ? -24.188 5.352 -7.145 1 98.12 92 LEU B O 1
ATOM 2920 N N . HIS B 1 93 ? -25.297 6.105 -5.258 1 97.5 93 HIS B N 1
ATOM 2921 C CA . HIS B 1 93 ? -25.672 7.355 -5.914 1 97.5 93 HIS B CA 1
ATOM 2922 C C . HIS B 1 93 ? -24.484 8.32 -5.988 1 97.5 93 HIS B C 1
ATOM 2924 O O . HIS B 1 93 ? -23.719 8.43 -5.035 1 97.5 93 HIS B O 1
ATOM 2930 N N . GLY B 1 94 ? -24.406 8.992 -7.145 1 94.56 94 GLY B N 1
ATOM 2931 C CA . GLY B 1 94 ? -23.281 9.898 -7.34 1 94.56 94 GLY B CA 1
ATOM 2932 C C . GLY B 1 94 ? -22.031 9.211 -7.863 1 94.56 94 GLY B C 1
ATOM 2933 O O . GLY B 1 94 ? -22.125 8.164 -8.5 1 94.56 94 GLY B O 1
ATOM 2934 N N . ASN B 1 95 ? -20.828 9.961 -7.738 1 94 95 ASN B N 1
ATOM 2935 C CA . ASN B 1 95 ? -19.562 9.453 -8.258 1 94 95 ASN B CA 1
ATOM 2936 C C . ASN B 1 95 ? -18.438 9.625 -7.246 1 94 95 ASN B C 1
ATOM 2938 O O . ASN B 1 95 ? -17.5 10.398 -7.473 1 94 95 ASN B O 1
ATOM 2942 N N . PRO B 1 96 ? -18.5 8.727 -6.211 1 94.88 96 PRO B N 1
ATOM 2943 C CA . PRO B 1 96 ? -17.531 8.891 -5.125 1 94.88 96 PRO B CA 1
ATOM 2944 C C . PRO B 1 96 ? -16.078 8.688 -5.59 1 94.88 96 PRO B C 1
ATOM 2946 O O . PRO B 1 96 ? -15.156 9.227 -4.977 1 94.88 96 PRO B O 1
ATOM 2949 N N . TRP B 1 97 ? -15.859 7.941 -6.746 1 94.75 97 TRP B N 1
ATOM 2950 C CA . TRP B 1 97 ? -14.5 7.613 -7.152 1 94.75 97 TRP B CA 1
ATOM 2951 C C . TRP B 1 97 ? -13.977 8.617 -8.18 1 94.75 97 TRP B C 1
ATOM 2953 O O . TRP B 1 97 ? -12.844 8.5 -8.648 1 94.75 97 TRP B O 1
ATOM 2963 N N . THR B 1 98 ? -14.789 9.531 -8.633 1 89.12 98 THR B N 1
ATOM 2964 C CA . THR B 1 98 ? -14.406 10.617 -9.531 1 89.12 98 THR B CA 1
ATOM 2965 C C . THR B 1 98 ? -14.812 11.969 -8.961 1 89.12 98 THR B C 1
ATOM 2967 O O . THR B 1 98 ? -15.664 12.656 -9.523 1 89.12 98 THR B O 1
ATOM 2970 N N . PRO B 1 99 ? -14.148 12.219 -7.922 1 75.62 99 PRO B N 1
ATOM 2971 C CA . PRO B 1 99 ? -14.602 13.469 -7.305 1 75.62 99 PRO B CA 1
ATOM 2972 C C . PRO B 1 99 ? -14.219 14.695 -8.125 1 75.62 99 PRO B C 1
ATOM 2974 O O . PRO B 1 99 ? -13.148 14.727 -8.742 1 75.62 99 PRO B O 1
ATOM 2977 N N . SER B 1 100 ? -15.227 15.508 -8.227 1 73.5 100 SER B N 1
ATOM 2978 C CA . SER B 1 100 ? -15 16.766 -8.922 1 73.5 100 SER B CA 1
ATOM 2979 C C . SER B 1 100 ? -14.086 17.688 -8.117 1 73.5 100 SER B C 1
ATOM 2981 O O . SER B 1 100 ? -14.172 17.734 -6.887 1 73.5 100 SER B O 1
ATOM 2983 N N . ALA B 1 101 ? -13.203 18.25 -8.797 1 64.38 101 ALA B N 1
ATOM 2984 C CA . ALA B 1 101 ? -12.328 19.234 -8.164 1 64.38 101 ALA B CA 1
ATOM 2985 C C . ALA B 1 101 ? -13.133 20.391 -7.574 1 64.38 101 ALA B C 1
ATOM 2987 O O . ALA B 1 101 ? -12.672 21.078 -6.664 1 64.38 101 ALA B O 1
ATOM 2988 N N . TRP B 1 102 ? -14.336 20.438 -8.016 1 66 102 TRP B N 1
ATOM 2989 C CA . TRP B 1 102 ? -15.141 21.609 -7.664 1 66 102 TRP B CA 1
ATOM 2990 C C . TRP B 1 102 ? -16.016 21.312 -6.449 1 66 102 TRP B C 1
ATOM 2992 O O . TRP B 1 102 ? -16.5 22.234 -5.793 1 66 102 TRP B O 1
ATOM 3002 N N . PHE B 1 103 ? -16.109 20.094 -6.238 1 67.19 103 PHE B N 1
ATOM 3003 C CA . PHE B 1 103 ? -16.984 19.734 -5.129 1 67.19 103 PHE B CA 1
ATOM 3004 C C . PHE B 1 103 ? -16.188 19.031 -4.027 1 67.19 103 PHE B C 1
ATOM 3006 O O . PHE B 1 103 ? -16.234 17.797 -3.904 1 67.19 103 PHE B O 1
ATOM 3013 N N . GLU B 1 104 ? -15.609 19.797 -3.211 1 78.25 104 GLU B N 1
ATOM 3014 C CA . GLU B 1 104 ? -14.719 19.312 -2.156 1 78.25 104 GLU B CA 1
ATOM 3015 C C . GLU B 1 104 ? -15.484 18.5 -1.122 1 78.25 104 GLU B C 1
ATOM 3017 O O . GLU B 1 104 ? -14.945 17.547 -0.554 1 78.25 104 GLU B O 1
ATOM 3022 N N . ASP B 1 105 ? -16.703 18.797 -1.035 1 83.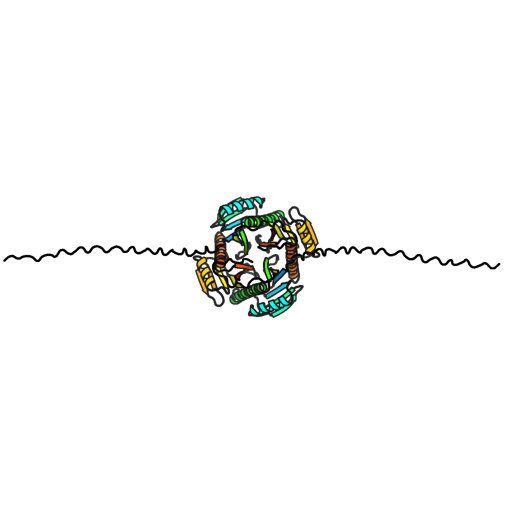62 105 ASP B N 1
ATOM 3023 C CA . ASP B 1 105 ? -17.531 18.078 -0.057 1 83.62 105 ASP B CA 1
ATOM 3024 C C . ASP B 1 105 ? -17.719 16.625 -0.465 1 83.62 105 ASP B C 1
ATOM 3026 O O . ASP B 1 105 ? -17.703 15.727 0.384 1 83.62 105 ASP B O 1
ATOM 3030 N N . GLU B 1 106 ? -17.906 16.5 -1.719 1 87.19 106 GLU B N 1
ATOM 3031 C CA . GLU B 1 106 ? -18.109 15.125 -2.189 1 87.19 106 GLU B CA 1
ATOM 3032 C C . GLU B 1 106 ? -16.828 14.305 -2.068 1 87.19 106 GLU B C 1
ATOM 3034 O O . GLU B 1 106 ? -16.875 13.109 -1.772 1 87.19 106 GLU B O 1
ATOM 3039 N N . LYS B 1 107 ? -15.75 14.969 -2.318 1 90.44 107 LYS B N 1
ATOM 3040 C CA . LYS B 1 107 ? -14.461 14.305 -2.15 1 90.44 107 LYS B CA 1
ATOM 3041 C C . LYS B 1 107 ? -14.25 13.875 -0.701 1 90.44 107 LYS B C 1
ATOM 3043 O O . LYS B 1 107 ? -13.828 12.75 -0.437 1 90.44 107 LYS B O 1
ATOM 3048 N N . THR B 1 108 ? -14.547 14.766 0.16 1 93.94 108 THR B N 1
ATOM 3049 C CA . THR B 1 108 ? -14.438 14.477 1.586 1 93.94 108 THR B CA 1
ATOM 3050 C C . THR B 1 108 ? -15.359 13.328 1.979 1 93.94 108 THR B C 1
ATOM 3052 O O . THR B 1 108 ? -14.961 12.43 2.725 1 93.94 108 THR B O 1
ATOM 3055 N N . ALA B 1 109 ? -16.547 13.359 1.454 1 94.69 109 ALA B N 1
ATOM 3056 C CA . ALA B 1 109 ? -17.516 12.305 1.749 1 94.69 109 ALA B CA 1
ATOM 3057 C C . ALA B 1 109 ? -17.031 10.953 1.23 1 94.69 109 ALA B C 1
ATOM 3059 O O . ALA B 1 109 ? -17.234 9.922 1.87 1 94.69 109 ALA B O 1
ATOM 3060 N N . ALA B 1 110 ? -16.406 10.984 0.086 1 95.5 110 ALA B N 1
ATOM 3061 C CA . ALA B 1 110 ? -15.883 9.75 -0.488 1 95.5 110 ALA B CA 1
ATOM 3062 C C . ALA B 1 110 ? -14.789 9.164 0.394 1 95.5 110 ALA B C 1
ATOM 3064 O O . ALA B 1 110 ? -14.719 7.945 0.581 1 95.5 110 ALA B O 1
ATOM 3065 N N . ARG B 1 111 ? -13.93 10.023 0.91 1 96.5 111 ARG B N 1
ATOM 3066 C CA . ARG B 1 111 ? -12.891 9.57 1.828 1 96.5 111 ARG B CA 1
ATOM 3067 C C . ARG B 1 111 ? -13.5 9.023 3.115 1 96.5 111 ARG B C 1
ATOM 3069 O O . ARG B 1 111 ? -13.062 7.988 3.625 1 96.5 111 ARG B O 1
ATOM 3076 N N . ARG B 1 112 ? -14.531 9.641 3.57 1 96.75 112 ARG B N 1
ATOM 3077 C CA . ARG B 1 112 ? -15.227 9.18 4.766 1 96.75 112 ARG B CA 1
ATOM 3078 C C . ARG B 1 112 ? -15.875 7.812 4.535 1 96.75 112 ARG B C 1
ATOM 3080 O O . ARG B 1 112 ? -15.906 6.977 5.438 1 96.75 112 ARG B O 1
ATOM 3087 N N . LEU B 1 113 ? -16.359 7.676 3.396 1 97.88 113 LEU B N 1
ATOM 3088 C CA . LEU B 1 113 ? -16.984 6.402 3.051 1 97.88 113 LEU B CA 1
ATOM 3089 C C . LEU B 1 113 ? -15.984 5.262 3.166 1 97.88 113 LEU B C 1
ATOM 3091 O O . LEU B 1 113 ? -16.25 4.254 3.824 1 97.88 113 LEU B O 1
ATOM 3095 N N . VAL B 1 114 ? -14.836 5.438 2.547 1 98.38 114 VAL B N 1
ATOM 3096 C CA . VAL B 1 114 ? -13.828 4.383 2.586 1 98.38 114 VAL B CA 1
ATOM 3097 C C . VAL B 1 114 ? -13.32 4.203 4.016 1 98.38 114 VAL B C 1
ATOM 3099 O O . VAL B 1 114 ? -13.102 3.078 4.469 1 98.38 114 VAL B O 1
ATOM 3102 N N . CYS B 1 115 ? -13.188 5.289 4.699 1 98.5 115 CYS B N 1
ATOM 3103 C CA . CYS B 1 115 ? -12.773 5.227 6.098 1 98.5 115 CYS B CA 1
ATOM 3104 C C . CYS B 1 115 ? -13.773 4.43 6.922 1 98.5 115 CYS B C 1
ATOM 3106 O O . CYS B 1 115 ? -13.383 3.557 7.703 1 98.5 115 CYS B O 1
ATOM 3108 N N . GLY B 1 116 ? -15.016 4.711 6.734 1 98.31 116 GLY B N 1
ATOM 3109 C CA . GLY B 1 116 ? -16.062 3.98 7.422 1 98.31 116 GLY B CA 1
ATOM 3110 C C . GLY B 1 116 ? -16.094 2.504 7.074 1 98.31 116 GLY B C 1
ATOM 3111 O O . GLY B 1 116 ? -16.328 1.66 7.941 1 98.31 116 GLY B O 1
ATOM 3112 N N . LEU B 1 117 ? -15.898 2.238 5.859 1 98.62 117 LEU B N 1
ATOM 3113 C CA . LEU B 1 117 ? -15.844 0.85 5.414 1 98.62 117 LEU B CA 1
ATOM 3114 C C . LEU B 1 117 ? -14.695 0.105 6.094 1 98.62 117 LEU B C 1
ATOM 3116 O O . LEU B 1 117 ? -14.883 -1.009 6.59 1 98.62 117 LEU B O 1
ATOM 3120 N N . LEU B 1 118 ? -13.531 0.733 6.102 1 98.56 118 LEU B N 1
ATOM 3121 C CA . LEU B 1 118 ? -12.367 0.124 6.746 1 98.56 118 LEU B CA 1
ATOM 3122 C C . LEU B 1 118 ? -12.625 -0.095 8.234 1 98.56 118 LEU B C 1
ATOM 3124 O O . LEU B 1 118 ? -12.32 -1.161 8.766 1 98.56 118 LEU B O 1
ATOM 3128 N N . GLN B 1 119 ? -13.203 0.859 8.844 1 98.25 119 GLN B N 1
ATOM 3129 C CA . GLN B 1 119 ? -13.531 0.749 10.258 1 98.25 119 GLN B CA 1
ATOM 3130 C C . GLN B 1 119 ? -14.523 -0.386 10.508 1 98.25 119 GLN B C 1
ATOM 3132 O O . GLN B 1 119 ? -14.336 -1.197 11.414 1 98.25 119 GLN B O 1
ATOM 3137 N N . GLY B 1 120 ? -15.547 -0.392 9.75 1 98.25 120 GLY B N 1
ATOM 3138 C CA . GLY B 1 120 ? -16.547 -1.434 9.914 1 98.25 120 GLY B CA 1
ATOM 3139 C C . GLY B 1 120 ? -15.992 -2.832 9.734 1 98.25 120 GLY B C 1
ATOM 3140 O O . GLY B 1 120 ? -16.281 -3.729 10.523 1 98.25 120 GLY B O 1
ATOM 3141 N N . LEU B 1 121 ? -15.281 -3.01 8.664 1 98.19 121 LEU B N 1
ATOM 3142 C CA . LEU B 1 121 ? -14.664 -4.309 8.414 1 98.19 121 LEU B CA 1
ATOM 3143 C C . LEU B 1 121 ? -13.719 -4.691 9.547 1 98.19 121 LEU B C 1
ATOM 3145 O O . LEU B 1 121 ? -13.711 -5.84 9.992 1 98.19 121 LEU B O 1
ATOM 3149 N N . TYR B 1 122 ? -12.953 -3.715 9.977 1 97.38 122 TYR B N 1
ATOM 3150 C CA . TYR B 1 122 ? -12.039 -3.896 11.102 1 97.38 122 TYR B CA 1
ATOM 3151 C C . TYR B 1 122 ? -12.789 -4.379 12.336 1 97.38 122 TYR B C 1
ATOM 3153 O O . TYR B 1 122 ? -12.367 -5.34 12.992 1 97.38 122 TYR B O 1
ATOM 3161 N N . ASP B 1 123 ? -13.891 -3.801 12.609 1 96.69 123 ASP B N 1
ATOM 3162 C CA . ASP B 1 123 ? -14.703 -4.141 13.773 1 96.69 123 ASP B CA 1
ATOM 3163 C C . ASP B 1 123 ? -15.312 -5.535 13.633 1 96.69 123 ASP B C 1
ATOM 3165 O O . ASP B 1 123 ? -15.609 -6.191 14.633 1 96.69 123 ASP B O 1
ATOM 3169 N N . MET B 1 124 ? -15.484 -5.965 12.406 1 96.62 124 MET B N 1
ATOM 3170 C CA . MET B 1 124 ? -16.062 -7.273 12.133 1 96.62 124 MET B CA 1
ATOM 3171 C C . MET B 1 124 ? -15 -8.367 12.188 1 96.62 124 MET B C 1
ATOM 3173 O O . MET B 1 124 ? -15.32 -9.555 12.148 1 96.62 124 MET B O 1
ATOM 3177 N N . GLY B 1 125 ? -13.734 -7.957 12.195 1 95.56 125 GLY B N 1
ATOM 3178 C CA . GLY B 1 125 ? -12.648 -8.922 12.234 1 95.56 125 GLY B CA 1
ATOM 3179 C C . GLY B 1 125 ? -11.898 -9.023 10.914 1 95.56 125 GLY B C 1
ATOM 3180 O O . GLY B 1 125 ? -10.922 -9.773 10.805 1 95.56 125 GLY B O 1
ATOM 3181 N N . TRP B 1 126 ? -12.344 -8.32 9.914 1 96.75 126 TRP B N 1
ATOM 3182 C CA . TRP B 1 126 ? -11.633 -8.273 8.641 1 96.75 126 TRP B CA 1
ATOM 3183 C C . TRP B 1 126 ? -10.547 -7.199 8.664 1 96.75 126 TRP B C 1
ATOM 3185 O O . TRP B 1 126 ? -10.844 -6.004 8.562 1 96.75 126 TRP B O 1
ATOM 3195 N N . VAL B 1 127 ? -9.289 -7.641 8.727 1 95.69 127 VAL B N 1
ATOM 3196 C CA . VAL B 1 127 ? -8.164 -6.723 8.852 1 95.69 127 VAL B CA 1
ATOM 3197 C C . VAL B 1 127 ? -7.449 -6.586 7.512 1 95.69 127 VAL B C 1
ATOM 3199 O O . VAL B 1 127 ? -7.156 -7.586 6.852 1 95.69 127 VAL B O 1
ATOM 3202 N N . LEU B 1 128 ? -7.199 -5.367 7.129 1 96.75 128 LEU B N 1
ATOM 3203 C CA . LEU B 1 128 ? -6.543 -5.113 5.852 1 96.75 128 LEU B CA 1
ATOM 3204 C C . LEU B 1 128 ? -5.145 -5.727 5.832 1 96.75 128 LEU B C 1
ATOM 3206 O O . LEU B 1 128 ? -4.336 -5.461 6.719 1 96.75 128 LEU B O 1
ATOM 3210 N N . LYS B 1 129 ? -4.938 -6.508 4.891 1 94.44 129 LYS B N 1
ATOM 3211 C CA . LYS B 1 129 ? -3.619 -7.102 4.68 1 94.44 129 LYS B CA 1
ATOM 3212 C C . LYS B 1 129 ? -2.775 -6.242 3.742 1 94.44 129 LYS B C 1
ATOM 3214 O O . LYS B 1 129 ? -1.586 -6.031 3.988 1 94.44 129 LYS B O 1
ATOM 3219 N N . ALA B 1 130 ? -3.455 -5.801 2.693 1 95.31 130 ALA B N 1
ATOM 3220 C CA . ALA B 1 130 ? -2.711 -4.996 1.729 1 95.31 130 ALA B CA 1
ATOM 3221 C C . ALA B 1 130 ? -3.654 -4.27 0.775 1 95.31 130 ALA B C 1
ATOM 3223 O O . ALA B 1 130 ? -4.754 -4.75 0.496 1 95.31 130 ALA B O 1
ATOM 3224 N N . SER B 1 131 ? -3.256 -3.078 0.372 1 96.69 131 SER B N 1
ATOM 3225 C CA . SER B 1 131 ? -3.811 -2.412 -0.803 1 96.69 131 SER B CA 1
ATOM 3226 C C . SER B 1 131 ? -2.924 -2.621 -2.025 1 96.69 131 SER B C 1
ATOM 3228 O O . SER B 1 131 ? -1.736 -2.287 -2.004 1 96.69 131 SER B O 1
ATOM 3230 N N . VAL B 1 132 ? -3.502 -3.176 -3.096 1 96 132 VAL B N 1
ATOM 3231 C CA . VAL B 1 132 ? -2.623 -3.588 -4.184 1 96 132 VAL B CA 1
ATOM 3232 C C . VAL B 1 132 ? -3.15 -3.043 -5.508 1 96 132 VAL B C 1
ATOM 3234 O O . VAL B 1 132 ? -4.355 -2.82 -5.66 1 96 132 VAL B O 1
ATOM 3237 N N . ASP B 1 133 ? -2.244 -2.799 -6.422 1 92.44 133 ASP B N 1
ATOM 3238 C CA . ASP B 1 133 ? -2.559 -2.438 -7.801 1 92.44 133 ASP B CA 1
ATOM 3239 C C . ASP B 1 133 ? -1.863 -3.373 -8.789 1 92.44 133 ASP B C 1
ATOM 3241 O O . ASP B 1 133 ? -0.677 -3.209 -9.078 1 92.44 133 ASP B O 1
ATOM 3245 N N . VAL B 1 134 ? -2.66 -4.328 -9.297 1 88.88 134 VAL B N 1
ATOM 3246 C CA . VAL B 1 134 ? -2.041 -5.297 -10.195 1 88.88 134 VAL B CA 1
ATOM 3247 C C . VAL B 1 134 ? -2.688 -5.215 -11.57 1 88.88 134 VAL B C 1
ATOM 3249 O O . VAL B 1 134 ? -2.332 -5.973 -12.477 1 88.88 134 VAL B O 1
ATOM 3252 N N . LEU B 1 135 ? -3.631 -4.375 -11.695 1 86.12 135 LEU B N 1
ATOM 3253 C CA . LEU B 1 135 ? -4.32 -4.246 -12.977 1 86.12 135 LEU B CA 1
ATOM 3254 C C . LEU B 1 135 ? -3.631 -3.211 -13.859 1 86.12 135 LEU B C 1
ATOM 3256 O O . LEU B 1 135 ? -3.264 -2.131 -13.391 1 86.12 135 LEU B O 1
ATOM 3260 N N . LYS B 1 136 ? -3.502 -3.492 -15.109 1 80.19 136 LYS B N 1
ATOM 3261 C CA . LYS B 1 136 ? -2.803 -2.629 -16.062 1 80.19 136 LYS B CA 1
ATOM 3262 C C . LYS B 1 136 ? -3.781 -1.729 -16.812 1 80.19 136 LYS B C 1
ATOM 3264 O O . LYS B 1 136 ? -3.52 -1.326 -17.938 1 80.19 136 LYS B O 1
ATOM 3269 N N . LYS B 1 137 ? -4.82 -1.455 -16.234 1 77 137 LYS B N 1
ATOM 3270 C CA . LYS B 1 137 ? -5.785 -0.545 -16.844 1 77 137 LYS B CA 1
ATOM 3271 C C . LYS B 1 137 ? -5.656 0.862 -16.266 1 77 137 LYS B C 1
ATOM 3273 O O . LYS B 1 137 ? -5.426 1.027 -15.07 1 77 137 LYS B O 1
ATOM 3278 N N . ASP B 1 138 ? -5.824 1.772 -17.203 1 68.75 138 ASP B N 1
ATOM 3279 C CA . ASP B 1 138 ? -5.805 3.168 -16.766 1 68.75 138 ASP B CA 1
ATOM 3280 C C . ASP B 1 138 ? -6.949 3.465 -15.805 1 68.75 138 ASP B C 1
ATOM 3282 O O . ASP B 1 138 ? -8.062 2.977 -15.984 1 68.75 138 ASP B O 1
ATOM 3286 N N . GLY B 1 139 ? -6.637 4.254 -14.898 1 69.06 139 GLY B N 1
ATOM 3287 C CA . GLY B 1 139 ? -7.66 4.703 -13.969 1 69.06 139 GLY B CA 1
ATOM 3288 C C . GLY B 1 139 ? -8.023 3.662 -12.93 1 69.06 139 GLY B C 1
ATOM 3289 O O . GLY B 1 139 ? -9.086 3.744 -12.305 1 69.06 139 GLY B O 1
ATOM 3290 N N . ASN B 1 140 ? -7.129 2.766 -12.773 1 78.31 140 ASN B N 1
ATOM 3291 C CA . ASN B 1 140 ? -7.457 1.72 -11.805 1 78.31 140 ASN B CA 1
ATOM 3292 C C . ASN B 1 140 ? -7.234 2.191 -10.375 1 78.31 140 ASN B C 1
ATOM 3294 O O . ASN B 1 140 ? -6.453 3.111 -10.133 1 78.31 140 ASN B O 1
ATOM 3298 N N . LYS B 1 141 ? -8.078 1.603 -9.516 1 90.12 141 LYS B N 1
ATOM 3299 C CA . LYS B 1 141 ? -7.992 1.809 -8.078 1 90.12 141 LYS B CA 1
ATOM 3300 C C . LYS B 1 141 ? -7.418 0.579 -7.379 1 90.12 141 LYS B C 1
ATOM 3302 O O . LYS B 1 141 ? -7.297 -0.486 -7.984 1 90.12 141 LYS B O 1
ATOM 3307 N N . ASP B 1 142 ? -7.102 0.831 -6.164 1 93.38 142 ASP B N 1
ATOM 3308 C CA . ASP B 1 142 ? -6.508 -0.282 -5.43 1 93.38 142 ASP B CA 1
ATOM 3309 C C . ASP B 1 142 ? -7.551 -1.347 -5.105 1 93.38 142 ASP B C 1
ATOM 3311 O O . ASP B 1 142 ? -8.727 -1.028 -4.891 1 93.38 142 ASP B O 1
ATOM 3315 N N . THR B 1 143 ? -7.094 -2.553 -5.164 1 96.44 143 THR B N 1
ATOM 3316 C CA . THR B 1 143 ? -7.82 -3.658 -4.551 1 96.44 143 THR B CA 1
ATOM 3317 C C . THR B 1 143 ? -7.406 -3.83 -3.09 1 96.44 143 THR B C 1
ATOM 3319 O O . THR B 1 143 ? -6.215 -3.869 -2.779 1 96.44 143 THR B O 1
ATOM 3322 N N . LEU B 1 144 ? -8.375 -3.898 -2.223 1 98.25 144 LEU B N 1
ATOM 3323 C CA . LEU B 1 144 ? -8.109 -4.086 -0.8 1 98.25 144 LEU B CA 1
ATOM 3324 C C . LEU B 1 144 ? -8.273 -5.547 -0.404 1 98.25 144 LEU B C 1
ATOM 3326 O O . LEU B 1 144 ? -9.344 -6.129 -0.572 1 98.25 144 LEU B O 1
ATOM 3330 N N . LEU B 1 145 ? -7.211 -6.098 0.105 1 97.75 145 LEU B N 1
ATOM 3331 C CA . LEU B 1 145 ? -7.207 -7.496 0.522 1 97.75 145 LEU B CA 1
ATOM 3332 C C . LEU B 1 145 ? -7.25 -7.609 2.043 1 97.75 145 LEU B C 1
ATOM 3334 O O . LEU B 1 145 ? -6.441 -6.992 2.738 1 97.75 145 LEU B O 1
ATOM 3338 N N . PHE B 1 146 ? -8.18 -8.469 2.471 1 97.19 146 PHE B N 1
ATOM 3339 C CA . PHE B 1 146 ? -8.398 -8.586 3.908 1 97.19 146 PHE B CA 1
ATOM 3340 C C . PHE B 1 146 ? -8.156 -10.008 4.379 1 97.19 146 PHE B C 1
ATOM 3342 O O . PHE B 1 146 ? -8.344 -10.961 3.617 1 97.19 146 PHE B O 1
ATOM 3349 N N . ARG B 1 147 ? -7.75 -10.047 5.582 1 94.5 147 ARG B N 1
ATOM 3350 C CA . ARG B 1 147 ? -7.691 -11.312 6.309 1 94.5 147 ARG B CA 1
ATOM 3351 C C . ARG B 1 147 ? -8.648 -11.305 7.496 1 94.5 147 ARG B C 1
ATOM 3353 O O . ARG B 1 147 ? -8.797 -10.289 8.18 1 94.5 147 ARG B O 1
ATOM 3360 N N . PHE B 1 148 ? -9.219 -12.516 7.738 1 93.75 148 PHE B N 1
ATOM 3361 C CA . PHE B 1 148 ? -10.156 -12.617 8.844 1 93.75 148 PHE B CA 1
ATOM 3362 C C . PHE B 1 148 ? -9.445 -13.062 10.117 1 93.75 148 PHE B C 1
ATOM 3364 O O . PHE B 1 148 ? -8.625 -13.984 10.094 1 93.75 148 PHE B O 1
ATOM 3371 N N . GLN B 1 149 ? -9.758 -12.258 11.141 1 89.38 149 GLN B N 1
ATOM 3372 C CA . GLN B 1 149 ? -9.188 -12.594 12.445 1 89.38 149 GLN B CA 1
ATOM 3373 C C . GLN B 1 149 ? -10.266 -12.617 13.523 1 89.38 149 GLN B C 1
ATOM 3375 O O . GLN B 1 149 ? -11.148 -11.758 13.547 1 89.38 149 GLN B O 1
ATOM 3380 N N . GLN B 1 150 ? -10.125 -13.664 14.453 1 88.5 150 GLN B N 1
ATOM 3381 C CA . GLN B 1 150 ? -10.969 -13.75 15.641 1 88.5 150 GLN B CA 1
ATOM 3382 C C . GLN B 1 150 ? -10.125 -13.906 16.906 1 88.5 150 GLN B C 1
ATOM 3384 O O . GLN B 1 150 ? -9.164 -14.688 16.922 1 88.5 150 GLN B O 1
ATOM 3389 N N . PRO B 1 151 ? -10.438 -13.25 17.984 1 92.12 151 PRO B N 1
ATOM 3390 C CA . PRO B 1 151 ? -11.422 -12.164 18.047 1 92.12 151 PRO B CA 1
ATOM 3391 C C . PRO B 1 151 ? -11.008 -10.945 17.219 1 92.12 151 PRO B C 1
ATOM 3393 O O . PRO B 1 151 ? -9.844 -10.812 16.844 1 92.12 151 PRO B O 1
ATOM 3396 N N . PRO B 1 152 ? -12.023 -10.062 16.938 1 92.94 152 PRO B N 1
ATOM 3397 C CA . PRO B 1 152 ? -11.656 -8.844 16.219 1 92.94 152 PRO B CA 1
A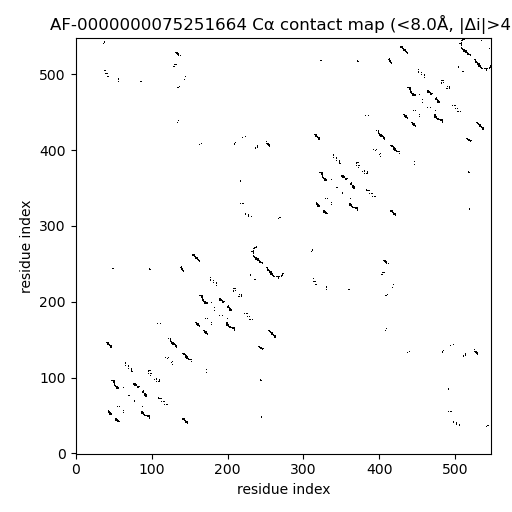TOM 3398 C C . PRO B 1 152 ? -10.695 -7.957 17 1 92.94 152 PRO B C 1
ATOM 3400 O O . PRO B 1 152 ? -10.586 -8.094 18.219 1 92.94 152 PRO B O 1
ATOM 3403 N N . PRO B 1 153 ? -9.969 -7.156 16.25 1 92.44 153 PRO B N 1
ATOM 3404 C CA . PRO B 1 153 ? -9.102 -6.219 16.953 1 92.44 153 PRO B CA 1
ATOM 3405 C C . PRO B 1 153 ? -9.875 -5.23 17.828 1 92.44 153 PRO B C 1
ATOM 3407 O O . PRO B 1 153 ? -11.094 -5.094 17.688 1 92.44 153 PRO B O 1
ATOM 3410 N N . PRO B 1 154 ? -9.117 -4.617 18.719 1 91.25 154 PRO B N 1
ATOM 3411 C CA . PRO B 1 154 ? -9.789 -3.643 19.578 1 91.25 154 PRO B CA 1
ATOM 3412 C C . PRO B 1 154 ? -10.383 -2.473 18.797 1 91.25 154 PRO B C 1
ATOM 3414 O O . PRO B 1 154 ? -9.812 -2.055 17.781 1 91.25 154 PRO B O 1
ATOM 3417 N N . ARG B 1 155 ? -11.438 -1.967 19.312 1 94.12 155 ARG B N 1
ATOM 3418 C CA . ARG B 1 155 ? -12.094 -0.826 18.688 1 94.12 155 ARG B CA 1
ATOM 3419 C C . ARG B 1 155 ? -11.148 0.37 18.609 1 94.12 155 ARG B C 1
ATOM 3421 O O . ARG B 1 155 ? -10.305 0.564 19.484 1 94.12 155 ARG B O 1
ATOM 3428 N N . SER B 1 156 ? -11.375 1.166 17.531 1 96.44 156 SER B N 1
ATOM 3429 C CA . SER B 1 156 ? -10.438 2.26 17.281 1 96.44 156 SER B CA 1
ATOM 3430 C C . SER B 1 156 ? -11.164 3.502 16.781 1 96.44 156 SER B C 1
ATOM 3432 O O . SER B 1 156 ? -12.242 3.404 16.203 1 96.44 156 SER B O 1
ATOM 3434 N N . ASN B 1 157 ? -10.531 4.668 17.109 1 96.31 157 ASN B N 1
ATOM 3435 C CA . ASN B 1 157 ? -10.891 5.91 16.422 1 96.31 157 ASN B CA 1
ATOM 3436 C C . ASN B 1 157 ? -10.25 5.992 15.047 1 96.31 157 ASN B C 1
ATOM 3438 O O . ASN B 1 157 ? -9.125 5.531 14.852 1 96.31 157 ASN B O 1
ATOM 3442 N N . TRP B 1 158 ? -11.016 6.602 14.117 1 97.62 158 TRP B N 1
ATOM 3443 C CA . TRP B 1 158 ? -10.508 6.625 12.75 1 97.62 158 TRP B CA 1
ATOM 3444 C C . TRP B 1 158 ? -10.492 8.047 12.203 1 97.62 158 TRP B C 1
ATOM 3446 O O . TRP B 1 158 ? -11.336 8.875 12.57 1 97.62 158 TRP B O 1
ATOM 3456 N N . MET B 1 159 ? -9.555 8.336 11.43 1 97.81 159 MET B N 1
ATOM 3457 C CA . MET B 1 159 ? -9.453 9.555 10.633 1 97.81 159 MET B CA 1
ATOM 3458 C C . MET B 1 159 ? -8.781 9.273 9.297 1 97.81 159 MET B C 1
ATOM 3460 O O . MET B 1 159 ? -8.172 8.219 9.109 1 97.81 159 MET B O 1
ATOM 3464 N N . CYS B 1 160 ? -8.953 10.141 8.383 1 97.81 160 CYS B N 1
ATOM 3465 C CA . CYS B 1 160 ? -8.203 9.961 7.145 1 97.81 160 CYS B CA 1
ATOM 3466 C C . CYS B 1 160 ? -7.562 11.266 6.699 1 97.81 160 CYS B C 1
ATOM 3468 O O . CYS B 1 160 ? -7.93 12.344 7.184 1 97.81 160 CYS B O 1
ATOM 3470 N N . ILE B 1 161 ? -6.535 11.188 5.934 1 98.06 161 ILE B N 1
ATOM 3471 C CA . ILE B 1 161 ? -5.734 12.305 5.438 1 98.06 161 ILE B CA 1
ATOM 3472 C C . ILE B 1 161 ? -5.703 12.273 3.91 1 98.06 161 ILE B C 1
ATOM 3474 O O . ILE B 1 161 ? -5.367 11.242 3.311 1 98.06 161 ILE B O 1
ATOM 3478 N N . SER B 1 162 ? -6.078 13.383 3.354 1 95.44 162 SER B N 1
ATOM 3479 C CA . SER B 1 162 ? -6.102 13.508 1.899 1 95.44 162 SER B CA 1
ATOM 3480 C C . SER B 1 162 ? -5.078 14.531 1.415 1 95.44 162 SER B C 1
ATOM 3482 O O . SER B 1 162 ? -4.902 15.586 2.031 1 95.44 162 SER B O 1
ATOM 3484 N N . PHE B 1 163 ? -4.398 14.188 0.387 1 94.81 163 PHE B N 1
ATOM 3485 C CA . PHE B 1 163 ? -3.439 15.055 -0.278 1 94.81 163 PHE B CA 1
ATOM 3486 C C . PHE B 1 163 ? -4.055 15.695 -1.518 1 94.81 163 PHE B C 1
ATOM 3488 O O . PHE B 1 163 ? -4.234 15.031 -2.539 1 94.81 163 PHE B O 1
ATOM 3495 N N . ASN B 1 164 ? -4.32 16.938 -1.377 1 90.69 164 ASN B N 1
ATOM 3496 C CA . ASN B 1 164 ? -5.152 17.562 -2.402 1 90.69 164 ASN B CA 1
ATOM 3497 C C . ASN B 1 164 ? -4.387 18.625 -3.18 1 90.69 164 ASN B C 1
ATOM 3499 O O . ASN B 1 164 ? -3.514 19.297 -2.627 1 90.69 164 ASN B O 1
ATOM 3503 N N . LYS B 1 165 ? -4.789 18.688 -4.402 1 89.5 165 LYS B N 1
ATOM 3504 C CA . LYS B 1 165 ? -4.137 19.656 -5.281 1 89.5 165 LYS B CA 1
ATOM 3505 C C . LYS B 1 165 ? -2.619 19.484 -5.258 1 89.5 165 LYS B C 1
ATOM 3507 O O . LYS B 1 165 ? -2.117 18.359 -5.332 1 89.5 165 LYS B O 1
ATOM 3512 N N . SER B 1 166 ? -1.879 20.578 -5.215 1 91.5 166 SER B N 1
ATOM 3513 C CA . SER B 1 166 ? -0.423 20.469 -5.23 1 91.5 166 SER B CA 1
ATOM 3514 C C . SER B 1 166 ? 0.174 20.828 -3.873 1 91.5 166 SER B C 1
ATOM 3516 O O . SER B 1 166 ? 1.357 20.578 -3.627 1 91.5 166 SER B O 1
ATOM 3518 N N . ASP B 1 167 ? -0.734 21.312 -2.959 1 95.31 167 ASP B N 1
ATOM 3519 C CA . ASP B 1 167 ? -0.114 21.859 -1.757 1 95.31 167 ASP B CA 1
ATOM 3520 C C . ASP B 1 167 ? -1.078 21.828 -0.573 1 95.31 167 ASP B C 1
ATOM 3522 O O . ASP B 1 167 ? -0.88 22.516 0.421 1 95.31 167 ASP B O 1
ATOM 3526 N N . LEU B 1 168 ? -2.127 21.016 -0.65 1 94.81 168 LEU B N 1
ATOM 3527 C CA . LEU B 1 168 ? -3.102 20.984 0.433 1 94.81 168 LEU B CA 1
ATOM 3528 C C . LEU B 1 168 ? -3.119 19.625 1.117 1 94.81 168 LEU B C 1
ATOM 3530 O O . LEU B 1 168 ? -3.049 18.594 0.45 1 94.81 168 LEU B O 1
ATOM 3534 N N . LEU B 1 169 ? -3.166 19.719 2.408 1 96.94 169 LEU B N 1
ATOM 3535 C CA . LEU B 1 169 ? -3.367 18.547 3.258 1 96.94 169 LEU B CA 1
ATOM 3536 C C . LEU B 1 169 ? -4.68 18.656 4.023 1 96.94 169 LEU B C 1
ATOM 3538 O O . LEU B 1 169 ? -4.918 19.641 4.73 1 96.94 169 LEU B O 1
ATOM 3542 N N . GLN B 1 170 ? -5.457 17.672 3.822 1 96.69 170 GLN B N 1
ATOM 3543 C CA . GLN B 1 170 ? -6.75 17.688 4.5 1 96.69 170 GLN B CA 1
ATOM 3544 C C . GLN B 1 170 ? -6.855 16.562 5.52 1 96.69 170 GLN B C 1
ATOM 3546 O O . GLN B 1 170 ? -6.695 15.391 5.176 1 96.69 170 GLN B O 1
ATOM 3551 N N . LEU B 1 171 ? -7.059 16.891 6.762 1 98.19 171 LEU B N 1
ATOM 3552 C CA . LEU B 1 171 ? -7.352 15.938 7.824 1 98.19 171 LEU B CA 1
ATOM 3553 C C . LEU B 1 171 ? -8.852 15.82 8.055 1 98.19 171 LEU B C 1
ATOM 3555 O O . LEU B 1 171 ? -9.5 16.797 8.445 1 98.19 171 LEU B O 1
ATOM 3559 N N . ILE B 1 172 ? -9.352 14.664 7.844 1 97.62 172 ILE B N 1
ATOM 3560 C CA . ILE B 1 172 ? -10.789 14.445 7.906 1 97.62 172 ILE B CA 1
ATOM 3561 C C . ILE B 1 172 ? -11.141 13.664 9.172 1 97.62 172 ILE B C 1
ATOM 3563 O O . ILE B 1 172 ? -10.594 12.586 9.414 1 97.62 172 ILE B O 1
ATOM 3567 N N . ASP B 1 173 ? -12.062 14.227 10.031 1 96.62 173 ASP B N 1
ATOM 3568 C CA . ASP B 1 173 ? -12.539 13.641 11.281 1 96.62 173 ASP B CA 1
ATOM 3569 C C . ASP B 1 173 ? -11.391 13.469 12.281 1 96.62 173 ASP B C 1
ATOM 3571 O O . ASP B 1 173 ? -11.383 12.516 13.062 1 96.62 173 ASP B O 1
ATOM 3575 N N . ALA B 1 174 ? -10.398 14.32 12.109 1 97.5 174 ALA B N 1
ATOM 3576 C CA . ALA B 1 174 ? -9.273 14.312 13.047 1 97.5 174 ALA B CA 1
ATOM 3577 C C . ALA B 1 174 ? -9.609 15.102 14.312 1 97.5 174 ALA B C 1
ATOM 3579 O O . ALA B 1 174 ? -10.188 16.188 14.234 1 97.5 174 ALA B O 1
ATOM 3580 N N . PRO B 1 175 ? -9.203 14.562 15.469 1 95.5 175 PRO B N 1
ATOM 3581 C CA . PRO B 1 175 ? -9.367 15.359 16.688 1 95.5 175 PRO B CA 1
ATOM 3582 C C . PRO B 1 175 ? -8.578 16.672 16.641 1 95.5 175 PRO B C 1
ATOM 3584 O O . PRO B 1 175 ? -7.473 16.703 16.094 1 95.5 175 PRO B O 1
ATOM 3587 N N . LYS B 1 176 ? -9.109 17.641 17.266 1 96 176 LYS B N 1
ATOM 3588 C CA . LYS B 1 176 ? -8.516 18.984 17.266 1 96 176 LYS B CA 1
ATOM 3589 C C . LYS B 1 176 ? -7.066 18.938 17.75 1 96 176 LYS B C 1
ATOM 3591 O O . LYS B 1 176 ? -6.188 19.562 17.156 1 96 176 LYS B O 1
ATOM 3596 N N . PRO B 1 177 ? -6.785 18.172 18.812 1 95.31 177 PRO B N 1
ATOM 3597 C CA . PRO B 1 177 ? -5.395 18.125 19.266 1 95.31 177 PRO B CA 1
ATOM 3598 C C . PRO B 1 177 ? -4.441 17.578 18.203 1 95.31 177 PRO B C 1
ATOM 3600 O O . PRO B 1 177 ? -3.287 18 18.125 1 95.31 177 PRO B O 1
ATOM 3603 N N . VAL B 1 178 ? -4.898 16.672 17.422 1 96.56 178 VAL B N 1
ATOM 3604 C CA . VAL B 1 178 ? -4.062 16.094 16.375 1 96.56 178 VAL B CA 1
ATOM 3605 C C . VAL B 1 178 ? -3.811 17.125 15.281 1 96.56 178 VAL B C 1
ATOM 3607 O O . VAL B 1 178 ? -2.701 17.234 14.758 1 96.56 178 VAL B O 1
ATOM 3610 N N . CYS B 1 179 ? -4.828 17.875 14.938 1 97.94 179 CYS B N 1
ATOM 3611 C CA . CYS B 1 179 ? -4.695 18.938 13.945 1 97.94 179 CYS B CA 1
ATOM 3612 C C . CYS B 1 179 ? -3.645 19.969 14.375 1 97.94 179 CYS B C 1
ATOM 3614 O O . CYS B 1 179 ? -2.77 20.328 13.594 1 97.94 179 CYS B O 1
ATOM 3616 N N . GLN B 1 180 ? -3.729 20.328 15.586 1 97.44 180 GLN B N 1
ATOM 3617 C CA . GLN B 1 180 ? -2.787 21.312 16.109 1 97.44 180 GLN B CA 1
ATOM 3618 C C . GLN B 1 180 ? -1.37 20.734 16.156 1 97.44 180 GLN B C 1
ATOM 3620 O O . GLN B 1 180 ? -0.408 21.438 15.812 1 97.44 180 GLN B O 1
ATOM 3625 N N . ALA B 1 181 ? -1.304 19.484 16.594 1 97.25 181 ALA B N 1
ATOM 3626 C CA . ALA B 1 181 ? -0.001 18.828 16.641 1 97.25 181 ALA B CA 1
ATOM 3627 C C . ALA B 1 181 ? 0.625 18.766 15.242 1 97.25 181 ALA B C 1
ATOM 3629 O O . ALA B 1 181 ? 1.838 18.938 15.094 1 97.25 181 ALA B O 1
ATOM 3630 N N . MET B 1 182 ? -0.182 18.562 14.266 1 98.19 182 MET B N 1
ATOM 3631 C CA . MET B 1 182 ? 0.295 18.469 12.883 1 98.19 182 MET B CA 1
ATOM 3632 C C . MET B 1 182 ? 0.844 19.812 12.414 1 98.19 182 MET B C 1
ATOM 3634 O O . MET B 1 182 ? 1.924 19.875 11.828 1 98.19 182 MET B O 1
ATOM 3638 N N . VAL B 1 183 ? 0.138 20.828 12.695 1 98.25 183 VAL B N 1
ATOM 3639 C CA . VAL B 1 183 ? 0.581 22.172 12.32 1 98.25 183 VAL B CA 1
ATOM 3640 C C . VAL B 1 183 ? 1.913 22.484 13 1 98.25 183 VAL B C 1
ATOM 3642 O O . VAL B 1 183 ? 2.842 22.984 12.359 1 98.25 183 VAL B O 1
ATOM 3645 N N . ASN B 1 184 ? 1.987 22.156 14.219 1 97.56 184 ASN B N 1
ATOM 3646 C CA . ASN B 1 184 ? 3.205 22.422 14.977 1 97.56 184 ASN B CA 1
ATOM 3647 C C . ASN B 1 184 ? 4.387 21.625 14.43 1 97.56 184 ASN B C 1
ATOM 3649 O O . ASN B 1 184 ? 5.504 22.141 14.344 1 97.56 184 ASN B O 1
ATOM 3653 N N . THR B 1 185 ? 4.137 20.422 14.156 1 96.5 185 THR B N 1
ATOM 3654 C CA . THR B 1 185 ? 5.168 19.516 13.648 1 96.5 185 THR B CA 1
ATOM 3655 C C . THR B 1 185 ? 5.691 20 12.305 1 96.5 185 THR B C 1
ATOM 3657 O O . THR B 1 185 ? 6.898 19.953 12.047 1 96.5 185 THR B O 1
ATOM 3660 N N . LEU B 1 186 ? 4.805 20.438 11.453 1 97.19 186 LEU B N 1
ATOM 3661 C CA . LEU B 1 186 ? 5.176 20.875 10.109 1 97.19 186 LEU B CA 1
ATOM 3662 C C . LEU B 1 186 ? 5.832 22.25 10.148 1 97.19 186 LEU B C 1
ATOM 3664 O O . LEU B 1 186 ? 6.652 22.578 9.297 1 97.19 186 LEU B O 1
ATOM 3668 N N . GLY B 1 187 ? 5.434 23.062 11.078 1 95 187 GLY B N 1
ATOM 3669 C CA . GLY B 1 187 ? 6.141 24.297 11.414 1 95 187 GLY B CA 1
ATOM 3670 C C . GLY B 1 187 ? 6.191 25.281 10.266 1 95 187 GLY B C 1
ATOM 3671 O O . GLY B 1 187 ? 5.148 25.688 9.75 1 95 187 GLY B O 1
ATOM 3672 N N . ASP B 1 188 ? 7.445 25.453 9.812 1 94.12 188 ASP B N 1
ATOM 3673 C CA . ASP B 1 188 ? 7.715 26.531 8.875 1 94.12 188 ASP B CA 1
ATOM 3674 C C . ASP B 1 188 ? 7.238 26.172 7.465 1 94.12 188 ASP B C 1
ATOM 3676 O O . ASP B 1 188 ? 7.227 27.031 6.574 1 94.12 188 ASP B O 1
ATOM 3680 N N . LYS B 1 189 ? 6.789 25.062 7.305 1 96.56 189 LYS B N 1
ATOM 3681 C CA . LYS B 1 189 ? 6.312 24.641 5.988 1 96.56 189 LYS B CA 1
ATOM 3682 C C . LYS B 1 189 ? 4.859 25.062 5.777 1 96.56 189 LYS B C 1
ATOM 3684 O O . LYS B 1 189 ? 4.363 25.047 4.648 1 96.56 189 LYS B O 1
ATOM 3689 N N . VAL B 1 190 ? 4.215 25.453 6.855 1 98.12 190 VAL B N 1
ATOM 3690 C CA . VAL B 1 190 ? 2.787 25.75 6.82 1 98.12 190 VAL B CA 1
ATOM 3691 C C . VAL B 1 190 ? 2.568 27.203 6.438 1 98.12 190 VAL B C 1
ATOM 3693 O O . VAL B 1 190 ? 3.113 28.109 7.078 1 98.12 190 VAL B O 1
ATOM 3696 N N . GLN B 1 191 ? 1.819 27.391 5.379 1 98.06 191 GLN B N 1
ATOM 3697 C CA . GLN B 1 191 ? 1.411 28.734 4.98 1 98.06 191 GLN B CA 1
ATOM 3698 C C . GLN B 1 191 ? 0.166 29.172 5.742 1 98.06 191 GLN B C 1
ATOM 3700 O O . GLN B 1 191 ? 0.107 30.297 6.242 1 98.06 191 GLN B O 1
ATOM 3705 N N . ARG B 1 192 ? -0.776 28.297 5.789 1 97.62 192 ARG B N 1
ATOM 3706 C CA . ARG B 1 192 ? -2.023 28.562 6.5 1 97.62 192 ARG B CA 1
ATOM 3707 C C . ARG B 1 192 ? -2.688 27.266 6.949 1 97.62 192 ARG B C 1
ATOM 3709 O O . ARG B 1 192 ? -2.49 26.219 6.332 1 97.62 192 ARG B O 1
ATOM 3716 N N . ALA B 1 193 ? -3.42 27.328 8.008 1 97.69 193 ALA B N 1
ATOM 3717 C CA . ALA B 1 193 ? -4.211 26.219 8.523 1 97.69 193 ALA B CA 1
ATOM 3718 C C . ALA B 1 193 ? -5.594 26.688 8.969 1 97.69 193 ALA B C 1
ATOM 3720 O O . ALA B 1 193 ? -5.73 27.766 9.57 1 97.69 193 ALA B O 1
ATOM 3721 N N . GLN B 1 194 ? -6.613 25.922 8.625 1 96.44 194 GLN B N 1
ATOM 3722 C CA . GLN B 1 194 ? -7.961 26.344 8.984 1 96.44 194 GLN B CA 1
ATOM 3723 C C . GLN B 1 194 ? -8.883 25.141 9.164 1 96.44 194 GLN B C 1
ATOM 3725 O O . GLN B 1 194 ? -8.75 24.141 8.461 1 96.44 194 GLN B O 1
ATOM 3730 N N . TYR B 1 195 ? -9.797 25.297 10.047 1 94.5 195 TYR B N 1
ATOM 3731 C CA . TYR B 1 195 ? -10.883 24.344 10.203 1 94.5 195 TYR B CA 1
ATOM 3732 C C . TYR B 1 195 ? -11.992 24.594 9.195 1 94.5 195 TYR B C 1
ATOM 3734 O O . TYR B 1 195 ? -12.398 25.734 8.984 1 94.5 195 TYR B O 1
ATOM 3742 N N . LEU B 1 196 ? -12.312 23.531 8.555 1 89.88 196 LEU B N 1
ATOM 3743 C CA . LEU B 1 196 ? -13.484 23.562 7.676 1 89.88 196 LEU B CA 1
ATOM 3744 C C . LEU B 1 196 ? -14.664 22.844 8.312 1 89.88 196 LEU B C 1
ATOM 3746 O O . LEU B 1 196 ? -14.594 22.438 9.469 1 89.88 196 LEU B O 1
ATOM 3750 N N . GLU B 1 197 ? -15.75 22.781 7.703 1 81.12 197 GLU B N 1
ATOM 3751 C CA . GLU B 1 197 ? -16.969 22.188 8.258 1 81.12 197 GLU B CA 1
ATOM 3752 C C . GLU B 1 197 ? -16.734 20.734 8.633 1 81.12 197 GLU B C 1
ATOM 3754 O O . GLU B 1 197 ? -17.172 20.281 9.695 1 81.12 197 GLU B O 1
ATOM 3759 N N . SER B 1 198 ? -16.031 20.031 7.863 1 80.44 198 SER B N 1
ATOM 3760 C CA . SER B 1 198 ? -15.953 18.594 8.086 1 80.44 198 SER B CA 1
ATOM 3761 C C . SER B 1 198 ? -14.508 18.125 8.094 1 80.44 198 SER B C 1
ATOM 3763 O O . SER B 1 198 ? -14.242 16.922 7.961 1 80.44 198 SER B O 1
ATOM 3765 N N . SER B 1 199 ? -13.656 19.141 8.125 1 93.06 199 SER B N 1
ATOM 3766 C CA . SER B 1 199 ? -12.258 18.734 8.039 1 93.06 199 SER B CA 1
ATOM 3767 C C . SER B 1 199 ? -11.328 19.875 8.422 1 93.06 199 SER B C 1
ATOM 3769 O O . SER B 1 199 ? -11.789 20.969 8.766 1 93.06 199 SER B O 1
ATOM 3771 N N . PHE B 1 200 ? -10.141 19.609 8.625 1 97.38 200 PHE B N 1
ATOM 3772 C CA . PHE B 1 200 ? -9.062 20.562 8.891 1 97.38 200 PHE B CA 1
ATOM 3773 C C . PHE B 1 200 ? -8.078 20.609 7.727 1 97.38 200 PHE B C 1
ATOM 3775 O O . PHE B 1 200 ? -7.609 19.562 7.262 1 97.38 200 PHE B O 1
ATOM 3782 N N . GLU B 1 201 ? -7.77 21.797 7.246 1 97.44 201 GLU B N 1
ATOM 3783 C CA . GLU B 1 201 ? -6.957 21.938 6.043 1 97.44 201 GLU B CA 1
ATOM 3784 C C . GLU B 1 201 ? -5.656 22.672 6.344 1 97.44 201 GLU B C 1
ATOM 3786 O O . GLU B 1 201 ? -5.66 23.688 7.031 1 97.44 201 GLU B O 1
ATOM 3791 N N . ILE B 1 202 ? -4.59 22.188 5.848 1 98.25 202 ILE B N 1
ATOM 3792 C CA . ILE B 1 202 ? -3.275 22.828 5.914 1 98.25 202 ILE B CA 1
ATOM 3793 C C . ILE B 1 202 ? -2.781 23.141 4.504 1 98.25 202 ILE B C 1
ATOM 3795 O O . ILE B 1 202 ? -2.709 22.234 3.654 1 98.25 202 ILE B O 1
ATOM 3799 N N . LYS B 1 203 ? -2.465 24.359 4.285 1 98.25 203 LYS B N 1
ATOM 3800 C CA . LYS B 1 203 ? -1.833 24.766 3.039 1 98.25 203 LYS B CA 1
ATOM 3801 C C . LYS B 1 203 ? -0.325 24.922 3.213 1 98.25 203 LYS B C 1
ATOM 3803 O O . LYS B 1 203 ? 0.132 25.609 4.133 1 98.25 203 LYS B O 1
ATOM 3808 N N . PHE B 1 204 ? 0.404 24.344 2.332 1 98 204 PHE B N 1
ATOM 3809 C CA . PHE B 1 204 ? 1.858 24.359 2.43 1 98 204 PHE B CA 1
ATOM 3810 C C . PHE B 1 204 ? 2.434 25.547 1.648 1 98 204 PHE B C 1
ATOM 3812 O O . PHE B 1 204 ? 1.832 26 0.675 1 98 204 PHE B O 1
ATOM 3819 N N . LEU B 1 205 ? 3.605 25.922 2.191 1 96.94 205 LEU B N 1
ATOM 3820 C CA . LEU B 1 205 ? 4.484 26.719 1.333 1 96.94 205 LEU B CA 1
ATOM 3821 C C . LEU B 1 205 ? 5.109 25.844 0.252 1 96.94 205 LEU B C 1
ATOM 3823 O O . LEU B 1 205 ? 5.641 24.766 0.546 1 96.94 205 LEU B O 1
ATOM 3827 N N . GLY B 1 206 ? 4.926 26.312 -0.956 1 95.19 206 GLY B N 1
ATOM 3828 C CA . GLY B 1 206 ? 5.406 25.484 -2.053 1 95.19 206 GLY B CA 1
ATOM 3829 C C . GLY B 1 206 ? 4.387 24.469 -2.529 1 95.19 206 GLY B C 1
ATOM 3830 O O . GLY B 1 206 ? 3.182 24.656 -2.354 1 95.19 206 GLY B O 1
ATOM 3831 N N . TYR B 1 207 ? 4.973 23.375 -3.27 1 94.94 207 TYR B N 1
ATOM 3832 C CA . TYR B 1 207 ? 4.109 22.375 -3.873 1 94.94 207 TYR B CA 1
ATOM 3833 C C . TYR B 1 207 ? 4.629 20.969 -3.594 1 94.94 207 TYR B C 1
ATOM 3835 O O . TYR B 1 207 ? 5.051 20.266 -4.512 1 94.94 207 TYR B O 1
ATOM 3843 N N . PRO B 1 208 ? 4.398 20.594 -2.32 1 95.19 208 PRO B N 1
ATOM 3844 C CA . PRO B 1 208 ? 5.016 19.328 -1.933 1 95.19 208 PRO B CA 1
ATOM 3845 C C . PRO B 1 208 ? 4.469 18.141 -2.723 1 95.19 208 PRO B C 1
ATOM 3847 O O . PRO B 1 208 ? 5.18 17.141 -2.928 1 95.19 208 PRO B O 1
ATOM 3850 N N . TRP B 1 209 ? 3.23 18.219 -3.215 1 94.56 209 TRP B N 1
ATOM 3851 C CA . TRP B 1 209 ? 2.637 17.047 -3.871 1 94.56 209 TRP B CA 1
ATOM 3852 C C . TRP B 1 209 ? 2.99 17.031 -5.355 1 94.56 209 TRP B C 1
ATOM 3854 O O . TRP B 1 209 ? 2.697 16.047 -6.051 1 94.56 209 TRP B O 1
ATOM 3864 N N . LYS B 1 210 ? 3.559 18.078 -5.855 1 92.44 210 LYS B N 1
ATOM 3865 C CA . LYS B 1 210 ? 4.094 18.156 -7.211 1 92.44 210 LYS B CA 1
ATOM 3866 C C . LYS B 1 210 ? 5.57 18.547 -7.195 1 92.44 210 LYS B C 1
ATOM 3868 O O . LYS B 1 210 ? 5.988 19.438 -7.938 1 92.44 210 LYS B O 1
ATOM 3873 N N . ALA B 1 211 ? 6.262 17.859 -6.438 1 90 211 ALA B N 1
ATOM 3874 C CA . ALA B 1 211 ? 7.645 18.234 -6.156 1 90 211 ALA B CA 1
ATOM 3875 C C . ALA B 1 211 ? 8.586 17.75 -7.258 1 90 211 ALA B C 1
ATOM 3877 O O . ALA B 1 211 ? 8.344 16.703 -7.863 1 90 211 ALA B O 1
ATOM 3878 N N . GLY B 1 212 ? 9.594 18.562 -7.508 1 88.62 212 GLY B N 1
ATOM 3879 C CA . GLY B 1 212 ? 10.711 18.188 -8.359 1 88.62 212 GLY B CA 1
ATOM 3880 C C . GLY B 1 212 ? 12.062 18.406 -7.707 1 88.62 212 GLY B C 1
ATOM 3881 O O . GLY B 1 212 ? 12.164 19.109 -6.695 1 88.62 212 GLY B O 1
ATOM 3882 N N . GLY B 1 213 ? 13.023 17.734 -8.219 1 88.81 213 GLY B N 1
ATOM 3883 C CA . GLY B 1 213 ? 14.359 17.938 -7.684 1 88.81 213 GLY B CA 1
ATOM 3884 C C . GLY B 1 213 ? 14.461 17.656 -6.199 1 88.81 213 GLY B C 1
ATOM 3885 O O . GLY B 1 213 ? 13.961 16.625 -5.723 1 88.81 213 GLY B O 1
ATOM 3886 N N . THR B 1 214 ? 15.086 18.516 -5.496 1 90.88 214 THR B N 1
ATOM 3887 C CA . THR B 1 214 ? 15.312 18.312 -4.066 1 90.88 214 THR B CA 1
ATOM 3888 C C . THR B 1 214 ? 14.016 18.5 -3.285 1 90.88 214 THR B C 1
ATOM 3890 O O . THR B 1 214 ? 13.906 18.047 -2.139 1 90.88 214 THR B O 1
ATOM 3893 N N . ASP B 1 215 ? 13.094 19.125 -3.91 1 91.88 215 ASP B N 1
ATOM 3894 C CA . ASP B 1 215 ? 11.797 19.266 -3.258 1 91.88 215 ASP B CA 1
ATOM 3895 C C . ASP B 1 215 ? 11.148 17.891 -3.02 1 91.88 215 ASP B C 1
ATOM 3897 O O . ASP B 1 215 ? 10.328 17.75 -2.115 1 91.88 215 ASP B O 1
ATOM 3901 N N . THR B 1 216 ? 11.539 16.953 -3.828 1 91.88 216 THR B N 1
ATOM 3902 C CA . THR B 1 216 ? 11.031 15.602 -3.609 1 91.88 216 THR B CA 1
ATOM 3903 C C . THR B 1 216 ? 11.531 15.047 -2.277 1 91.88 216 THR B C 1
ATOM 3905 O O . THR B 1 216 ? 10.844 14.25 -1.639 1 91.88 216 THR B O 1
ATOM 3908 N N . VAL B 1 217 ? 12.711 15.445 -1.898 1 94.81 217 VAL B N 1
ATOM 3909 C CA . VAL B 1 217 ? 13.266 15.031 -0.612 1 94.81 217 VAL B CA 1
ATOM 3910 C C . VAL B 1 217 ? 12.477 15.68 0.522 1 94.81 217 VAL B C 1
ATOM 3912 O O . VAL B 1 217 ? 12.094 15.016 1.485 1 94.81 217 VAL B O 1
ATOM 3915 N N . GLU B 1 218 ? 12.195 16.891 0.315 1 94.69 218 GLU B N 1
ATOM 3916 C CA . GLU B 1 218 ? 11.43 17.625 1.318 1 94.69 218 GLU B CA 1
ATOM 3917 C C . GLU B 1 218 ? 10.047 17.016 1.515 1 94.69 218 GLU B C 1
ATOM 3919 O O . GLU B 1 218 ? 9.531 16.969 2.635 1 94.69 218 GLU B O 1
ATOM 3924 N N . THR B 1 219 ? 9.477 16.641 0.49 1 95.44 219 THR B N 1
ATOM 3925 C CA . THR B 1 219 ? 8.172 15.984 0.57 1 95.44 219 THR B CA 1
ATOM 3926 C C . THR B 1 219 ? 8.234 14.75 1.465 1 95.44 219 THR B C 1
ATOM 3928 O O . THR B 1 219 ? 7.359 14.547 2.309 1 95.44 219 THR B O 1
ATOM 3931 N N . ARG B 1 220 ? 9.258 13.984 1.295 1 96.31 220 ARG B N 1
ATOM 3932 C CA . ARG B 1 220 ? 9.391 12.773 2.096 1 96.31 220 ARG B CA 1
ATOM 3933 C C . ARG B 1 220 ? 9.688 13.102 3.553 1 96.31 220 ARG B C 1
ATOM 3935 O O . ARG B 1 220 ? 9.242 12.398 4.461 1 96.31 220 ARG B O 1
ATOM 3942 N N . LEU B 1 221 ? 10.383 14.156 3.742 1 96.12 221 LEU B N 1
ATOM 3943 C CA . LEU B 1 221 ? 10.586 14.609 5.113 1 96.12 221 LEU B CA 1
ATOM 3944 C C . LEU B 1 221 ? 9.258 14.992 5.754 1 96.12 221 LEU B C 1
ATOM 3946 O O . LEU B 1 221 ? 9.016 14.688 6.926 1 96.12 221 LEU B O 1
ATOM 3950 N N . VAL B 1 222 ? 8.469 15.633 5.023 1 97.06 222 VAL B N 1
ATOM 3951 C CA . VAL B 1 222 ? 7.133 15.992 5.496 1 97.06 222 VAL B CA 1
ATOM 3952 C C . VAL B 1 222 ? 6.359 14.734 5.875 1 97.06 222 VAL B C 1
ATOM 3954 O O . VAL B 1 222 ? 5.727 14.68 6.93 1 97.06 222 VAL B O 1
ATOM 3957 N N . LEU B 1 223 ? 6.43 13.727 5.062 1 97.38 223 LEU B N 1
ATOM 3958 C CA . LEU B 1 223 ? 5.727 12.477 5.332 1 97.38 223 LEU B CA 1
ATOM 3959 C C . LEU B 1 223 ? 6.227 11.836 6.625 1 97.38 223 LEU B C 1
ATOM 3961 O O . LEU B 1 223 ? 5.434 11.344 7.43 1 97.38 223 LEU B O 1
ATOM 3965 N N . LEU B 1 224 ? 7.477 11.867 6.801 1 97.06 224 LEU B N 1
ATOM 3966 C CA . LEU B 1 224 ? 8.055 11.289 8.016 1 97.06 224 LEU B CA 1
ATOM 3967 C C . LEU B 1 224 ? 7.617 12.062 9.25 1 97.06 224 LEU B C 1
ATOM 3969 O O . LEU B 1 224 ? 7.305 11.469 10.281 1 97.06 224 LEU B O 1
ATOM 3973 N N . LYS B 1 225 ? 7.582 13.344 9.094 1 96.38 225 LYS B N 1
ATOM 3974 C CA . LYS B 1 225 ? 7.105 14.188 10.188 1 96.38 225 LYS B CA 1
ATOM 3975 C C . LYS B 1 225 ? 5.645 13.883 10.516 1 96.38 225 LYS B C 1
ATOM 3977 O O . LYS B 1 225 ? 5.262 13.844 11.688 1 96.38 225 LYS B O 1
ATOM 3982 N N . MET B 1 226 ? 4.895 13.703 9.523 1 97.38 226 MET B N 1
ATOM 3983 C CA . MET B 1 226 ? 3.486 13.383 9.719 1 97.38 226 MET B CA 1
ATOM 3984 C C . MET B 1 226 ? 3.332 12.055 10.461 1 97.38 226 MET B C 1
ATOM 3986 O O . MET B 1 226 ? 2.51 11.945 11.375 1 97.38 226 MET B O 1
ATOM 3990 N N . LEU B 1 227 ? 4.102 11.094 10.078 1 96.25 227 LEU B N 1
ATOM 3991 C CA . LEU B 1 227 ? 4.039 9.789 10.734 1 96.25 227 LEU B CA 1
ATOM 3992 C C . LEU B 1 227 ? 4.402 9.914 12.211 1 96.25 227 LEU B C 1
ATOM 3994 O O . LEU B 1 227 ? 3.752 9.312 13.07 1 96.25 227 LEU B O 1
ATOM 3998 N N . ASP B 1 228 ? 5.402 10.664 12.414 1 93.81 228 ASP B N 1
ATOM 3999 C CA . ASP B 1 228 ? 5.828 10.898 13.797 1 93.81 228 ASP B CA 1
ATOM 4000 C C . ASP B 1 228 ? 4.719 11.562 14.602 1 93.81 228 ASP B C 1
ATOM 4002 O O . ASP B 1 228 ? 4.449 11.172 15.742 1 93.81 228 ASP B O 1
ATOM 4006 N N . CYS B 1 229 ? 4.145 12.516 14.023 1 95.12 229 CYS B N 1
ATOM 4007 C CA . CYS B 1 229 ? 3.055 13.234 14.68 1 95.12 229 CYS B CA 1
ATOM 4008 C C . CYS B 1 229 ? 1.885 12.305 14.977 1 95.12 229 CYS B C 1
ATOM 4010 O O . CYS B 1 229 ? 1.325 12.336 16.078 1 95.12 229 CYS B O 1
ATOM 4012 N N . LEU B 1 230 ? 1.524 11.5 14.008 1 95.62 230 LEU B N 1
ATOM 4013 C CA . LEU B 1 230 ? 0.447 10.531 14.188 1 95.62 230 LEU B CA 1
ATOM 4014 C C . LEU B 1 230 ? 0.752 9.594 15.352 1 95.62 230 LEU B C 1
ATOM 4016 O O . LEU B 1 230 ? -0.09 9.391 16.234 1 95.62 230 LEU B O 1
ATOM 4020 N N . GLU B 1 231 ? 1.881 9.117 15.391 1 92.75 231 GLU B N 1
ATOM 4021 C CA . GLU B 1 231 ? 2.26 8.172 16.438 1 92.75 231 GLU B CA 1
ATOM 4022 C C . GLU B 1 231 ? 2.225 8.82 17.812 1 92.75 231 GLU B C 1
ATOM 4024 O O . GLU B 1 231 ? 1.755 8.219 18.781 1 92.75 231 GLU B O 1
ATOM 4029 N N . GLN B 1 232 ? 2.725 10 17.859 1 91.5 232 GLN B N 1
ATOM 4030 C CA . GLN B 1 232 ? 2.732 10.711 19.141 1 91.5 232 GLN B CA 1
ATOM 4031 C C . GLN B 1 232 ? 1.312 10.969 19.625 1 91.5 232 GLN B C 1
ATOM 4033 O O . GLN B 1 232 ? 1.094 11.172 20.828 1 91.5 232 GLN B O 1
ATOM 4038 N N . SER B 1 233 ? 0.451 10.961 18.719 1 93.56 233 SER B N 1
ATOM 4039 C CA . SER B 1 233 ? -0.947 11.211 19.062 1 93.56 233 SER B CA 1
ATOM 4040 C C . SER B 1 233 ? -1.724 9.898 19.188 1 93.56 233 SER B C 1
ATOM 4042 O O . SER B 1 233 ? -2.953 9.906 19.281 1 93.56 233 SER B O 1
ATOM 4044 N N . GLY B 1 234 ? -1.018 8.781 19.047 1 93.06 234 GLY B N 1
ATOM 4045 C CA . GLY B 1 234 ? -1.627 7.477 19.25 1 93.06 234 GLY B CA 1
ATOM 4046 C C . GLY B 1 234 ? -2.193 6.883 17.969 1 93.06 234 GLY B C 1
ATOM 4047 O O . GLY B 1 234 ? -2.729 5.773 17.984 1 93.06 234 GLY B O 1
ATOM 4048 N N . PHE B 1 235 ? -2.08 7.605 16.891 1 95.25 235 PHE B N 1
ATOM 4049 C CA . PHE B 1 235 ? -2.584 7.102 15.625 1 95.25 235 PHE B CA 1
ATOM 4050 C C . PHE B 1 235 ? -1.504 6.328 14.883 1 95.25 235 PHE B C 1
ATOM 4052 O O . PHE B 1 235 ? -0.311 6.566 15.086 1 95.25 235 PHE B O 1
ATOM 4059 N N . THR B 1 236 ? -1.941 5.391 14.117 1 94.56 236 THR B N 1
ATOM 4060 C CA . THR B 1 236 ? -1.06 4.676 13.195 1 94.56 236 THR B CA 1
ATOM 4061 C C . THR B 1 236 ? -1.614 4.707 11.773 1 94.56 236 THR B C 1
ATOM 4063 O O . THR B 1 236 ? -2.83 4.766 11.578 1 94.56 236 THR B O 1
ATOM 4066 N N . LEU B 1 237 ? -0.747 4.809 10.844 1 96.31 237 LEU B N 1
ATOM 4067 C CA . LEU B 1 237 ? -1.161 4.648 9.453 1 96.31 237 LEU B CA 1
ATOM 4068 C C . LEU B 1 237 ? -1.595 3.215 9.18 1 96.31 237 LEU B C 1
ATOM 4070 O O . LEU B 1 237 ? -0.765 2.303 9.156 1 96.31 237 LEU B O 1
ATOM 4074 N N . TYR B 1 238 ? -2.854 3.051 9.016 1 96.5 238 TYR B N 1
ATOM 4075 C CA . TYR B 1 238 ? -3.436 1.727 8.82 1 96.5 238 TYR B CA 1
ATOM 4076 C C . TYR B 1 238 ? -3.412 1.325 7.352 1 96.5 238 TYR B C 1
ATOM 4078 O O . TYR B 1 238 ? -3.143 0.169 7.023 1 96.5 238 TYR B O 1
ATOM 4086 N N . ALA B 1 239 ? -3.652 2.307 6.512 1 97.12 239 ALA B N 1
ATOM 4087 C CA . ALA B 1 239 ? -3.729 1.998 5.086 1 97.12 239 ALA B CA 1
ATOM 4088 C C . ALA B 1 239 ? -3.41 3.229 4.242 1 97.12 239 ALA B C 1
ATOM 4090 O O . ALA B 1 239 ? -3.689 4.359 4.648 1 97.12 239 ALA B O 1
ATOM 4091 N N . SER B 1 240 ? -2.82 3.045 3.135 1 97.25 240 SER B N 1
ATOM 4092 C CA . SER B 1 240 ? -2.664 3.996 2.039 1 97.25 240 SER B CA 1
ATOM 4093 C C . SER B 1 240 ? -3.33 3.486 0.765 1 97.25 240 SER B C 1
ATOM 4095 O O . SER B 1 240 ? -2.914 2.471 0.204 1 97.25 240 SER B O 1
ATOM 4097 N N . VAL B 1 241 ? -4.367 4.215 0.342 1 96.88 241 VAL B N 1
ATOM 4098 C CA . VAL B 1 241 ? -5.227 3.627 -0.68 1 96.88 241 VAL B CA 1
ATOM 4099 C C . VAL B 1 241 ? -5.457 4.633 -1.804 1 96.88 241 VAL B C 1
ATOM 4101 O O . VAL B 1 241 ? -5.781 5.797 -1.548 1 96.88 241 VAL B O 1
ATOM 4104 N N . ASN B 1 242 ? -5.25 4.184 -3.023 1 94.25 242 ASN B N 1
ATOM 4105 C CA . ASN B 1 242 ? -5.73 4.945 -4.172 1 94.25 242 ASN B CA 1
ATOM 4106 C C . ASN B 1 242 ? -7.199 4.656 -4.465 1 94.25 242 ASN B C 1
ATOM 4108 O O . ASN B 1 242 ? -7.535 3.588 -4.977 1 94.25 242 ASN B O 1
ATOM 4112 N N . GLN B 1 243 ? -8.086 5.617 -4.211 1 94.62 243 GLN B N 1
ATOM 4113 C CA . GLN B 1 243 ? -9.516 5.371 -4.371 1 94.62 243 GLN B CA 1
ATOM 4114 C C . GLN B 1 243 ? -10.086 6.199 -5.512 1 94.62 243 GLN B C 1
ATOM 4116 O O . GLN B 1 243 ? -11.273 6.09 -5.828 1 94.62 243 GLN B O 1
ATOM 4121 N N . ASP B 1 244 ? -9.266 6.996 -6.125 1 90.44 244 ASP B N 1
ATOM 4122 C CA . ASP B 1 244 ? -9.766 7.891 -7.164 1 90.44 244 ASP B CA 1
ATOM 4123 C C . ASP B 1 244 ? -9.492 7.32 -8.555 1 90.44 244 ASP B C 1
ATOM 4125 O O . ASP B 1 244 ? -8.438 6.73 -8.789 1 90.44 244 ASP B O 1
ATOM 4129 N N . THR B 1 245 ? -10.477 7.547 -9.445 1 83.88 245 THR B N 1
ATOM 4130 C CA . THR B 1 245 ? -10.273 7.195 -10.844 1 83.88 245 THR B CA 1
ATOM 4131 C C . THR B 1 245 ? -9.445 8.266 -11.555 1 83.88 245 THR B C 1
ATOM 4133 O O . THR B 1 245 ? -9.727 9.461 -11.422 1 83.88 245 THR B O 1
ATOM 4136 N N . LYS B 1 246 ? -8.422 7.785 -12.227 1 67.38 246 LYS B N 1
ATOM 4137 C CA . LYS B 1 246 ? -7.598 8.711 -13 1 67.38 246 LYS B CA 1
ATOM 4138 C C . LYS B 1 246 ? -8.344 9.211 -14.234 1 67.38 246 LYS B C 1
ATOM 4140 O O . LYS B 1 246 ? -8.883 8.414 -15.008 1 67.38 246 LYS B O 1
ATOM 4145 N N . HIS B 1 247 ? -8.922 10.469 -14.266 1 57.16 247 HIS B N 1
ATOM 4146 C CA . HIS B 1 247 ? -9.578 10.945 -15.484 1 57.16 247 HIS B CA 1
ATOM 4147 C C . HIS B 1 247 ? -8.742 12.016 -16.172 1 57.16 247 HIS B C 1
ATOM 4149 O O . HIS B 1 247 ? -8.32 12.984 -15.547 1 57.16 247 HIS B O 1
ATOM 4155 N N . GLY B 1 248 ? -8.766 11.883 -17.453 1 48.34 248 GLY B N 1
ATOM 4156 C CA . GLY B 1 248 ? -8.297 12.898 -18.375 1 48.34 248 GLY B CA 1
ATOM 4157 C C . GLY B 1 248 ? -6.973 13.516 -17.969 1 48.34 248 GLY B C 1
ATOM 4158 O O . GLY B 1 248 ? -6.023 12.805 -17.641 1 48.34 248 GLY B O 1
ATOM 4159 N N . GLU B 1 249 ? -7.207 14.867 -17.75 1 47.69 249 GLU B N 1
ATOM 4160 C CA . GLU B 1 249 ? -6.129 15.812 -17.469 1 47.69 249 GLU B CA 1
ATOM 4161 C C . GLU B 1 249 ? -5.637 15.656 -16.031 1 47.69 249 GLU B C 1
ATOM 4163 O O . GLU B 1 249 ? -4.547 16.109 -15.688 1 47.69 249 GLU B O 1
ATOM 4168 N N . GLN B 1 250 ? -6.504 15.25 -15.18 1 51.91 250 GLN B N 1
ATOM 4169 C CA . GLN B 1 250 ? -6.094 15.109 -13.789 1 51.91 250 GLN B CA 1
ATOM 4170 C C . GLN B 1 250 ? -5.48 13.734 -13.531 1 51.91 250 GLN B C 1
ATOM 4172 O O . GLN B 1 250 ? -6.152 12.836 -13.023 1 51.91 250 GLN B O 1
ATOM 4177 N N . LYS B 1 251 ? -4.43 13.445 -14.25 1 52.53 251 LYS B N 1
ATOM 4178 C CA . LYS B 1 251 ? -3.736 12.188 -14.492 1 52.53 251 LYS B CA 1
ATOM 4179 C C . LYS B 1 251 ? -3.223 11.578 -13.188 1 52.53 251 LYS B C 1
ATOM 4181 O O . LYS B 1 251 ? -2.859 10.406 -13.148 1 52.53 251 LYS B O 1
ATOM 4186 N N . ASN B 1 252 ? -3.047 12.484 -12.148 1 56.78 252 ASN B N 1
ATOM 4187 C CA . ASN B 1 252 ? -2.24 11.797 -11.148 1 56.78 252 ASN B CA 1
ATOM 4188 C C . ASN B 1 252 ? -2.947 11.75 -9.797 1 56.78 252 ASN B C 1
ATOM 4190 O O . ASN B 1 252 ? -3.234 12.789 -9.203 1 56.78 252 ASN B O 1
ATOM 4194 N N . ASP B 1 253 ? -3.578 10.547 -9.43 1 70.75 253 ASP B N 1
ATOM 4195 C CA . ASP B 1 253 ? -4.266 10.352 -8.156 1 70.75 253 ASP B CA 1
ATOM 4196 C C . ASP B 1 253 ? -3.285 9.914 -7.07 1 70.75 253 ASP B C 1
ATOM 4198 O O . ASP B 1 253 ? -2.229 9.352 -7.363 1 70.75 253 ASP B O 1
ATOM 4202 N N . THR B 1 254 ? -3.518 10.539 -5.957 1 85.75 254 THR B N 1
ATOM 4203 C CA . THR B 1 254 ? -2.723 10.234 -4.773 1 85.75 254 THR B CA 1
ATOM 4204 C C . THR B 1 254 ? -3.488 9.312 -3.828 1 85.75 254 THR B C 1
ATOM 4206 O O . THR B 1 254 ? -4.715 9.219 -3.908 1 85.75 254 THR B O 1
ATOM 4209 N N . ASP B 1 255 ? -2.73 8.68 -3.027 1 94.69 255 ASP B N 1
ATOM 4210 C CA . ASP B 1 255 ? -3.318 7.836 -1.988 1 94.69 255 ASP B CA 1
ATOM 4211 C C . ASP B 1 255 ? -4.031 8.68 -0.936 1 94.69 255 ASP B C 1
ATOM 4213 O O . ASP B 1 255 ? -3.721 9.859 -0.767 1 94.69 255 ASP B O 1
ATOM 4217 N N . THR B 1 256 ? -4.98 8.086 -0.387 1 96.81 256 THR B N 1
ATOM 4218 C CA . THR B 1 256 ? -5.535 8.555 0.878 1 96.81 256 THR B CA 1
ATOM 4219 C C . THR B 1 256 ? -5.008 7.727 2.043 1 96.81 256 THR B C 1
ATOM 4221 O O . THR B 1 256 ? -4.922 6.5 1.948 1 96.81 256 THR B O 1
ATOM 4224 N N . TRP B 1 257 ? -4.605 8.453 3.088 1 98.31 257 TRP B N 1
ATOM 4225 C CA . TRP B 1 257 ? -4.141 7.762 4.289 1 98.31 257 TRP B CA 1
ATOM 4226 C C . TRP B 1 257 ? -5.289 7.523 5.262 1 98.31 257 TRP B C 1
ATOM 4228 O O . TRP B 1 257 ? -6.059 8.445 5.559 1 98.31 257 TRP B O 1
ATOM 4238 N N . PHE B 1 258 ? -5.441 6.332 5.707 1 98.5 258 PHE B N 1
ATOM 4239 C CA . PHE B 1 258 ? -6.402 5.98 6.746 1 98.5 258 PHE B CA 1
ATOM 4240 C C . PHE B 1 258 ? -5.684 5.582 8.031 1 98.5 258 PHE B C 1
ATOM 4242 O O . PHE B 1 258 ? -4.82 4.703 8.023 1 98.5 258 PHE B O 1
ATOM 4249 N N . CYS B 1 259 ? -6.062 6.277 9.062 1 97.69 259 CYS B N 1
ATOM 4250 C CA . CYS B 1 259 ? -5.367 6.113 10.336 1 97.69 259 CYS B CA 1
ATOM 4251 C C . CYS B 1 259 ? -6.332 5.695 11.438 1 97.69 259 CYS B C 1
ATOM 4253 O O . CYS B 1 259 ? -7.504 6.082 11.422 1 97.69 259 CYS B O 1
ATOM 4255 N N . ASN B 1 260 ? -5.82 4.883 12.328 1 97 260 ASN B N 1
ATOM 4256 C CA . ASN B 1 260 ? -6.656 4.496 13.461 1 97 260 ASN B CA 1
ATOM 4257 C C . ASN B 1 260 ? -5.883 4.551 14.773 1 97 260 ASN B C 1
ATOM 4259 O O . ASN B 1 260 ? -4.652 4.59 14.773 1 97 260 ASN B O 1
ATOM 4263 N N . GLN B 1 261 ? -6.594 4.723 15.812 1 95.75 261 GLN B N 1
ATOM 4264 C CA . GLN B 1 261 ? -6.113 4.828 17.188 1 95.75 261 GLN B CA 1
ATOM 4265 C C . GLN B 1 261 ? -6.977 4.004 18.141 1 95.75 261 GLN B C 1
ATOM 4267 O O . GLN B 1 261 ? -8.203 4.152 18.156 1 95.75 261 GLN B O 1
ATOM 4272 N N . GLN B 1 262 ? -6.312 3.168 18.922 1 93.81 262 GLN B N 1
ATOM 4273 C CA . GLN B 1 262 ? -7.086 2.402 19.906 1 93.81 262 GLN B CA 1
ATOM 4274 C C . GLN B 1 262 ? -7.855 3.324 20.844 1 93.81 262 GLN B C 1
ATOM 4276 O O . GLN B 1 262 ? -7.312 4.324 21.312 1 93.81 262 GLN B O 1
ATOM 4281 N N . ILE B 1 263 ? -8.977 2.633 21.016 1 90.81 263 ILE B N 1
ATOM 4282 C CA . ILE B 1 263 ? -9.805 3.404 21.938 1 90.81 263 ILE B CA 1
ATOM 4283 C C . ILE B 1 263 ? -9.18 3.387 23.328 1 90.81 263 ILE B C 1
ATOM 4285 O O . ILE B 1 263 ? -8.648 2.361 23.766 1 90.81 263 ILE B O 1
ATOM 4289 N N . ASN B 1 264 ? -8.758 4.379 23.984 1 87.12 264 ASN B N 1
ATOM 4290 C CA . ASN B 1 264 ? -8.227 4.539 25.328 1 87.12 264 ASN B CA 1
ATOM 4291 C C . ASN B 1 264 ? -6.711 4.715 25.312 1 87.12 264 ASN B C 1
ATOM 4293 O O . ASN B 1 264 ? -6.043 4.496 26.328 1 87.12 264 ASN B O 1
ATOM 4297 N N . TRP B 1 265 ? -6.371 4.887 24.188 1 89.38 265 TRP B N 1
ATOM 4298 C CA . TRP B 1 265 ? -4.941 5.168 24.109 1 89.38 265 TRP B CA 1
ATOM 4299 C C . TRP B 1 265 ? -4.586 6.402 24.938 1 89.38 265 TRP B C 1
ATOM 4301 O O . TRP B 1 265 ? -5.324 7.391 24.922 1 89.38 265 TRP B O 1
ATOM 4311 N N . GLU B 1 266 ? -3.467 6.27 25.562 1 86.94 266 GLU B N 1
ATOM 4312 C CA . GLU B 1 266 ? -2.934 7.406 26.297 1 86.94 266 GLU B CA 1
ATOM 4313 C C . GLU B 1 266 ? -1.515 7.746 25.859 1 86.94 266 GLU B C 1
ATOM 4315 O O . GLU B 1 266 ? -0.756 6.859 25.453 1 86.94 266 GLU B O 1
ATOM 4320 N N . PRO B 1 267 ? -1.284 9.008 25.984 1 82 267 PRO B N 1
ATOM 4321 C CA . PRO B 1 267 ? 0.069 9.406 25.594 1 82 267 PRO B CA 1
ATOM 4322 C C . PRO B 1 267 ? 1.151 8.562 26.25 1 82 267 PRO B C 1
ATOM 4324 O O . PRO B 1 267 ? 1.099 8.32 27.469 1 82 267 PRO B O 1
ATOM 4327 N N . GLY B 1 268 ? 2.029 8.039 25.406 1 75.75 268 GLY B N 1
ATOM 4328 C CA . GLY B 1 268 ? 3.119 7.219 25.922 1 75.75 268 GLY B CA 1
ATOM 4329 C C . GLY B 1 268 ? 2.854 5.73 25.812 1 75.75 268 GLY B C 1
ATOM 4330 O O . GLY B 1 268 ? 3.773 4.918 25.922 1 75.75 268 GLY B O 1
ATOM 4331 N N . ALA B 1 269 ? 1.64 5.359 25.578 1 76.44 269 ALA B N 1
ATOM 4332 C CA . ALA B 1 269 ? 1.313 3.945 25.406 1 76.44 269 ALA B CA 1
ATOM 4333 C C . ALA B 1 269 ? 1.804 3.426 24.062 1 76.44 269 ALA B C 1
ATOM 4335 O O . ALA B 1 269 ? 1.89 4.184 23.094 1 76.44 269 ALA B O 1
ATOM 4336 N N . PRO B 1 270 ? 2.139 2.152 24.078 1 75.19 270 PRO B N 1
ATOM 4337 C CA . PRO B 1 270 ? 2.529 1.582 22.781 1 75.19 270 PRO B CA 1
ATOM 4338 C C . PRO B 1 270 ? 1.402 1.632 21.75 1 75.19 270 PRO B C 1
ATOM 4340 O O . PRO B 1 270 ? 0.226 1.672 22.125 1 75.19 270 PRO B O 1
ATOM 4343 N N . ILE B 1 271 ? 1.869 1.739 20.578 1 76.25 271 ILE B N 1
ATOM 4344 C CA . ILE B 1 271 ? 0.895 1.759 19.484 1 76.25 271 ILE B CA 1
ATOM 4345 C C . ILE B 1 271 ? 0.856 0.394 18.797 1 76.25 271 ILE B C 1
ATOM 4347 O O . ILE B 1 271 ? 1.9 -0.22 18.562 1 76.25 271 ILE B O 1
ATOM 4351 N N . TYR B 1 272 ? -0.326 -0.051 18.625 1 66.69 272 TYR B N 1
ATOM 4352 C CA . TYR B 1 272 ? -0.532 -1.297 17.906 1 66.69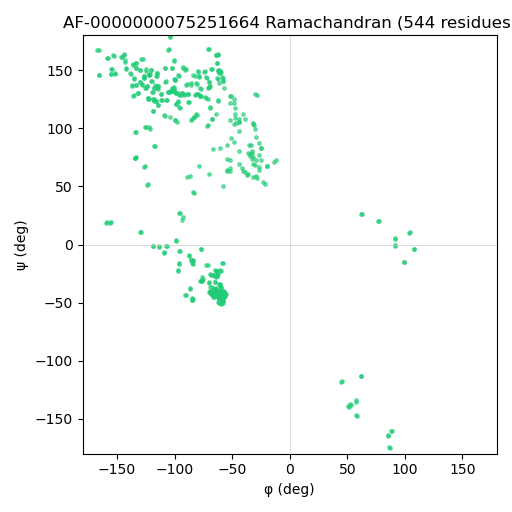 272 TYR B CA 1
ATOM 4353 C C . TYR B 1 272 ? -0.472 -1.064 16.391 1 66.69 272 TYR B C 1
ATOM 4355 O O . TYR B 1 272 ? -1.256 -0.283 15.852 1 66.69 272 TYR B O 1
ATOM 4363 N N . HIS B 1 273 ? 0.543 -1.58 15.758 1 62.78 273 HIS B N 1
ATOM 4364 C CA . HIS B 1 273 ? 0.691 -1.355 14.328 1 62.78 273 HIS B CA 1
ATOM 4365 C C . HIS B 1 273 ? 0.055 -2.486 13.523 1 62.78 273 HIS B C 1
ATOM 4367 O O . HIS B 1 273 ? 0.18 -2.527 12.297 1 62.78 273 HIS B O 1
ATOM 4373 N N . GLY B 1 274 ? -0.914 -3.32 14.047 1 57.75 274 GLY B N 1
ATOM 4374 C CA . GLY B 1 274 ? -1.633 -4.355 13.328 1 57.75 274 GLY B CA 1
ATOM 4375 C C . GLY B 1 274 ? -0.826 -5.629 13.148 1 57.75 274 GLY B C 1
ATOM 4376 O O . GLY B 1 274 ? 0.392 -5.629 13.336 1 57.75 274 GLY B O 1
#

Radius of gyration: 33.84 Å; Cα contacts (8 Å, |Δi|>4): 1018; chains: 2; bounding box: 67×194×95 Å

pLDDT: mean 82.96, std 23.96, range [22.86, 98.62]

Organism: NCBI:txid1955775

Secondary structure (DSSP, 8-state):
-----------------------------------------EEEEEEETTTEEEEES--HHHHHHHHHHHHHH-TT-EEEEEE-SSSEEEEESS-TTS--TT-HHHHHHHHHHHHHHHHHHHHHTEEEEEEE----STT--PEEEEEE-SSPPPPEEEEEEEEETTTEEEEES--HHHHHHHHHHHGGGEEEEEE-SSEEEEEESS-GGG--TTHHHHHHHHHHHHHHHHHHTT-EEEEEE--S--BTTB--PPPEEEEEEETT--TTPPP---/-----------------------------------------EEEEEEETTTEEEEES--HHHHHHHHHHHHHH-TT-EEEEEE-SSSEEEEESS-TTS--TT-HHHHHHHHHHHHHHHHHHHHHTEEEEEEE----STT--PEEEEEE-SSPPPPEEEEEEEEETTTEEEEES--HHHHHHHHHHHGGGEEEEEE-SSEEEEEESS-GGG--TTHHHHHHHHHHHHHHHHHHTT-EEEEEE--S--BTTB--PPPEEEEEEETT--TTPPP---

Nearest PDB structures (foldseek):
  6xyb-assembly1_C  TM=6.911E-01  e=3.057E-03  Trypanosoma cruzi strain CL Brener
  1naw-assembly1_A  TM=2.133E-01  e=5.244E-01  Enterobacter cloacae
  4yzc-assembly1_A  TM=2.380E-01  e=8.408E+00  Homo sapiens
  6xyb-assembly1_C  TM=6.862E-01  e=2.593E-03  Trypanosoma cruzi strain CL Brener
  1naw-assembly1_A  TM=2.113E-01  e=4.546E-01  Enterobacter cloacae

Foldseek 3Di:
DPPDDPDPPPPPPPDPPDPPPPPPPPPVPPPPPPVPPPDWQKKKWFDDDQFKIKIARDDPVRVVQLQVLLQVLAVQHWDDWDDDPRIIMTGGPDGLQADDPVCVPSVLSSLSSVLSSQQSCLCVQWAWPAWDDDDPDAQGWTMTMTIGDPPGDFHWDKWKWADDDQFKIKIFPDDPVLLVLLCVLCDPQFPDWDDDPGIIMTGGDDGLNPDDDCSVVVNVVSVVSSQVSCVQVQKHFRYWIFRHGQDDPNRDTGTMTMIIGGDPDDGPDDHDND/DCPPDDDPPDPPPPDPPDPPPPPPPPPPPPPPPPVPPPDWQKKKWFDDDQFKIKIARDDPVRVVQLQVLLQVLAVQHWDDWDDDPRIIMTGGPDGLQADDPVCVPSVLSSLSSVLSSQQSCLCVQWAWPAWDDDDPDAQGWTMTMTTGDPPGDFHKDKWKWADDDQFKIKIFPDDPVLLVLLCVLCDPQFPDWDDDPGIIMTGGDDGLNPDDDCSVVVNVVSVVSSQVSCVQVQKHFRYWIFRHGQDDPNRDTGTMTMIIGGDPDDGPDDHDND

Sequence (548 aa):
MDRKPPAYDGGSEKRPAESSQLESSQVEAQLSATATSFRTNFASVSLHMSDRIRFIGFSFEDVTHIRNIIRECWPKGIQSSREYGPSDEIRLHGNPWTPSAWFEDEKTAARRLVCGLLQGLYDMGWVLKASVDVLKKDGNKDTLLFRFQQPPPPRSNWMCISFNKSDLLQLIDAPKPVCQAMVNTLGDKVQRAQYLESSFEIKFLGYPWKAGGTDTVETRLVLLKMLDCLEQSGFTLYASVNQDTKHGEQKNDTDTWFCNQQINWEPGAPIYHGMDRKPPAYDGGSEKRPAESSQLESSQVEAQLSATATSFRTNFASVSLHMSDRIRFIGFSFEDVTHIRNIIRECWPKGIQSSREYGPSDEIRLHGNPWTPSAWFEDEKTAARRLVCGLLQGLYDMGWVLKASVDVLKKDGNKDTLLFRFQQPPPPRSNWMCISFNKSDLLQLIDAPKPVCQAMVNTLGDKVQRAQYLESSFEIKFLGYPWKAGGTDTVETRLVLLKMLDCLEQSGFTLYASVNQDTKHGEQKNDTDTWFCNQQINWEPGAPIYHG